Protein AF-A0A932JPZ0-F1 (afdb_monomer_lite)

Structure (mmCIF, N/CA/C/O backbone):
data_AF-A0A932JPZ0-F1
#
_entry.id   AF-A0A932JPZ0-F1
#
loop_
_atom_site.group_PDB
_atom_site.id
_atom_site.type_symbol
_atom_site.label_atom_id
_atom_site.label_alt_id
_atom_site.label_comp_id
_atom_site.label_asym_id
_atom_site.label_entity_id
_atom_site.label_seq_id
_atom_site.pdbx_PDB_ins_code
_atom_site.Cartn_x
_atom_site.Cartn_y
_atom_site.Cartn_z
_atom_site.occupancy
_atom_site.B_iso_or_equiv
_atom_site.auth_seq_id
_atom_site.auth_comp_id
_atom_site.auth_asym_id
_atom_site.auth_atom_id
_atom_site.pdbx_PDB_model_num
ATOM 1 N N . MET A 1 1 ? 43.288 -9.843 0.345 1.00 37.66 1 MET A N 1
ATOM 2 C CA . MET A 1 1 ? 43.491 -9.450 -1.071 1.00 37.66 1 MET A CA 1
ATOM 3 C C . MET A 1 1 ? 44.955 -9.527 -1.494 1.00 37.66 1 MET A C 1
ATOM 5 O O . MET A 1 1 ? 45.230 -10.259 -2.432 1.00 37.66 1 MET A O 1
ATOM 9 N N . ARG A 1 2 ? 45.897 -8.883 -0.783 1.00 29.55 2 ARG A N 1
ATOM 10 C CA . ARG A 1 2 ? 47.340 -8.912 -1.118 1.00 29.55 2 ARG A CA 1
ATOM 11 C C . ARG A 1 2 ? 47.941 -10.329 -1.232 1.00 29.55 2 ARG A C 1
ATOM 13 O O . ARG A 1 2 ? 48.628 -10.611 -2.201 1.00 29.55 2 ARG A O 1
ATOM 20 N N . SER A 1 3 ? 47.586 -11.252 -0.337 1.00 30.58 3 SER A N 1
ATOM 21 C CA . SER A 1 3 ? 48.133 -12.625 -0.340 1.00 30.58 3 SER A CA 1
ATOM 22 C C . SER A 1 3 ? 47.577 -13.538 -1.445 1.00 30.58 3 SER A C 1
ATOM 24 O O . SER A 1 3 ? 48.235 -14.489 -1.841 1.00 30.58 3 SER A O 1
ATOM 26 N N . ALA A 1 4 ? 46.379 -13.248 -1.967 1.00 37.75 4 ALA A N 1
ATOM 27 C CA . ALA A 1 4 ? 45.787 -14.008 -3.074 1.00 37.75 4 ALA A CA 1
ATOM 28 C C . ALA A 1 4 ? 46.306 -13.521 -4.438 1.00 37.75 4 ALA A C 1
ATOM 30 O O . ALA A 1 4 ? 46.477 -14.325 -5.347 1.00 37.75 4 ALA A O 1
ATOM 31 N N . LEU A 1 5 ? 46.612 -12.222 -4.553 1.00 37.94 5 LEU A N 1
ATOM 32 C CA . LEU A 1 5 ? 47.289 -11.659 -5.723 1.00 37.94 5 LEU A CA 1
ATOM 33 C C . LEU A 1 5 ? 48.745 -12.149 -5.817 1.00 37.94 5 LEU A C 1
ATOM 35 O O . LEU A 1 5 ? 49.206 -12.484 -6.902 1.00 37.94 5 LEU A O 1
ATOM 39 N N . ALA A 1 6 ? 49.437 -12.262 -4.676 1.00 40.53 6 ALA A N 1
ATOM 40 C CA . ALA A 1 6 ? 50.811 -12.764 -4.611 1.00 40.53 6 ALA A CA 1
ATOM 41 C C . ALA A 1 6 ? 50.939 -14.227 -5.081 1.00 40.53 6 ALA A C 1
ATOM 43 O O . ALA A 1 6 ? 51.884 -14.562 -5.785 1.00 40.53 6 ALA A O 1
ATO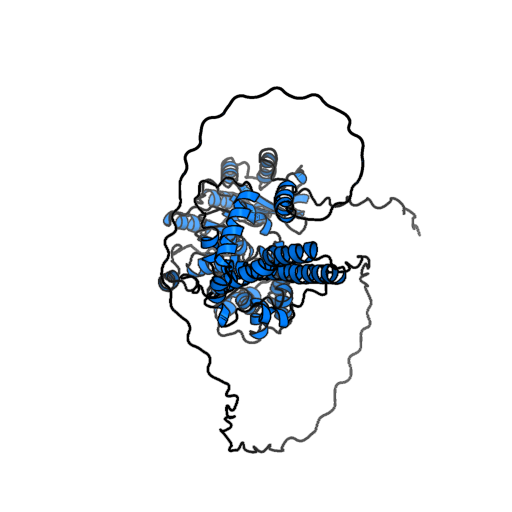M 44 N N . GLY A 1 7 ? 49.961 -15.086 -4.767 1.00 42.09 7 GLY A N 1
ATOM 45 C CA . GLY A 1 7 ? 49.969 -16.488 -5.204 1.00 42.09 7 GLY A CA 1
ATOM 46 C C . GLY A 1 7 ? 49.799 -16.674 -6.717 1.00 42.09 7 GLY A C 1
ATOM 47 O O . GLY A 1 7 ? 50.395 -17.579 -7.287 1.00 42.09 7 GLY A O 1
ATOM 48 N N . VAL A 1 8 ? 49.034 -15.799 -7.380 1.00 38.91 8 VAL A N 1
ATOM 49 C CA . VAL A 1 8 ? 48.852 -15.834 -8.845 1.00 38.91 8 VAL A CA 1
ATOM 50 C C . VAL A 1 8 ? 50.060 -15.226 -9.568 1.00 38.91 8 VAL A C 1
ATOM 52 O O . VAL A 1 8 ? 50.460 -15.735 -10.610 1.00 38.91 8 VAL A O 1
ATOM 55 N N . LEU A 1 9 ? 50.692 -14.195 -8.994 1.00 37.69 9 LEU A N 1
ATOM 56 C CA . LEU A 1 9 ? 51.929 -13.617 -9.532 1.00 37.69 9 LEU A CA 1
ATOM 57 C C . LEU A 1 9 ? 53.141 -14.554 -9.399 1.00 37.69 9 LEU A C 1
ATOM 59 O O . LEU A 1 9 ? 53.950 -14.609 -10.320 1.00 37.69 9 LEU A O 1
ATOM 63 N N . CYS A 1 10 ? 53.252 -15.332 -8.316 1.00 36.12 10 CYS A N 1
ATOM 64 C CA . CYS A 1 10 ? 54.361 -16.281 -8.141 1.00 36.12 10 CYS A CA 1
ATOM 65 C C . CYS A 1 10 ? 54.344 -17.439 -9.152 1.00 36.12 10 CYS A C 1
ATOM 67 O O . CYS A 1 10 ? 55.405 -17.932 -9.517 1.00 36.12 10 CYS A O 1
ATOM 69 N N . VAL A 1 11 ? 53.170 -17.861 -9.632 1.00 40.12 11 VAL A N 1
ATOM 70 C CA . VAL A 1 11 ? 53.058 -18.941 -10.634 1.00 40.12 11 VAL A CA 1
ATOM 71 C C . VAL A 1 11 ? 53.402 -18.450 -12.047 1.00 40.12 11 VAL A C 1
ATOM 73 O O . VAL A 1 11 ? 53.819 -19.242 -12.884 1.00 40.12 11 VAL A O 1
ATOM 76 N N . LEU A 1 12 ? 53.291 -17.145 -12.313 1.00 39.22 12 LEU A N 1
ATOM 77 C CA . LEU A 1 12 ? 53.590 -16.551 -13.623 1.00 39.22 12 LEU A CA 1
ATOM 78 C C . LEU A 1 12 ? 55.059 -16.120 -13.792 1.00 39.22 12 LEU A C 1
ATOM 80 O O . LEU A 1 12 ? 55.453 -15.752 -14.893 1.00 39.22 12 LEU A O 1
ATOM 84 N N . MET A 1 13 ? 55.864 -16.167 -12.726 1.00 39.88 13 MET A N 1
ATOM 85 C CA . MET A 1 13 ? 57.252 -15.675 -12.706 1.00 39.88 13 MET A CA 1
ATOM 86 C C . MET A 1 13 ? 58.316 -16.794 -12.732 1.00 39.88 13 MET A C 1
ATOM 88 O O . MET A 1 13 ? 59.503 -16.507 -12.596 1.00 39.88 13 MET A O 1
ATOM 92 N N . ALA A 1 14 ? 57.938 -18.066 -12.904 1.00 43.44 14 ALA A N 1
ATOM 93 C CA . ALA A 1 14 ? 58.883 -19.186 -12.867 1.00 43.44 14 ALA A CA 1
ATOM 94 C C . ALA A 1 14 ? 59.352 -19.657 -14.270 1.00 43.44 14 ALA A C 1
ATOM 96 O O . ALA A 1 14 ? 58.742 -20.545 -14.860 1.00 43.44 14 ALA A O 1
ATOM 97 N N . CYS A 1 15 ? 60.505 -19.098 -14.692 1.00 41.47 15 CYS A N 1
ATOM 98 C CA . CYS A 1 15 ? 61.579 -19.635 -15.573 1.00 41.47 15 CYS A CA 1
ATOM 99 C C . CYS A 1 15 ? 61.518 -19.501 -17.124 1.00 41.47 15 CYS A C 1
ATOM 101 O O . CYS A 1 15 ? 60.441 -19.624 -17.700 1.00 41.47 15 CYS A O 1
ATOM 103 N N . PRO A 1 16 ? 62.687 -19.468 -17.831 1.00 57.97 16 PRO A N 1
ATOM 104 C CA . PRO A 1 16 ? 64.008 -18.934 -17.430 1.00 57.97 16 PRO A CA 1
ATOM 105 C C . PRO A 1 16 ? 64.724 -18.067 -18.505 1.00 57.97 16 PRO A C 1
ATOM 107 O O . PRO A 1 16 ? 64.425 -18.154 -19.691 1.00 57.97 16 PRO A O 1
ATOM 110 N N . GLY A 1 17 ? 65.766 -17.334 -18.078 1.00 33.38 17 GLY A N 1
ATOM 111 C CA . GLY A 1 17 ? 66.922 -16.988 -18.923 1.00 33.38 17 GLY A CA 1
ATOM 112 C C . GLY A 1 17 ? 67.114 -15.507 -19.258 1.00 33.38 17 GLY A C 1
ATOM 113 O O . GLY A 1 17 ? 66.591 -15.035 -20.252 1.00 33.38 17 GLY A O 1
ATOM 114 N N . GLU A 1 18 ? 67.896 -14.793 -18.448 1.00 34.88 18 GLU A N 1
ATOM 115 C CA . GLU A 1 18 ? 69.175 -14.187 -18.860 1.00 34.88 18 GLU A CA 1
ATOM 116 C C . GLU A 1 18 ? 69.807 -13.471 -17.662 1.00 34.88 18 GLU A C 1
ATOM 118 O O . GLU A 1 18 ? 69.137 -12.839 -16.843 1.00 34.88 18 GLU A O 1
ATOM 123 N N . ALA A 1 19 ? 71.111 -13.678 -17.515 1.00 38.06 19 ALA A N 1
ATOM 124 C CA . ALA A 1 19 ? 71.907 -13.205 -16.402 1.00 38.06 19 ALA A CA 1
ATOM 125 C C . ALA A 1 19 ? 72.132 -11.692 -16.503 1.00 38.06 19 ALA A C 1
ATOM 127 O O . ALA A 1 19 ? 72.684 -11.201 -17.483 1.00 38.06 19 ALA A O 1
ATOM 128 N N . LEU A 1 20 ? 71.774 -10.972 -15.445 1.00 32.50 20 LEU A N 1
ATOM 129 C CA . LEU A 1 20 ? 72.317 -9.653 -15.153 1.00 32.50 20 LEU A CA 1
ATOM 130 C C . LEU A 1 20 ? 72.981 -9.752 -13.784 1.00 32.50 20 LEU A C 1
ATOM 132 O O . LEU A 1 20 ? 72.318 -9.811 -12.747 1.00 32.50 20 LEU A O 1
ATOM 136 N N . GLU A 1 21 ? 74.308 -9.861 -13.810 1.00 35.84 21 GLU A N 1
ATOM 137 C CA . GLU A 1 21 ? 75.146 -9.769 -12.624 1.00 35.84 21 GLU A CA 1
ATOM 138 C C . GLU A 1 21 ? 74.972 -8.384 -11.996 1.00 35.84 21 GLU A C 1
ATOM 140 O O . GLU A 1 21 ? 75.354 -7.367 -12.569 1.00 35.84 21 GLU A O 1
ATOM 145 N N . PHE A 1 22 ? 74.428 -8.352 -10.782 1.00 30.89 22 PHE A N 1
ATOM 146 C CA . PHE A 1 22 ? 74.652 -7.251 -9.857 1.00 30.89 22 PHE A CA 1
ATOM 147 C C . PHE A 1 22 ? 75.348 -7.803 -8.618 1.00 30.89 22 PHE A C 1
ATOM 149 O O . PHE A 1 22 ? 74.770 -8.523 -7.804 1.00 30.89 22 PHE A O 1
ATOM 156 N N . SER A 1 23 ? 76.629 -7.460 -8.515 1.00 36.66 23 SER A N 1
ATOM 157 C CA . SER A 1 23 ? 77.454 -7.644 -7.330 1.00 36.66 23 SER A CA 1
ATOM 158 C C . SER A 1 23 ? 76.911 -6.778 -6.193 1.00 36.66 23 SER A C 1
ATOM 160 O O . SER A 1 23 ? 76.956 -5.551 -6.271 1.00 36.66 23 SER A O 1
ATOM 162 N N . VAL A 1 24 ? 76.411 -7.410 -5.129 1.00 35.00 24 VAL A N 1
ATOM 163 C CA . VAL A 1 24 ? 76.250 -6.774 -3.815 1.00 35.00 24 VAL A CA 1
ATOM 164 C C . VAL A 1 24 ? 76.739 -7.741 -2.738 1.00 35.00 24 VAL A C 1
ATOM 166 O O . VAL A 1 24 ? 76.429 -8.933 -2.733 1.00 35.00 24 VAL A O 1
ATOM 169 N N . ALA A 1 25 ? 77.572 -7.193 -1.860 1.00 33.22 25 ALA A N 1
ATOM 170 C CA . ALA A 1 25 ? 78.415 -7.862 -0.886 1.00 33.22 25 ALA A CA 1
ATOM 171 C C . ALA A 1 25 ? 77.684 -8.827 0.070 1.00 33.22 25 ALA A C 1
ATOM 173 O O . ALA A 1 25 ? 76.638 -8.523 0.642 1.00 33.22 25 ALA A O 1
ATOM 174 N N . ARG A 1 26 ? 78.323 -9.982 0.305 1.00 33.84 26 ARG A N 1
ATOM 175 C CA . ARG A 1 26 ? 77.993 -10.950 1.361 1.00 33.84 26 ARG A CA 1
ATOM 176 C C . ARG A 1 26 ? 78.290 -10.367 2.746 1.00 33.84 26 ARG A C 1
ATOM 178 O O . ARG A 1 26 ? 79.453 -10.154 3.075 1.00 33.84 26 ARG A O 1
ATOM 185 N N . ALA A 1 27 ? 77.273 -10.287 3.601 1.00 36.31 27 ALA A N 1
ATOM 186 C CA . ALA A 1 27 ? 77.444 -10.397 5.048 1.00 36.31 27 ALA A CA 1
ATOM 187 C C . ALA A 1 27 ? 77.108 -11.838 5.471 1.00 36.31 27 ALA A C 1
ATOM 189 O O . ALA A 1 27 ? 76.028 -12.350 5.180 1.00 36.31 27 ALA A O 1
ATOM 190 N N . ARG A 1 28 ? 78.076 -12.518 6.098 1.00 39.12 28 ARG A N 1
ATOM 191 C CA . ARG A 1 28 ? 77.956 -13.886 6.626 1.00 39.12 28 ARG A CA 1
ATOM 192 C C . ARG A 1 28 ? 77.053 -13.894 7.865 1.00 39.12 28 ARG A C 1
ATOM 194 O O . ARG A 1 28 ? 77.323 -13.160 8.808 1.00 39.12 28 ARG A O 1
ATOM 201 N N . ALA A 1 29 ? 76.069 -14.789 7.891 1.00 42.31 29 ALA A N 1
ATOM 202 C CA . ALA A 1 29 ? 75.376 -15.219 9.105 1.00 42.31 29 ALA A CA 1
ATOM 203 C C . ALA A 1 29 ? 75.542 -16.746 9.274 1.00 42.31 29 ALA A C 1
ATOM 205 O O . ALA A 1 29 ? 75.660 -17.450 8.265 1.00 42.31 29 ALA A O 1
ATOM 206 N N . PRO A 1 30 ? 75.629 -17.253 10.518 1.00 48.94 30 PRO A N 1
ATOM 207 C CA . PRO A 1 30 ? 76.101 -18.603 10.816 1.00 48.94 30 PRO A CA 1
ATOM 208 C C . PRO A 1 30 ? 75.055 -19.692 10.543 1.00 48.94 30 PRO A C 1
ATOM 210 O O . PRO A 1 30 ? 73.848 -19.464 10.595 1.00 48.94 30 PRO A O 1
ATOM 213 N N . ALA A 1 31 ? 75.561 -20.891 10.254 1.00 43.38 31 ALA A N 1
ATOM 214 C CA . ALA A 1 31 ? 74.798 -22.087 9.919 1.00 43.38 31 ALA A CA 1
ATOM 215 C C . ALA A 1 31 ? 73.921 -22.590 11.085 1.00 43.38 31 ALA A C 1
ATOM 217 O O . ALA A 1 31 ? 74.415 -22.679 12.212 1.00 43.38 31 ALA A O 1
ATOM 218 N N . PRO A 1 32 ? 72.665 -23.001 10.831 1.00 51.12 32 PRO A N 1
ATOM 219 C CA . PRO A 1 32 ? 71.900 -23.806 11.774 1.00 51.12 32 PRO A CA 1
ATOM 220 C C . PRO A 1 32 ? 72.151 -25.316 11.589 1.00 51.12 32 PRO A C 1
ATOM 222 O O . PRO A 1 32 ? 72.382 -25.807 10.484 1.00 51.12 32 PRO A O 1
ATOM 225 N N . ALA A 1 33 ? 72.107 -26.021 12.720 1.00 50.06 33 ALA A N 1
ATOM 226 C CA . ALA A 1 33 ? 72.363 -27.447 12.929 1.00 50.06 33 ALA A CA 1
ATOM 227 C C . ALA A 1 33 ? 71.411 -28.398 12.159 1.00 50.06 33 ALA A C 1
ATOM 229 O O . ALA A 1 33 ? 70.299 -27.998 11.802 1.00 50.06 33 ALA A O 1
ATOM 230 N N . PRO A 1 34 ? 71.808 -29.668 11.927 1.00 49.84 34 PRO A N 1
ATOM 231 C CA . PRO A 1 34 ? 71.013 -30.619 11.155 1.00 49.84 34 PRO A CA 1
ATOM 232 C C . PRO A 1 34 ? 69.816 -31.154 11.958 1.00 49.84 34 PRO A C 1
ATOM 234 O O . PRO A 1 34 ? 69.955 -31.547 13.116 1.00 49.84 34 PRO A O 1
ATOM 237 N N . LEU A 1 35 ? 68.644 -31.207 11.318 1.00 49.38 35 LEU A N 1
ATOM 238 C CA . LEU A 1 35 ? 67.449 -31.888 11.827 1.00 49.38 35 LEU A CA 1
ATOM 239 C C . LEU A 1 35 ? 67.337 -33.317 11.256 1.00 49.38 35 LEU A C 1
ATOM 241 O O . LEU A 1 35 ? 67.824 -33.574 10.152 1.00 49.38 35 LEU A O 1
ATOM 245 N N . PRO A 1 36 ? 66.707 -34.245 12.001 1.00 49.12 36 PRO A N 1
ATOM 246 C CA . PRO A 1 36 ? 66.751 -35.677 11.733 1.00 49.12 36 PRO A CA 1
ATOM 247 C C . PRO A 1 36 ? 65.811 -36.128 10.606 1.00 49.12 36 PRO A C 1
ATOM 249 O O . PRO A 1 36 ? 64.762 -35.545 10.339 1.00 49.12 36 PRO A O 1
ATOM 252 N N . SER A 1 37 ? 66.224 -37.230 9.983 1.00 40.47 37 SER A N 1
ATOM 253 C CA . SER A 1 37 ? 65.571 -38.008 8.931 1.00 40.47 37 SER A CA 1
ATOM 254 C C . SER A 1 37 ? 64.089 -38.309 9.192 1.00 40.47 37 SER A C 1
ATOM 256 O O . SER A 1 37 ? 63.749 -38.965 10.178 1.00 40.47 37 SER A O 1
ATOM 258 N N . ALA A 1 38 ? 63.227 -37.901 8.256 1.00 42.28 38 ALA A N 1
ATOM 259 C CA . ALA A 1 38 ? 61.814 -38.264 8.208 1.00 42.28 38 ALA A CA 1
ATOM 260 C C . ALA A 1 38 ? 61.564 -39.481 7.293 1.00 42.28 38 ALA A C 1
ATOM 262 O O . ALA A 1 38 ? 62.186 -39.640 6.244 1.00 42.28 38 ALA A O 1
ATOM 263 N N . LEU A 1 39 ? 60.634 -40.319 7.751 1.00 45.47 39 LEU A N 1
ATOM 264 C CA . LEU A 1 39 ? 60.145 -41.591 7.209 1.00 45.47 39 LEU A CA 1
ATOM 265 C C . LEU A 1 39 ? 59.460 -41.475 5.825 1.00 45.47 39 LEU A C 1
ATOM 267 O O . LEU A 1 39 ? 59.016 -40.388 5.449 1.00 45.47 39 LEU A O 1
ATOM 271 N N . PRO A 1 40 ? 59.325 -42.588 5.073 1.00 49.59 40 PRO A N 1
ATOM 272 C CA . PRO A 1 40 ? 58.854 -42.569 3.689 1.00 49.59 40 PRO A CA 1
ATOM 273 C C . PRO A 1 40 ? 57.332 -42.398 3.562 1.00 49.59 40 PRO A C 1
ATOM 275 O O . PRO A 1 40 ? 56.549 -43.033 4.268 1.00 49.59 40 PRO A O 1
ATOM 278 N N . ALA A 1 41 ? 56.917 -41.575 2.596 1.00 36.84 41 ALA A N 1
ATOM 279 C CA . ALA A 1 41 ? 55.532 -41.450 2.152 1.00 36.84 41 ALA A CA 1
ATOM 280 C C . ALA A 1 41 ? 55.169 -42.560 1.136 1.00 36.84 41 ALA A C 1
ATOM 282 O O . ALA A 1 41 ? 56.004 -42.909 0.298 1.00 36.84 41 ALA A O 1
ATOM 283 N N . PRO A 1 42 ? 53.936 -43.099 1.161 1.00 46.00 42 PRO A N 1
ATOM 284 C CA . PRO A 1 42 ? 53.507 -44.138 0.232 1.00 46.00 42 PRO A CA 1
ATOM 285 C C . PRO A 1 42 ? 53.117 -43.566 -1.138 1.00 46.00 42 PRO A C 1
ATOM 287 O O . PRO A 1 42 ? 52.381 -42.584 -1.250 1.00 46.00 42 PRO A O 1
ATOM 290 N N . ALA A 1 43 ? 53.584 -44.236 -2.190 1.00 33.47 43 ALA A N 1
ATOM 291 C CA . ALA A 1 43 ? 53.197 -44.001 -3.572 1.00 33.47 43 ALA A CA 1
ATOM 292 C C . ALA A 1 43 ? 51.763 -44.496 -3.826 1.00 33.47 43 ALA A C 1
ATOM 294 O O . ALA A 1 43 ? 51.467 -45.677 -3.651 1.00 33.47 43 ALA A O 1
ATOM 295 N N . VAL A 1 44 ? 50.883 -43.611 -4.298 1.00 35.34 44 VAL A N 1
ATOM 296 C CA . VAL A 1 44 ? 49.590 -43.989 -4.885 1.00 35.34 44 VAL A CA 1
ATOM 297 C C . VAL A 1 44 ? 49.615 -43.600 -6.357 1.00 35.34 44 VAL A C 1
ATOM 299 O O . VAL A 1 44 ? 49.558 -42.426 -6.717 1.00 35.34 44 VAL A O 1
ATOM 302 N N . ALA A 1 45 ? 49.744 -44.616 -7.206 1.00 33.03 45 ALA A N 1
ATOM 303 C CA . ALA A 1 45 ? 49.709 -44.505 -8.654 1.00 33.03 45 ALA A CA 1
ATOM 304 C C . ALA A 1 45 ? 48.261 -44.345 -9.146 1.00 33.03 45 ALA A C 1
ATOM 306 O O . ALA A 1 45 ? 47.415 -45.201 -8.894 1.00 33.03 45 ALA A O 1
ATOM 307 N N . PHE A 1 46 ? 47.985 -43.279 -9.899 1.00 31.20 46 PHE A N 1
ATOM 308 C CA . PHE A 1 46 ? 46.753 -43.136 -10.676 1.00 31.20 46 PHE A CA 1
ATOM 309 C C . PHE A 1 46 ? 47.016 -43.610 -12.114 1.00 31.20 46 PHE A C 1
ATOM 311 O O . PHE A 1 46 ? 47.697 -42.940 -12.887 1.00 31.20 46 PHE A O 1
ATOM 318 N N . ARG A 1 47 ? 46.484 -44.786 -12.472 1.00 31.80 47 ARG A N 1
ATOM 319 C CA . ARG A 1 47 ? 46.403 -45.274 -13.859 1.00 31.80 47 ARG A CA 1
ATOM 320 C C . ARG A 1 47 ? 45.185 -44.638 -14.535 1.00 31.80 47 ARG A C 1
ATOM 322 O O . ARG A 1 47 ? 44.055 -44.928 -14.154 1.00 31.80 47 ARG A O 1
ATOM 329 N N . ALA A 1 48 ? 45.413 -43.813 -15.552 1.00 33.53 48 ALA A N 1
ATOM 330 C CA . ALA A 1 48 ? 44.386 -43.410 -16.507 1.00 33.53 48 ALA A CA 1
ATOM 331 C C . ALA A 1 48 ? 44.385 -44.403 -17.679 1.00 33.53 48 ALA A C 1
ATOM 333 O O . ALA A 1 48 ? 45.409 -44.591 -18.332 1.00 33.53 48 ALA A O 1
ATOM 334 N N . ALA A 1 49 ? 43.243 -45.042 -17.931 1.00 32.25 49 ALA A N 1
ATOM 335 C CA . ALA A 1 49 ? 43.007 -45.847 -19.121 1.00 32.25 49 ALA A CA 1
ATOM 336 C C . ALA A 1 49 ? 42.044 -45.090 -20.045 1.00 32.25 49 ALA A C 1
ATOM 338 O O . ALA A 1 49 ? 40.903 -44.819 -19.678 1.00 32.25 49 ALA A O 1
ATOM 339 N N . LEU A 1 50 ? 42.519 -44.763 -21.243 1.00 40.50 50 LEU A N 1
ATOM 340 C CA . LEU A 1 50 ? 41.714 -44.445 -22.418 1.00 40.50 50 LEU A CA 1
ATOM 341 C C . LEU A 1 50 ? 42.151 -45.413 -23.516 1.00 40.50 50 LEU A C 1
ATOM 343 O O . LEU A 1 50 ? 43.353 -45.592 -23.724 1.00 40.50 50 LEU A O 1
ATOM 347 N N . PRO A 1 51 ? 41.194 -45.979 -24.253 1.00 48.28 51 PRO A N 1
ATOM 348 C CA . PRO A 1 51 ? 41.401 -46.069 -25.687 1.00 48.28 51 PRO A CA 1
ATOM 349 C C . PRO A 1 51 ? 40.142 -45.633 -26.437 1.00 48.28 51 PRO A C 1
ATOM 351 O O . PRO A 1 51 ? 39.029 -45.896 -25.999 1.00 48.28 51 PRO A O 1
ATOM 354 N N . VAL A 1 52 ? 40.327 -44.965 -27.571 1.00 34.44 52 VAL A N 1
ATOM 355 C CA . VAL A 1 52 ? 39.891 -45.450 -28.890 1.00 34.44 52 VAL A CA 1
ATOM 356 C C . VAL A 1 52 ? 40.460 -44.480 -29.925 1.00 34.44 52 VAL A C 1
ATOM 358 O O . VAL A 1 52 ? 40.187 -43.281 -29.913 1.00 34.44 52 VAL A O 1
ATOM 361 N N . ALA A 1 53 ? 41.290 -45.038 -30.798 1.00 33.44 53 ALA A N 1
ATOM 362 C CA . ALA A 1 53 ? 41.800 -44.418 -32.004 1.00 33.44 53 ALA A CA 1
ATOM 363 C C . ALA A 1 53 ? 40.751 -44.512 -33.118 1.00 33.44 53 ALA A C 1
ATOM 365 O O . ALA A 1 53 ? 40.147 -45.569 -33.277 1.00 33.44 53 ALA A O 1
ATOM 366 N N . LEU A 1 54 ? 40.610 -43.463 -33.930 1.00 35.66 54 LEU A N 1
ATOM 367 C CA . LEU A 1 54 ? 40.176 -43.591 -35.321 1.00 35.66 54 LEU A CA 1
ATOM 368 C C . LEU A 1 54 ? 40.982 -42.624 -36.195 1.00 35.66 54 LEU A C 1
ATOM 370 O O . LEU A 1 54 ? 41.202 -41.463 -35.855 1.00 35.66 54 LEU A O 1
ATOM 374 N N . THR A 1 55 ? 41.465 -43.193 -37.289 1.00 37.69 55 THR A N 1
ATOM 375 C CA . THR A 1 55 ? 42.332 -42.664 -38.342 1.00 37.69 55 THR A CA 1
ATOM 376 C C . THR A 1 55 ? 41.661 -41.579 -39.201 1.00 37.69 55 THR A C 1
ATOM 378 O O . THR A 1 55 ? 40.433 -41.526 -39.278 1.00 37.69 55 THR A O 1
ATOM 381 N N . PRO A 1 56 ? 42.445 -40.719 -39.884 1.00 41.72 56 PRO A N 1
ATOM 382 C CA . PRO A 1 56 ? 41.918 -39.651 -40.732 1.00 41.72 56 PRO A CA 1
ATOM 383 C C . PRO A 1 56 ? 41.723 -40.108 -42.191 1.00 41.72 56 PRO A C 1
ATOM 385 O O . PRO A 1 56 ? 42.531 -40.897 -42.686 1.00 41.72 56 PRO A O 1
ATOM 388 N N . PRO A 1 57 ? 40.743 -39.563 -42.934 1.00 45.00 57 PRO A N 1
ATOM 389 C CA . PRO A 1 57 ? 40.780 -39.579 -44.389 1.00 45.00 57 PRO A CA 1
ATOM 390 C C . PRO A 1 57 ? 41.376 -38.280 -44.965 1.00 45.00 57 PRO A C 1
ATOM 392 O O . PRO A 1 57 ? 41.240 -37.191 -44.407 1.00 45.00 57 PRO A O 1
ATOM 395 N N . ALA A 1 58 ? 42.056 -38.454 -46.098 1.00 37.75 58 ALA A N 1
ATOM 396 C CA . ALA A 1 58 ? 42.764 -37.464 -46.910 1.00 37.75 58 ALA A CA 1
ATOM 397 C C . ALA A 1 58 ? 41.816 -36.466 -47.636 1.00 37.75 58 ALA A C 1
ATOM 399 O O . ALA A 1 58 ? 40.597 -36.653 -47.616 1.00 37.75 58 ALA A O 1
ATOM 400 N N . PRO A 1 59 ? 42.342 -35.391 -48.265 1.00 50.62 59 PRO A N 1
ATOM 401 C CA . PRO A 1 59 ? 41.572 -34.200 -48.613 1.00 50.62 59 PRO A CA 1
ATOM 402 C C . PRO A 1 59 ? 40.931 -34.288 -50.005 1.00 50.62 59 PRO A C 1
ATOM 404 O O . PRO A 1 59 ? 41.551 -34.761 -50.955 1.00 50.62 59 PRO A O 1
ATOM 407 N N . ALA A 1 60 ? 39.716 -33.753 -50.143 1.00 34.78 60 ALA A N 1
ATOM 408 C CA . ALA A 1 60 ? 39.064 -33.526 -51.430 1.00 34.78 60 ALA A CA 1
ATOM 409 C C . ALA A 1 60 ? 38.790 -32.030 -51.641 1.00 34.78 60 ALA A C 1
ATOM 411 O O . ALA A 1 60 ? 38.475 -31.286 -50.712 1.00 34.78 60 ALA A O 1
ATOM 412 N N . ALA A 1 61 ? 38.990 -31.620 -52.888 1.00 31.88 61 ALA A N 1
ATOM 413 C CA . ALA A 1 61 ? 39.166 -30.261 -53.357 1.00 31.88 61 ALA A CA 1
ATOM 414 C C . ALA A 1 61 ? 37.882 -29.410 -53.429 1.00 31.88 61 ALA A C 1
ATOM 416 O O . ALA A 1 61 ? 36.757 -29.896 -53.465 1.00 31.88 61 ALA A O 1
ATOM 417 N N . SER A 1 62 ? 38.139 -28.103 -53.497 1.00 37.56 62 SER A N 1
ATOM 418 C CA . SER A 1 62 ? 37.322 -26.982 -53.975 1.00 37.56 62 SER A CA 1
ATOM 419 C C . SER A 1 62 ? 36.051 -27.291 -54.779 1.00 37.56 62 SER A C 1
ATOM 421 O O . SER A 1 62 ? 36.132 -27.864 -55.862 1.00 37.56 62 SER A O 1
ATOM 423 N N . THR A 1 63 ? 34.921 -26.690 -54.386 1.00 32.34 63 THR A N 1
ATOM 424 C CA . THR A 1 63 ? 33.976 -26.073 -55.339 1.00 32.34 63 THR A CA 1
ATOM 425 C C . THR A 1 63 ? 33.197 -24.938 -54.658 1.00 32.34 63 THR A C 1
ATOM 427 O O . THR A 1 63 ? 32.330 -25.155 -53.817 1.00 32.34 63 THR A O 1
ATOM 430 N N . LEU A 1 64 ? 33.543 -23.706 -55.029 1.00 34.88 64 LEU A N 1
ATOM 431 C CA . LEU A 1 64 ? 32.719 -22.507 -54.880 1.00 34.88 64 LEU A CA 1
ATOM 432 C C . LEU A 1 64 ? 31.634 -22.526 -55.967 1.00 34.88 64 LEU A C 1
ATOM 434 O O . LEU A 1 64 ? 31.967 -22.774 -57.123 1.00 34.88 64 LEU A O 1
ATOM 438 N N . ALA A 1 65 ? 30.393 -22.179 -55.601 1.00 30.86 65 ALA A N 1
ATOM 439 C CA . ALA A 1 65 ? 29.503 -21.228 -56.293 1.00 30.86 65 ALA A CA 1
ATOM 440 C C . ALA A 1 65 ? 28.009 -21.633 -56.311 1.00 30.86 65 ALA A C 1
ATOM 442 O O . ALA A 1 65 ? 27.650 -22.771 -56.587 1.00 30.86 65 ALA A O 1
ATOM 443 N N . ARG A 1 66 ? 27.174 -20.590 -56.156 1.00 30.48 66 ARG A N 1
ATOM 444 C CA . ARG A 1 66 ? 25.750 -20.434 -56.535 1.00 30.48 66 ARG A CA 1
ATOM 445 C C . ARG A 1 66 ? 24.674 -20.975 -55.581 1.00 30.48 66 ARG A C 1
ATOM 447 O O . ARG A 1 66 ? 24.315 -22.143 -55.603 1.00 30.48 66 ARG A O 1
ATOM 454 N N . LEU A 1 67 ? 24.040 -20.040 -54.867 1.00 30.39 67 LEU A N 1
ATOM 455 C CA . LEU A 1 67 ? 22.635 -20.123 -54.453 1.00 30.39 67 LEU A CA 1
ATOM 456 C C . LEU A 1 67 ? 21.835 -19.053 -55.224 1.00 30.39 67 LEU A C 1
ATOM 458 O O . LEU A 1 67 ? 22.322 -17.924 -55.329 1.00 30.39 67 LEU A O 1
ATOM 462 N N . PRO A 1 68 ? 20.649 -19.375 -55.775 1.00 39.88 68 PRO A N 1
ATOM 463 C CA . PRO A 1 68 ? 19.834 -18.428 -56.524 1.00 39.88 68 PRO A CA 1
ATOM 464 C C . PRO A 1 68 ? 18.908 -17.607 -55.613 1.00 39.88 68 PRO A C 1
ATOM 466 O O . PRO A 1 68 ? 18.342 -18.106 -54.641 1.00 39.88 68 PRO A O 1
ATOM 469 N N . LEU A 1 69 ? 18.747 -16.335 -55.987 1.00 33.34 69 LEU A N 1
ATOM 470 C CA . LEU A 1 69 ? 17.694 -15.424 -55.542 1.00 33.34 69 LEU A CA 1
ATOM 471 C C . LEU A 1 69 ? 16.323 -15.963 -55.966 1.00 33.34 69 LEU A C 1
ATOM 473 O O . LEU A 1 69 ? 16.105 -16.237 -57.144 1.00 33.34 69 LEU A O 1
ATOM 477 N N . LEU A 1 70 ? 15.398 -16.054 -55.012 1.00 30.34 70 LEU A N 1
ATOM 478 C CA . LEU A 1 70 ? 13.988 -16.335 -55.260 1.00 30.34 70 LEU A CA 1
ATOM 479 C C . LEU A 1 70 ? 13.201 -15.042 -55.030 1.00 30.34 70 LEU A C 1
ATOM 481 O O . LEU A 1 70 ? 13.005 -14.604 -53.898 1.00 30.34 70 LEU A O 1
ATOM 485 N N . ALA A 1 71 ? 12.814 -14.426 -56.143 1.00 29.67 71 ALA A N 1
ATOM 486 C CA . ALA A 1 71 ? 11.825 -13.368 -56.243 1.00 29.67 71 ALA A CA 1
ATOM 487 C C . ALA A 1 71 ? 10.573 -13.972 -56.889 1.00 29.67 71 ALA A C 1
ATOM 489 O O . ALA A 1 71 ? 10.693 -14.574 -57.953 1.00 29.67 71 ALA A O 1
ATOM 490 N N . ALA A 1 72 ? 9.411 -13.830 -56.249 1.00 31.38 72 ALA A N 1
ATOM 491 C CA . ALA A 1 72 ? 8.079 -13.818 -56.866 1.00 31.38 72 ALA A CA 1
ATOM 492 C C . ALA A 1 72 ? 6.993 -13.669 -55.785 1.00 31.38 72 ALA A C 1
ATOM 494 O O . ALA A 1 72 ? 7.186 -14.153 -54.671 1.00 31.38 72 ALA A O 1
ATOM 495 N N . ALA A 1 73 ? 5.851 -13.101 -56.205 1.00 28.98 73 ALA A N 1
ATOM 496 C CA . ALA A 1 73 ? 4.547 -12.945 -55.536 1.00 28.98 73 ALA A CA 1
ATOM 497 C C . ALA A 1 73 ? 4.366 -11.593 -54.799 1.00 28.98 73 ALA A C 1
ATOM 499 O O . ALA A 1 73 ? 5.039 -11.356 -53.804 1.00 28.98 73 ALA A O 1
ATOM 500 N N . LEU A 1 74 ? 3.487 -10.653 -55.186 1.00 28.56 74 LEU A N 1
ATOM 501 C CA . LEU A 1 74 ? 2.298 -10.649 -56.060 1.00 28.56 74 LEU A CA 1
ATOM 502 C C . LEU A 1 74 ? 1.973 -9.203 -56.505 1.00 28.56 74 LEU A C 1
ATOM 504 O O . LEU A 1 74 ? 2.131 -8.282 -55.704 1.00 28.56 74 LEU A O 1
ATOM 508 N N . ASP A 1 75 ? 1.448 -9.056 -57.725 1.00 30.14 75 ASP A N 1
ATOM 509 C CA . ASP A 1 75 ? 0.755 -7.865 -58.244 1.00 30.14 75 ASP A CA 1
ATOM 510 C C . ASP A 1 75 ? -0.783 -8.044 -58.170 1.00 30.14 75 ASP A C 1
ATOM 512 O O . ASP A 1 75 ? -1.285 -9.114 -58.517 1.00 30.14 75 ASP A O 1
ATOM 516 N N . ASP A 1 76 ? -1.463 -6.950 -57.774 1.00 33.44 76 ASP A N 1
ATOM 517 C CA . ASP A 1 76 ? -2.792 -6.411 -58.182 1.00 33.44 76 ASP A CA 1
ATOM 518 C C . ASP A 1 76 ? -4.129 -7.178 -57.935 1.00 33.44 76 ASP A C 1
ATOM 520 O O . ASP A 1 76 ? -4.101 -8.387 -57.710 1.00 33.44 76 ASP A O 1
ATOM 524 N N . PRO A 1 77 ? -5.345 -6.546 -58.021 1.00 49.38 77 PRO A N 1
ATOM 525 C CA . PRO A 1 77 ? -5.689 -5.117 -58.246 1.00 49.38 77 PRO A CA 1
ATOM 526 C C . PRO A 1 77 ? -6.872 -4.498 -57.426 1.00 49.38 77 PRO A C 1
ATOM 528 O O . PRO A 1 77 ? -7.792 -5.196 -57.016 1.00 49.38 77 PRO A O 1
ATOM 531 N N . ALA A 1 78 ? -6.873 -3.148 -57.329 1.00 31.91 78 ALA A N 1
ATOM 532 C CA . ALA A 1 78 ? -7.994 -2.158 -57.389 1.00 31.91 78 ALA A CA 1
ATOM 533 C C . ALA A 1 78 ? -9.298 -2.311 -56.532 1.00 31.91 78 ALA A C 1
ATOM 535 O O . ALA A 1 78 ? -9.546 -3.337 -55.915 1.00 31.91 78 ALA A O 1
ATOM 536 N N . PRO A 1 79 ? -10.265 -1.358 -56.571 1.00 45.97 79 PRO A N 1
ATOM 537 C CA . PRO A 1 79 ? -10.218 0.111 -56.486 1.00 45.97 79 PRO A CA 1
ATOM 538 C C . PRO A 1 79 ? -11.063 0.640 -55.295 1.00 45.97 79 PRO A C 1
ATOM 540 O O . PRO A 1 79 ? -12.005 -0.016 -54.854 1.00 45.97 79 PRO A O 1
ATOM 543 N N . LEU A 1 80 ? -10.827 1.870 -54.814 1.00 32.97 80 LEU A N 1
ATOM 544 C CA . LEU A 1 80 ? -11.805 2.556 -53.953 1.00 32.97 80 LEU A CA 1
ATOM 545 C C . LEU A 1 80 ? -12.307 3.864 -54.563 1.00 32.97 80 LEU A C 1
ATOM 547 O O . LEU A 1 80 ? -11.566 4.765 -54.949 1.00 32.97 80 LEU A O 1
ATOM 551 N N . SER A 1 81 ? -13.629 3.871 -54.641 1.00 35.25 81 SER A N 1
ATOM 552 C CA . SER A 1 81 ? -14.574 4.818 -55.194 1.00 35.25 81 SER A CA 1
ATOM 553 C C . SER A 1 81 ? -14.453 6.242 -54.661 1.00 35.25 81 SER A C 1
ATOM 555 O O . SER A 1 81 ? -14.411 6.484 -53.454 1.00 35.25 81 SER A O 1
ATOM 557 N N . ARG A 1 82 ? -14.573 7.183 -55.602 1.00 34.94 82 ARG A N 1
ATOM 558 C CA . ARG A 1 82 ? -15.114 8.527 -55.391 1.00 34.94 82 ARG A CA 1
ATOM 559 C C . ARG A 1 82 ? -16.491 8.432 -54.726 1.00 34.94 82 ARG A C 1
ATOM 561 O O . ARG A 1 82 ? -17.394 7.823 -55.290 1.00 34.94 82 ARG A O 1
ATOM 568 N N . ALA A 1 83 ? -16.661 9.105 -53.594 1.00 35.09 83 ALA A N 1
ATOM 569 C CA . ALA A 1 83 ? -17.966 9.524 -53.103 1.00 35.09 83 ALA A CA 1
ATOM 570 C C . ALA A 1 83 ? -18.017 11.054 -53.147 1.00 35.09 83 ALA A C 1
ATOM 572 O O . ALA A 1 83 ? -17.138 11.743 -52.625 1.00 35.09 83 ALA A O 1
ATOM 573 N N . ALA A 1 84 ? -19.028 11.540 -53.856 1.00 33.34 84 ALA A N 1
ATOM 574 C CA . ALA A 1 84 ? -19.351 12.933 -54.078 1.00 33.34 84 ALA A CA 1
ATOM 575 C C . ALA A 1 84 ? -19.587 13.681 -52.755 1.00 33.34 84 ALA A C 1
ATOM 577 O O . ALA A 1 84 ? -20.222 13.159 -51.840 1.00 33.34 84 ALA A O 1
ATOM 578 N N . ARG A 1 85 ? -19.095 14.922 -52.679 1.00 35.53 85 ARG A N 1
ATOM 579 C CA . ARG A 1 85 ? -19.576 15.920 -51.722 1.00 35.53 85 ARG A CA 1
ATOM 580 C C . ARG A 1 85 ? -20.573 16.819 -52.436 1.00 35.53 85 ARG A C 1
ATOM 582 O O . ARG A 1 85 ? -20.253 17.407 -53.464 1.00 35.53 85 ARG A O 1
ATOM 589 N N . ASP A 1 86 ? -21.750 16.879 -51.844 1.00 36.09 86 ASP A N 1
ATOM 590 C CA . ASP A 1 86 ? -22.841 17.798 -52.127 1.00 36.09 86 ASP A CA 1
ATOM 591 C C . ASP A 1 86 ? -22.430 19.245 -51.759 1.00 36.09 86 ASP A C 1
ATOM 593 O O . ASP A 1 86 ? -21.917 19.455 -50.651 1.00 36.09 86 ASP A O 1
ATOM 597 N N . PRO A 1 87 ? -22.576 20.243 -52.652 1.00 39.59 87 PRO A N 1
ATOM 598 C CA . PRO A 1 87 ? -22.287 21.638 -52.360 1.00 39.59 87 PRO A CA 1
ATOM 599 C C . PRO A 1 87 ? -23.589 22.398 -52.070 1.00 39.59 87 PRO A C 1
ATOM 601 O O . PRO A 1 87 ? -24.170 23.019 -52.956 1.00 39.59 87 PRO A O 1
ATOM 604 N N . SER A 1 88 ? -24.032 22.409 -50.814 1.00 35.47 88 SER A N 1
ATOM 605 C CA . SER A 1 88 ? -25.127 23.293 -50.397 1.00 35.47 88 SER A CA 1
ATOM 606 C C . SER A 1 88 ? -24.959 23.784 -48.957 1.00 35.47 88 SER A C 1
ATOM 608 O O . SER A 1 88 ? -25.559 23.252 -48.027 1.00 35.47 88 SER A O 1
ATOM 610 N N . ALA A 1 89 ? -24.143 24.822 -48.768 1.00 32.06 89 ALA A N 1
ATOM 611 C CA . ALA A 1 89 ? -24.300 25.772 -47.665 1.00 32.06 89 ALA A CA 1
ATOM 612 C C . ALA A 1 89 ? -23.578 27.087 -48.002 1.00 32.06 89 ALA A C 1
ATOM 614 O O . ALA A 1 89 ? -22.363 27.126 -48.189 1.00 32.06 89 ALA A O 1
ATOM 615 N N . SER A 1 90 ? -24.381 28.141 -48.124 1.00 33.16 90 SER A N 1
ATOM 616 C CA . SER A 1 90 ? -24.018 29.529 -48.418 1.00 33.16 90 SER A CA 1
ATOM 617 C C . SER A 1 90 ? -23.164 30.174 -47.307 1.00 33.16 90 SER A C 1
ATOM 619 O O . SER A 1 90 ? -23.384 29.868 -46.134 1.00 33.16 90 SER A O 1
ATOM 621 N N . PRO A 1 91 ? -22.236 31.097 -47.637 1.00 36.78 91 PRO A N 1
ATOM 622 C CA . PRO A 1 91 ? -21.506 31.904 -46.669 1.00 36.78 91 PRO A CA 1
ATOM 623 C C . PRO A 1 91 ? -22.265 33.204 -46.359 1.00 36.78 91 PRO A C 1
ATOM 625 O O . PRO A 1 91 ? -22.259 34.145 -47.152 1.00 36.78 91 PRO A O 1
ATOM 628 N N . ALA A 1 92 ? -22.872 33.291 -45.180 1.00 34.38 92 ALA A N 1
ATOM 629 C CA . ALA A 1 92 ? -23.315 34.560 -44.613 1.00 34.38 92 ALA A CA 1
ATOM 630 C C . ALA A 1 92 ? -23.216 34.517 -43.082 1.00 34.38 92 ALA A C 1
ATOM 632 O O . ALA A 1 92 ? -23.447 33.476 -42.481 1.00 34.38 92 ALA A O 1
ATOM 633 N N . GLU A 1 93 ? -22.890 35.675 -42.501 1.00 32.81 93 GLU A N 1
ATOM 634 C CA . GLU A 1 93 ? -22.864 36.002 -41.061 1.00 32.81 93 GLU A CA 1
ATOM 635 C C . GLU A 1 93 ? -21.503 35.934 -40.350 1.00 32.81 93 GLU A C 1
ATOM 637 O O . GLU A 1 93 ? -21.254 35.231 -39.377 1.00 32.81 93 GLU A O 1
ATOM 642 N N . LEU A 1 94 ? -20.630 36.822 -40.833 1.00 32.56 94 LEU A N 1
ATOM 643 C CA . LEU A 1 94 ? -19.696 37.613 -40.032 1.00 32.56 94 LEU A CA 1
ATOM 644 C C . LEU A 1 94 ? -20.419 38.887 -39.547 1.00 32.56 94 LEU A C 1
ATOM 646 O O . LEU A 1 94 ? -20.721 39.732 -40.390 1.00 32.56 94 LEU A O 1
ATOM 650 N N . ARG A 1 95 ? -20.642 39.051 -38.230 1.00 35.44 95 ARG A N 1
ATOM 651 C CA . ARG A 1 95 ? -20.506 40.300 -37.424 1.00 35.44 95 ARG A CA 1
ATOM 652 C C . ARG A 1 95 ? -21.252 40.205 -36.081 1.00 35.44 95 ARG A C 1
ATOM 654 O O . ARG A 1 95 ? -22.324 39.629 -36.021 1.00 35.44 95 ARG A O 1
ATOM 661 N N . GLN A 1 96 ? -20.697 40.912 -35.086 1.00 32.81 96 GLN A N 1
ATOM 662 C CA . GLN A 1 96 ? -21.063 41.012 -33.656 1.00 32.81 96 GLN A CA 1
ATOM 663 C C . GLN A 1 96 ? -20.492 39.845 -32.830 1.00 32.81 96 GLN A C 1
ATOM 665 O O . GLN A 1 96 ? -20.742 38.694 -33.128 1.00 32.81 96 GLN A O 1
ATOM 670 N N . GLU A 1 97 ? -19.620 40.034 -31.840 1.00 29.84 97 GLU A N 1
ATOM 671 C CA . GLU A 1 97 ? -19.532 41.119 -30.864 1.00 29.84 97 GLU A CA 1
ATOM 672 C C . GLU A 1 97 ? -18.068 41.483 -30.565 1.00 29.84 97 GLU A C 1
ATOM 674 O O . GLU A 1 97 ? -17.264 40.657 -30.133 1.00 29.84 97 GLU A O 1
ATOM 679 N N . ALA A 1 98 ? -17.737 42.758 -30.760 1.00 33.06 98 ALA A N 1
ATOM 680 C CA . ALA A 1 98 ? -16.610 43.404 -30.110 1.00 33.06 98 ALA A CA 1
ATOM 681 C C . ALA A 1 98 ? -17.168 44.209 -28.934 1.00 33.06 98 ALA A C 1
ATOM 683 O O . ALA A 1 98 ? -18.059 45.033 -29.130 1.00 33.06 98 ALA A O 1
ATOM 684 N N . GLY A 1 99 ? -16.625 43.992 -27.736 1.00 34.44 99 GLY A N 1
ATOM 685 C CA . GLY A 1 99 ? -16.788 44.929 -26.628 1.00 34.44 99 GLY A CA 1
ATOM 686 C C . GLY A 1 99 ? -17.009 44.281 -25.271 1.00 34.44 99 GLY A C 1
ATOM 687 O O . GLY A 1 99 ? -18.143 44.230 -24.811 1.00 34.44 99 GLY A O 1
ATOM 688 N N . ARG A 1 100 ? -15.923 43.908 -24.577 1.00 33.59 100 ARG A N 1
ATOM 689 C CA . ARG A 1 100 ? -15.821 44.090 -23.117 1.00 33.59 100 ARG A CA 1
ATOM 690 C C . ARG A 1 100 ? -14.384 44.449 -22.709 1.00 33.59 100 ARG A C 1
ATOM 692 O O . ARG A 1 100 ? -13.449 43.888 -23.279 1.00 33.59 100 ARG A O 1
ATOM 699 N N . PRO A 1 101 ? -14.212 45.402 -21.775 1.00 42.69 101 PRO A N 1
ATOM 700 C CA . PRO A 1 101 ? -12.928 46.023 -21.477 1.00 42.69 101 PRO A CA 1
ATOM 701 C C . PRO A 1 101 ? -12.052 45.172 -20.552 1.00 42.69 101 PRO A C 1
ATOM 703 O O . PRO A 1 101 ? -12.538 44.478 -19.659 1.00 42.69 101 PRO A O 1
ATOM 706 N N . PHE A 1 102 ? -10.743 45.284 -20.777 1.00 33.41 102 PHE A N 1
ATOM 707 C CA . PHE A 1 102 ? -9.680 44.816 -19.898 1.00 33.41 102 PHE A CA 1
ATOM 708 C C . PHE A 1 102 ? -9.682 45.620 -18.593 1.00 33.41 102 PHE A C 1
ATOM 710 O O . PHE A 1 102 ? -9.581 46.844 -18.616 1.00 33.41 102 PHE A O 1
ATOM 717 N N . GLY A 1 103 ? -9.769 44.917 -17.464 1.00 32.56 103 GLY A N 1
ATOM 718 C CA . GLY A 1 103 ? -9.392 45.439 -16.157 1.00 32.56 103 GLY A CA 1
ATOM 719 C C . GLY A 1 103 ? -7.928 45.108 -15.884 1.00 32.56 103 GLY A C 1
ATOM 720 O O . GLY A 1 103 ? -7.565 43.938 -15.770 1.00 32.56 103 GLY A O 1
ATOM 721 N N . GLU A 1 104 ? -7.103 46.146 -15.805 1.00 35.41 104 GLU A N 1
ATOM 722 C CA . GLU A 1 104 ? -5.764 46.114 -15.224 1.00 35.41 104 GLU A CA 1
ATOM 723 C C . GLU A 1 104 ? -5.854 45.982 -13.695 1.00 35.41 104 GLU A C 1
ATOM 725 O O . GLU A 1 104 ? -6.720 46.584 -13.061 1.00 35.41 104 GLU A O 1
ATOM 730 N N . GLY A 1 105 ? -4.950 45.203 -13.093 1.00 31.33 105 GLY A N 1
ATOM 731 C CA . GLY A 1 105 ? -4.905 45.029 -11.640 1.00 31.33 105 GLY A CA 1
ATOM 732 C C . GLY A 1 105 ? -3.798 44.098 -11.135 1.00 31.33 105 GLY A C 1
ATOM 733 O O . GLY A 1 105 ? -4.063 42.955 -10.794 1.00 31.33 105 GLY A O 1
ATOM 734 N N . ALA A 1 106 ? -2.575 44.633 -11.101 1.00 32.06 106 ALA A N 1
ATOM 735 C CA . ALA A 1 106 ? -1.512 44.447 -10.098 1.00 32.06 106 ALA A CA 1
ATOM 736 C C . ALA A 1 106 ? -1.087 43.036 -9.599 1.00 32.06 106 ALA A C 1
ATOM 738 O O . ALA A 1 106 ? -1.722 42.400 -8.767 1.00 32.06 106 ALA A O 1
ATOM 739 N N . ALA A 1 107 ? 0.116 42.651 -10.044 1.00 34.28 107 ALA A N 1
ATOM 740 C CA . ALA A 1 107 ? 1.307 42.272 -9.264 1.00 34.28 107 ALA A CA 1
ATOM 741 C C . ALA A 1 107 ? 1.185 41.613 -7.865 1.00 34.28 107 ALA A C 1
ATOM 743 O O . ALA A 1 107 ? 0.801 42.248 -6.890 1.00 34.28 107 ALA A O 1
ATOM 744 N N . ALA A 1 108 ? 1.795 40.426 -7.738 1.00 32.38 108 ALA A N 1
ATOM 745 C CA . ALA A 1 108 ? 2.668 40.076 -6.610 1.00 32.38 108 ALA A CA 1
ATOM 746 C C . ALA A 1 108 ? 3.709 39.042 -7.076 1.00 32.38 108 ALA A C 1
ATOM 748 O O . ALA A 1 108 ? 3.371 37.924 -7.467 1.00 32.38 108 ALA A O 1
ATOM 749 N N . GLY A 1 109 ? 4.977 39.457 -7.102 1.00 31.50 109 GLY A N 1
ATOM 750 C CA . GLY A 1 109 ? 6.107 38.658 -7.560 1.00 31.50 109 GLY A CA 1
ATOM 751 C C . GLY A 1 109 ? 6.513 37.583 -6.555 1.00 31.50 109 GLY A C 1
ATOM 752 O O . GLY A 1 109 ? 6.657 37.852 -5.366 1.00 31.50 109 GLY A O 1
ATOM 753 N N . SER A 1 110 ? 6.752 36.369 -7.050 1.00 30.94 110 SER A N 1
ATOM 754 C CA . SER A 1 110 ? 7.493 35.342 -6.322 1.00 30.94 110 SER A CA 1
ATOM 755 C C . SER A 1 110 ? 8.957 35.395 -6.751 1.00 30.94 110 SER A C 1
ATOM 757 O O . SER A 1 110 ? 9.297 35.037 -7.881 1.00 30.94 110 SER A O 1
ATOM 759 N N . THR A 1 111 ? 9.821 35.841 -5.849 1.00 31.88 111 THR A N 1
ATOM 760 C CA . THR A 1 111 ? 11.273 35.723 -5.956 1.00 31.88 111 THR A CA 1
ATOM 761 C C . THR A 1 111 ? 11.663 34.242 -5.921 1.00 31.88 111 THR A C 1
ATOM 763 O O . THR A 1 111 ? 11.576 33.576 -4.893 1.00 31.88 111 THR A O 1
ATOM 766 N N . GLN A 1 112 ? 12.068 33.700 -7.071 1.00 32.16 112 GLN A N 1
ATOM 767 C CA . GLN A 1 112 ? 12.787 32.429 -7.133 1.00 32.16 112 GLN A CA 1
ATOM 768 C C . GLN A 1 112 ? 14.212 32.671 -6.634 1.00 32.16 112 GLN A C 1
ATOM 770 O O . GLN A 1 112 ? 14.965 33.417 -7.257 1.00 32.16 112 GLN A O 1
ATOM 775 N N . SER A 1 113 ? 14.583 32.047 -5.514 1.00 32.03 113 SER A N 1
ATOM 776 C CA . SER A 1 113 ? 15.980 31.957 -5.101 1.00 32.03 113 SER A CA 1
ATOM 777 C C . SER A 1 113 ? 16.711 31.021 -6.064 1.00 32.03 113 SER A C 1
ATOM 779 O O . SER A 1 113 ? 16.556 29.799 -6.007 1.00 32.03 113 SER A O 1
ATOM 781 N N . ALA A 1 114 ? 17.476 31.610 -6.975 1.00 41.88 114 ALA A N 1
ATOM 782 C CA . ALA A 1 114 ? 18.599 30.946 -7.606 1.00 41.88 114 ALA A CA 1
ATOM 783 C C . ALA A 1 114 ? 19.716 30.860 -6.561 1.00 41.88 114 ALA A C 1
ATOM 785 O O . ALA A 1 114 ? 20.085 31.897 -6.029 1.00 41.88 114 ALA A O 1
ATOM 786 N N . ASP A 1 115 ? 20.135 29.641 -6.214 1.00 34.75 115 ASP A N 1
ATOM 787 C CA . ASP A 1 115 ? 21.493 29.273 -5.776 1.00 34.75 115 ASP A CA 1
ATOM 788 C C . ASP A 1 115 ? 21.486 27.813 -5.288 1.00 34.75 115 ASP A C 1
ATOM 790 O O . ASP A 1 115 ? 21.548 27.513 -4.098 1.00 34.75 115 ASP A O 1
ATOM 794 N N . GLU A 1 116 ? 21.413 26.870 -6.231 1.00 34.81 116 GLU A N 1
ATOM 795 C CA . GLU A 1 116 ? 22.002 25.544 -6.024 1.00 34.81 116 GLU A CA 1
ATOM 796 C C . GLU A 1 116 ? 23.073 25.329 -7.102 1.00 34.81 116 GLU A C 1
ATOM 798 O O . GLU A 1 116 ? 22.797 25.544 -8.289 1.00 34.81 116 GLU A O 1
ATOM 803 N N . PRO A 1 117 ? 24.305 24.930 -6.733 1.00 31.67 117 PRO A N 1
ATOM 804 C CA . PRO A 1 117 ? 25.355 24.693 -7.708 1.00 31.67 117 PRO A CA 1
ATOM 805 C C . PRO A 1 117 ? 24.966 23.504 -8.602 1.00 31.67 117 PRO A C 1
ATOM 807 O O . PRO A 1 117 ? 24.496 22.479 -8.098 1.00 31.67 117 PRO A O 1
ATOM 810 N N . PRO A 1 118 ? 25.170 23.588 -9.928 1.00 35.09 118 PRO A N 1
ATOM 811 C CA . PRO A 1 118 ? 24.831 22.499 -10.828 1.00 35.09 118 PRO A CA 1
ATOM 812 C C . PRO A 1 118 ? 25.673 21.262 -10.493 1.00 35.09 118 PRO A C 1
ATOM 814 O O . PRO A 1 118 ? 26.892 21.244 -10.667 1.00 35.09 118 PRO A O 1
ATOM 817 N N . LEU A 1 119 ? 25.011 20.195 -10.038 1.00 33.84 119 LEU A N 1
ATOM 818 C CA . LEU A 1 119 ? 25.595 18.857 -9.999 1.00 33.84 119 LEU A CA 1
ATOM 819 C C . LEU A 1 119 ? 25.974 18.473 -11.434 1.00 33.84 119 LEU A C 1
ATOM 821 O O . LEU A 1 119 ? 25.109 18.229 -12.271 1.00 33.84 119 LEU A O 1
ATOM 825 N N . LEU A 1 120 ? 27.273 18.421 -11.717 1.00 34.09 120 LEU A N 1
ATOM 826 C CA . LEU A 1 120 ? 27.838 18.312 -13.065 1.00 34.09 120 LEU A CA 1
ATOM 827 C C . LEU A 1 120 ? 27.520 17.007 -13.836 1.00 34.09 120 LEU A C 1
ATOM 829 O O . LEU A 1 120 ? 27.998 16.872 -14.955 1.00 34.09 120 LEU A O 1
ATOM 833 N N . PHE A 1 121 ? 26.728 16.049 -13.316 1.00 42.44 121 PHE A N 1
ATOM 834 C CA . PHE A 1 121 ? 26.611 14.716 -13.948 1.00 42.44 121 PHE A CA 1
ATOM 835 C C . PHE A 1 121 ? 25.282 13.896 -13.926 1.00 42.44 121 PHE A C 1
ATOM 837 O O . PHE A 1 121 ? 25.324 12.793 -14.475 1.00 42.44 121 PHE A O 1
ATOM 844 N N . PRO A 1 122 ? 24.087 14.302 -13.427 1.00 40.00 122 PRO A N 1
ATOM 845 C CA . PRO A 1 122 ? 22.948 13.364 -13.392 1.00 40.00 122 PRO A CA 1
ATOM 846 C C . PRO A 1 122 ? 22.007 13.346 -14.621 1.00 40.00 122 PRO A C 1
ATOM 848 O O . PRO A 1 122 ? 21.193 12.431 -14.731 1.00 40.00 122 PRO A O 1
ATOM 851 N N . SER A 1 123 ? 22.073 14.290 -15.571 1.00 39.94 123 SER A N 1
ATOM 852 C CA . SER A 1 123 ? 20.998 14.454 -16.581 1.00 39.94 123 SER A CA 1
ATOM 853 C C . SER A 1 123 ? 21.167 13.696 -17.909 1.00 39.94 123 SER A C 1
ATOM 855 O O . SER A 1 123 ? 20.187 13.538 -18.635 1.00 39.94 123 SER A O 1
ATOM 857 N N . LEU A 1 124 ? 22.355 13.169 -18.228 1.00 37.91 124 LEU A N 1
ATOM 858 C CA . LEU A 1 124 ? 22.593 12.432 -19.485 1.00 37.91 124 LEU A CA 1
ATOM 859 C C . LEU A 1 124 ? 22.112 10.967 -19.467 1.00 37.91 124 LEU A C 1
ATOM 861 O O . LEU A 1 124 ? 22.134 10.307 -20.503 1.00 37.91 124 LEU A O 1
ATOM 865 N N . TRP A 1 125 ? 21.640 10.460 -18.324 1.00 50.22 125 TRP A N 1
ATOM 866 C CA . TRP A 1 125 ? 21.426 9.020 -18.106 1.00 50.22 125 TRP A CA 1
ATOM 867 C C . TRP A 1 125 ? 19.963 8.602 -17.890 1.00 50.22 125 TRP A C 1
ATOM 869 O O . TRP A 1 125 ? 19.688 7.426 -17.681 1.00 50.22 125 TRP A O 1
ATOM 879 N N . THR A 1 126 ? 19.003 9.531 -17.953 1.00 43.88 126 THR A N 1
ATOM 880 C CA . THR A 1 126 ? 17.580 9.251 -17.655 1.00 43.88 126 THR A CA 1
ATOM 881 C C . THR A 1 126 ? 16.752 8.799 -18.860 1.00 43.88 126 THR A C 1
ATOM 883 O O . THR A 1 126 ? 15.598 8.405 -18.699 1.00 43.88 126 THR A O 1
ATOM 886 N N . LYS A 1 127 ? 17.322 8.814 -20.070 1.00 41.91 127 LYS A N 1
ATOM 887 C CA . LYS A 1 127 ? 16.734 8.179 -21.255 1.00 41.91 127 LYS A CA 1
ATOM 888 C C . LYS A 1 127 ? 17.522 6.912 -21.551 1.00 41.91 127 LYS A C 1
ATOM 890 O O . LYS A 1 127 ? 18.619 7.013 -22.092 1.00 41.91 127 LYS A O 1
ATOM 895 N N . GLU A 1 128 ? 16.979 5.736 -21.236 1.00 43.34 128 GLU A N 1
ATOM 896 C CA . GLU A 1 128 ? 17.539 4.489 -21.767 1.00 43.34 128 GLU A CA 1
ATOM 897 C C . GLU A 1 128 ? 17.512 4.572 -23.306 1.00 43.34 128 GLU A C 1
ATOM 899 O O . GLU A 1 128 ? 16.434 4.680 -23.902 1.00 43.34 128 GLU A O 1
ATOM 904 N N . PRO A 1 129 ? 18.665 4.563 -23.999 1.00 45.41 129 PRO A N 1
ATOM 905 C CA . PRO A 1 129 ? 18.668 4.519 -25.452 1.00 45.41 129 PRO A CA 1
ATOM 906 C C . PRO A 1 129 ? 17.975 3.223 -25.889 1.00 45.41 129 PRO A C 1
ATOM 908 O O . PRO A 1 129 ? 18.319 2.158 -25.383 1.00 45.41 129 PRO A O 1
ATOM 911 N N . ARG A 1 130 ? 17.066 3.262 -26.876 1.00 46.91 130 ARG A N 1
ATOM 912 C CA . ARG A 1 130 ? 16.438 2.051 -27.471 1.00 46.91 130 ARG A CA 1
ATOM 913 C C . ARG A 1 130 ? 17.455 0.966 -27.872 1.00 46.91 130 ARG A C 1
ATOM 915 O O . ARG A 1 130 ? 17.131 -0.217 -27.922 1.00 46.91 130 ARG A O 1
ATOM 922 N N . ILE A 1 131 ? 18.697 1.375 -28.136 1.00 51.41 131 ILE A N 1
ATOM 923 C CA . ILE A 1 131 ? 19.846 0.510 -28.428 1.00 51.41 131 ILE A CA 1
ATOM 924 C C . ILE A 1 131 ? 20.141 -0.455 -27.259 1.00 51.41 131 ILE A C 1
ATOM 926 O O . ILE A 1 131 ? 20.517 -1.604 -27.491 1.00 51.41 131 ILE A O 1
ATOM 930 N N . MET A 1 132 ? 19.914 -0.043 -26.008 1.00 64.19 132 MET A N 1
ATOM 931 C CA . MET A 1 132 ? 20.211 -0.855 -24.825 1.00 64.19 132 MET A CA 1
ATOM 932 C C . MET A 1 132 ? 19.222 -2.006 -24.624 1.00 64.19 132 MET A C 1
ATOM 934 O O . MET A 1 132 ? 19.634 -3.123 -24.313 1.00 64.19 132 MET A O 1
ATOM 938 N N . THR A 1 133 ? 17.927 -1.803 -24.872 1.00 71.44 133 THR A N 1
ATOM 939 C CA . THR A 1 133 ? 16.915 -2.853 -24.662 1.00 71.44 133 THR A CA 1
ATOM 940 C C . THR A 1 133 ? 17.066 -4.012 -25.649 1.00 71.44 133 THR A C 1
ATOM 942 O O . THR A 1 133 ? 16.927 -5.175 -25.261 1.00 71.44 133 THR A O 1
ATOM 945 N N . ALA A 1 134 ? 17.410 -3.721 -26.910 1.00 80.06 134 ALA A N 1
ATOM 946 C CA . ALA A 1 134 ? 17.670 -4.743 -27.924 1.00 80.06 134 ALA A CA 1
ATOM 947 C C . ALA A 1 134 ? 18.908 -5.594 -27.589 1.00 80.06 134 ALA A C 1
ATOM 949 O O . ALA A 1 134 ? 18.878 -6.813 -27.763 1.00 80.06 134 ALA A O 1
ATOM 950 N N . TYR A 1 135 ? 19.965 -4.970 -27.058 1.00 88.88 135 TYR A N 1
ATOM 951 C CA . TYR A 1 135 ? 21.200 -5.650 -26.664 1.00 88.88 135 TYR A CA 1
ATOM 952 C C . TYR A 1 135 ? 20.971 -6.699 -25.560 1.00 88.88 135 TYR A C 1
ATOM 954 O O . TYR A 1 135 ? 21.482 -7.819 -25.648 1.00 88.88 135 TYR A O 1
ATOM 962 N N . PHE A 1 136 ? 20.163 -6.367 -24.546 1.00 88.31 136 PHE A N 1
ATOM 963 C CA . PHE A 1 136 ? 19.930 -7.240 -23.391 1.00 88.31 136 PHE A CA 1
ATOM 964 C C . PHE A 1 136 ? 18.947 -8.394 -23.645 1.00 88.31 136 PHE A C 1
ATOM 966 O O . PHE A 1 136 ? 18.792 -9.256 -22.769 1.00 88.31 136 PHE A O 1
ATOM 973 N N . ARG A 1 137 ? 18.280 -8.433 -24.807 1.00 87.75 137 ARG A N 1
ATOM 974 C CA . ARG A 1 137 ? 17.340 -9.500 -25.173 1.00 87.75 137 ARG A CA 1
ATOM 975 C C . ARG A 1 137 ? 18.109 -10.775 -25.554 1.00 87.75 137 ARG A C 1
ATOM 977 O O . ARG A 1 137 ? 18.956 -10.710 -26.445 1.00 87.75 137 ARG A O 1
ATOM 984 N N . PRO A 1 138 ? 17.798 -11.946 -24.958 1.00 91.56 138 PRO A N 1
ATOM 985 C CA . PRO A 1 138 ? 18.433 -13.195 -25.365 1.00 91.56 138 PRO A CA 1
ATOM 986 C C . PRO A 1 138 ? 18.190 -13.490 -26.848 1.00 91.56 138 PRO A C 1
ATOM 988 O O . PRO A 1 138 ? 17.042 -13.513 -27.315 1.00 91.56 138 PRO A O 1
ATOM 991 N N . LYS A 1 139 ? 19.274 -13.742 -27.580 1.00 94.19 139 LYS A N 1
ATOM 992 C CA . LYS A 1 139 ? 19.242 -14.164 -28.986 1.00 94.19 139 LYS A CA 1
ATOM 993 C C . LYS A 1 139 ? 18.721 -15.598 -29.093 1.00 94.19 139 LYS A C 1
ATOM 995 O O . LYS A 1 139 ? 18.748 -16.347 -28.120 1.00 94.19 139 LYS A O 1
ATOM 1000 N N . ALA A 1 140 ? 18.275 -16.010 -30.282 1.00 93.19 140 ALA A N 1
ATOM 1001 C CA . ALA A 1 140 ? 17.746 -17.362 -30.507 1.00 93.19 140 ALA A CA 1
ATOM 1002 C C . ALA A 1 140 ? 18.716 -18.463 -30.028 1.00 93.19 140 ALA A C 1
ATOM 1004 O O . ALA A 1 140 ? 18.302 -19.369 -29.313 1.00 93.19 140 ALA A O 1
ATOM 1005 N N . VAL A 1 141 ? 20.011 -18.297 -30.314 1.00 94.94 141 VAL A N 1
ATOM 1006 C CA . VAL A 1 141 ? 21.098 -19.210 -29.906 1.00 94.94 141 VAL A CA 1
ATOM 1007 C C . VAL A 1 141 ? 21.390 -19.225 -28.398 1.00 94.94 141 VAL A C 1
ATOM 1009 O O . VAL A 1 141 ? 22.118 -20.085 -27.916 1.00 94.94 141 VAL A O 1
ATOM 1012 N N . GLU A 1 142 ? 20.859 -18.263 -27.641 1.00 93.69 142 GLU A N 1
ATOM 1013 C CA . GLU A 1 142 ? 21.089 -18.128 -26.197 1.00 93.69 142 GLU A CA 1
ATOM 1014 C C . GLU A 1 142 ? 19.956 -18.746 -25.370 1.00 93.69 142 GLU A C 1
ATOM 1016 O O . GLU A 1 142 ? 20.161 -19.082 -24.203 1.00 93.69 142 GLU A O 1
ATOM 1021 N N . ARG A 1 143 ? 18.761 -18.904 -25.962 1.00 90.88 143 ARG A N 1
ATOM 1022 C CA . ARG A 1 143 ? 17.530 -19.296 -25.252 1.00 90.88 143 ARG A CA 1
ATOM 1023 C C . ARG A 1 143 ? 17.613 -20.674 -24.601 1.00 90.88 143 ARG A C 1
ATOM 1025 O O . ARG A 1 143 ? 17.070 -20.861 -23.519 1.00 90.88 143 ARG A O 1
ATOM 1032 N N . ASP A 1 144 ? 18.293 -21.624 -25.234 1.00 91.19 144 ASP A N 1
ATOM 1033 C CA . ASP A 1 144 ? 18.429 -23.000 -24.735 1.00 91.19 144 ASP A CA 1
ATOM 1034 C C . ASP A 1 144 ? 19.630 -23.197 -23.786 1.00 91.19 144 ASP A C 1
ATOM 1036 O O . ASP A 1 144 ? 19.864 -24.289 -23.250 1.00 91.19 144 ASP A O 1
ATOM 1040 N N . GLY A 1 145 ? 20.433 -22.144 -23.609 1.00 91.25 145 GLY A N 1
ATOM 1041 C CA . GLY A 1 145 ? 21.658 -22.146 -22.825 1.00 91.25 145 GLY A CA 1
ATOM 1042 C C . GLY A 1 145 ? 22.736 -23.141 -23.280 1.00 91.25 145 GLY A C 1
ATOM 1043 O O . GLY A 1 145 ? 23.675 -23.380 -22.517 1.00 91.25 145 GLY A O 1
ATOM 1044 N N . ARG A 1 146 ? 22.634 -23.762 -24.467 1.00 94.06 146 ARG A N 1
ATOM 1045 C CA . ARG A 1 146 ? 23.642 -24.712 -24.982 1.00 94.06 146 ARG A CA 1
ATOM 1046 C C . ARG A 1 146 ? 24.966 -24.013 -25.248 1.00 94.06 146 ARG A C 1
ATOM 1048 O O . ARG A 1 146 ? 25.992 -24.497 -24.777 1.00 94.06 146 ARG A O 1
ATOM 1055 N N . LEU A 1 147 ? 24.926 -22.844 -25.889 1.00 95.50 147 LEU A N 1
ATOM 1056 C CA . LEU A 1 147 ? 26.111 -22.028 -26.163 1.00 95.50 147 LEU A CA 1
ATOM 1057 C C . LEU A 1 147 ? 26.935 -21.777 -24.888 1.00 95.50 147 LEU A C 1
ATOM 1059 O O . LEU A 1 147 ? 28.130 -22.049 -24.849 1.00 95.50 147 LEU A O 1
ATOM 1063 N N . TYR A 1 148 ? 26.286 -21.349 -23.804 1.00 95.69 148 TYR A N 1
ATOM 1064 C CA . TYR A 1 148 ? 26.970 -21.054 -22.540 1.00 95.69 148 TYR A CA 1
ATOM 1065 C C . TYR A 1 148 ? 27.532 -22.295 -21.840 1.00 95.69 148 TYR A C 1
ATOM 1067 O O . TYR A 1 148 ? 28.510 -22.194 -21.102 1.00 95.69 148 TYR A O 1
ATOM 1075 N N . ARG A 1 149 ? 26.937 -23.474 -22.061 1.00 93.31 149 ARG A N 1
ATOM 1076 C CA . ARG A 1 149 ? 27.491 -24.737 -21.555 1.00 93.31 149 ARG A CA 1
ATOM 1077 C C . ARG A 1 149 ? 28.777 -25.113 -22.282 1.00 93.31 149 ARG A C 1
ATOM 1079 O O . ARG A 1 149 ? 29.725 -25.508 -21.614 1.00 93.31 149 ARG A O 1
ATOM 1086 N N . VAL A 1 150 ? 28.813 -24.952 -23.606 1.00 96.69 150 VAL A N 1
ATOM 1087 C CA . VAL A 1 150 ? 30.017 -25.192 -24.422 1.00 96.69 150 VAL A CA 1
ATOM 1088 C C . VAL A 1 150 ? 31.131 -24.220 -24.034 1.00 96.69 150 VAL A C 1
ATOM 1090 O O . VAL A 1 150 ? 32.269 -24.632 -23.856 1.00 96.69 150 VAL A O 1
ATOM 1093 N N . LEU A 1 151 ? 30.788 -22.952 -23.793 1.00 96.62 151 LEU A N 1
ATOM 1094 C CA . LEU A 1 151 ? 31.727 -21.920 -23.341 1.00 96.62 151 LEU A CA 1
ATOM 1095 C C . LEU A 1 151 ? 32.150 -22.047 -21.863 1.00 96.62 151 LEU A C 1
ATOM 1097 O O . LEU A 1 151 ? 32.790 -21.145 -21.338 1.00 96.62 151 LEU A O 1
ATOM 1101 N N . GLY A 1 152 ? 31.768 -23.109 -21.147 1.00 97.00 152 GLY A N 1
ATOM 1102 C CA . GLY A 1 152 ? 32.224 -23.331 -19.771 1.00 97.00 152 GLY A CA 1
ATOM 1103 C C . GLY A 1 152 ? 31.613 -22.401 -18.707 1.00 97.00 152 GLY A C 1
ATOM 1104 O O . GLY A 1 152 ? 32.087 -22.353 -17.570 1.00 97.00 152 GLY A O 1
ATOM 1105 N N . VAL A 1 153 ? 30.541 -21.662 -19.020 1.00 96.88 153 VAL A N 1
ATOM 1106 C CA . VAL A 1 153 ? 29.939 -20.666 -18.104 1.00 96.88 153 VAL A CA 1
ATOM 1107 C C . VAL A 1 153 ? 29.382 -21.321 -16.836 1.00 96.88 153 VAL A C 1
ATOM 1109 O O . VAL A 1 153 ? 29.376 -20.718 -15.763 1.00 96.88 153 VAL A O 1
ATOM 1112 N N . ARG A 1 154 ? 28.943 -22.583 -16.919 1.00 94.12 154 ARG A N 1
ATOM 1113 C CA . ARG A 1 154 ? 28.445 -23.334 -15.755 1.00 94.12 154 ARG A CA 1
ATOM 1114 C C . ARG A 1 154 ? 29.569 -23.656 -14.767 1.00 94.12 154 ARG A C 1
ATOM 1116 O O . ARG A 1 154 ? 29.363 -23.537 -13.561 1.00 94.12 154 ARG A O 1
ATOM 1123 N N . GLN A 1 155 ? 30.735 -24.043 -15.274 1.00 96.31 155 GLN A N 1
ATOM 1124 C CA . GLN A 1 155 ? 31.937 -24.319 -14.493 1.00 96.31 155 GLN A CA 1
ATOM 1125 C C . GLN A 1 155 ? 32.443 -23.026 -13.854 1.00 96.31 155 GLN A C 1
ATOM 1127 O O . GLN A 1 155 ? 32.706 -22.999 -12.653 1.00 96.31 155 GLN A O 1
ATOM 1132 N N . TYR A 1 156 ? 32.460 -21.931 -14.622 1.00 95.94 156 TYR A N 1
ATOM 1133 C CA . TYR A 1 156 ? 32.772 -20.604 -14.100 1.00 95.94 156 TYR A CA 1
ATOM 1134 C C . TYR A 1 156 ? 31.817 -20.182 -12.975 1.00 95.94 156 TYR A C 1
ATOM 1136 O O . TYR A 1 156 ? 32.267 -19.733 -11.926 1.00 95.94 156 TYR A O 1
ATOM 1144 N N . HIS A 1 157 ? 30.505 -20.380 -13.137 1.00 93.69 157 HIS A N 1
ATOM 1145 C CA . HIS A 1 157 ? 29.528 -20.069 -12.091 1.00 93.69 157 HIS A CA 1
ATOM 1146 C C . HIS A 1 157 ? 29.779 -20.866 -10.804 1.00 93.69 157 HIS A C 1
ATOM 1148 O O . HIS A 1 157 ? 29.736 -20.300 -9.713 1.00 93.69 157 HIS A O 1
ATOM 1154 N N . ALA A 1 158 ? 30.075 -22.165 -10.919 1.00 92.19 158 ALA A N 1
ATOM 1155 C CA . ALA A 1 158 ? 30.398 -23.007 -9.770 1.00 92.19 158 ALA A CA 1
ATOM 1156 C C . ALA A 1 158 ? 31.678 -22.535 -9.057 1.00 92.19 158 ALA A C 1
ATOM 1158 O O . ALA A 1 158 ? 31.690 -22.422 -7.829 1.00 92.19 158 ALA A O 1
ATOM 1159 N N . LEU A 1 159 ? 32.718 -22.189 -9.823 1.00 93.12 159 LEU A N 1
ATOM 1160 C CA . LEU A 1 159 ? 33.960 -21.619 -9.301 1.00 93.12 159 LEU A CA 1
ATOM 1161 C C . LEU A 1 159 ? 33.711 -20.278 -8.597 1.00 93.12 159 LEU A C 1
ATOM 1163 O O . LEU A 1 159 ? 34.149 -20.089 -7.464 1.00 93.12 159 LEU A O 1
ATOM 1167 N N . TYR A 1 160 ? 32.958 -19.373 -9.227 1.00 90.56 160 TYR A N 1
ATOM 1168 C CA . TYR A 1 160 ? 32.596 -18.074 -8.663 1.00 90.56 160 TYR A CA 1
ATOM 1169 C C . TYR A 1 160 ? 31.849 -18.229 -7.333 1.00 90.56 160 TYR A C 1
ATOM 1171 O O . TYR A 1 160 ? 32.190 -17.576 -6.350 1.00 90.56 160 TYR A O 1
ATOM 1179 N N . GLN A 1 161 ? 30.883 -19.149 -7.254 1.00 86.94 161 GLN A N 1
ATOM 1180 C CA . GLN A 1 161 ? 30.169 -19.440 -6.009 1.00 86.94 161 GLN A CA 1
ATOM 1181 C C . GLN A 1 161 ? 31.069 -20.041 -4.923 1.00 86.94 161 GLN A C 1
ATOM 1183 O O . GLN A 1 161 ? 30.854 -19.780 -3.739 1.00 86.94 161 GLN A O 1
ATOM 1188 N N . ALA A 1 162 ? 32.042 -20.877 -5.289 1.00 88.62 162 ALA A N 1
ATOM 1189 C CA . ALA A 1 162 ? 33.004 -21.428 -4.337 1.00 88.62 162 ALA A CA 1
ATOM 1190 C C . ALA A 1 162 ? 33.932 -20.332 -3.785 1.00 88.62 162 ALA A C 1
ATOM 1192 O O . ALA A 1 162 ? 34.160 -20.258 -2.576 1.00 88.62 162 ALA A O 1
ATOM 1193 N N . LEU A 1 163 ? 34.402 -19.432 -4.653 1.00 88.12 163 LEU A N 1
ATOM 1194 C CA . LEU A 1 163 ? 35.218 -18.279 -4.272 1.00 88.12 163 LEU A CA 1
ATOM 1195 C C . LEU A 1 163 ? 34.442 -17.294 -3.397 1.00 88.12 163 LEU A C 1
ATOM 1197 O O . LEU A 1 163 ? 34.948 -16.893 -2.351 1.00 88.12 163 LEU A O 1
ATOM 1201 N N . ALA A 1 164 ? 33.209 -16.951 -3.777 1.00 83.56 164 ALA A N 1
ATOM 1202 C CA . ALA A 1 164 ? 32.346 -16.069 -2.999 1.00 83.56 164 ALA A CA 1
ATOM 1203 C C . ALA A 1 164 ? 32.135 -16.618 -1.581 1.00 83.56 164 ALA A C 1
ATOM 1205 O O . ALA A 1 164 ? 32.361 -15.898 -0.613 1.00 83.56 164 ALA A O 1
ATOM 1206 N N . ARG A 1 165 ? 31.830 -17.919 -1.452 1.00 83.31 165 ARG A N 1
ATOM 1207 C CA . ARG A 1 165 ? 31.707 -18.601 -0.151 1.00 83.31 165 ARG A CA 1
ATOM 1208 C C . ARG A 1 165 ? 32.978 -18.503 0.695 1.00 83.31 165 ARG A C 1
ATOM 1210 O O . ARG A 1 165 ? 32.897 -18.273 1.897 1.00 83.31 165 ARG A O 1
ATOM 1217 N N . LYS A 1 166 ? 34.154 -18.653 0.079 1.00 89.56 166 LYS A N 1
ATOM 1218 C CA . LYS A 1 166 ? 35.443 -18.539 0.779 1.00 89.56 166 LYS A CA 1
ATOM 1219 C C . LYS A 1 166 ? 35.742 -17.099 1.215 1.00 89.56 166 LYS A C 1
ATOM 1221 O O . LYS A 1 166 ? 36.333 -16.894 2.272 1.00 89.56 166 LYS A O 1
ATOM 1226 N N . LEU A 1 167 ? 35.353 -16.110 0.410 1.00 84.31 167 LEU A N 1
ATOM 1227 C CA . LEU A 1 167 ? 35.650 -14.695 0.646 1.00 84.31 167 LEU A CA 1
ATOM 1228 C C . LEU A 1 167 ? 34.726 -14.043 1.671 1.00 84.31 167 LEU A C 1
ATOM 1230 O O . LEU A 1 167 ? 35.196 -13.228 2.461 1.00 84.31 167 LEU A O 1
ATOM 1234 N N . THR A 1 168 ? 33.440 -14.389 1.692 1.00 80.12 168 THR A N 1
ATOM 1235 C CA . THR A 1 168 ? 32.486 -13.714 2.581 1.00 80.12 168 THR A CA 1
ATOM 1236 C C . THR A 1 168 ? 32.605 -14.150 4.041 1.00 80.12 168 THR A C 1
ATOM 1238 O O . THR A 1 168 ? 31.929 -13.562 4.882 1.00 80.12 168 THR A O 1
ATOM 1241 N N . LYS A 1 169 ? 33.444 -15.159 4.361 1.00 75.25 169 LYS A N 1
ATOM 1242 C CA . LYS A 1 169 ? 33.625 -15.768 5.702 1.00 75.25 169 LYS A CA 1
ATOM 1243 C C . LYS A 1 169 ? 32.310 -16.041 6.441 1.00 75.25 169 LYS A C 1
ATOM 1245 O O . LYS A 1 169 ? 32.304 -16.199 7.657 1.00 75.25 169 LYS A O 1
ATOM 1250 N N . THR A 1 170 ? 31.188 -16.071 5.731 1.00 60.38 170 THR A N 1
ATOM 1251 C CA . THR A 1 170 ? 29.880 -16.218 6.343 1.00 60.38 170 THR A CA 1
ATOM 1252 C C . THR A 1 170 ? 29.808 -17.689 6.717 1.00 60.38 170 THR A C 1
ATOM 1254 O O . THR A 1 170 ? 29.847 -18.520 5.803 1.00 60.38 170 THR A O 1
ATOM 1257 N N . PRO A 1 171 ? 29.818 -18.042 8.018 1.00 56.66 171 PRO A N 1
ATOM 1258 C CA . PRO A 1 171 ? 29.697 -19.434 8.418 1.00 56.66 171 PRO A CA 1
ATOM 1259 C C . PRO A 1 171 ? 28.442 -19.953 7.737 1.00 56.66 171 PRO A C 1
ATOM 1261 O O . PRO A 1 171 ? 27.416 -19.275 7.787 1.00 56.66 171 PRO A O 1
ATOM 1264 N N . ALA A 1 172 ? 28.558 -21.076 7.023 1.00 53.00 172 ALA A N 1
ATOM 1265 C CA . ALA A 1 172 ? 27.428 -21.704 6.361 1.00 53.00 172 ALA A CA 1
ATOM 1266 C C . ALA A 1 172 ? 26.301 -21.792 7.392 1.00 53.00 172 ALA A C 1
ATOM 1268 O O . ALA A 1 172 ? 26.388 -22.586 8.332 1.00 53.00 172 ALA A O 1
ATOM 1269 N N . SER A 1 173 ? 25.307 -20.903 7.305 1.00 46.41 173 SER A N 1
ATOM 1270 C CA . SER A 1 173 ? 24.198 -20.945 8.240 1.00 46.41 173 SER A CA 1
ATOM 1271 C C . SER A 1 173 ? 23.603 -22.337 8.070 1.00 46.41 173 SER A C 1
ATOM 1273 O O . SER A 1 173 ? 23.419 -22.792 6.945 1.00 46.41 173 SER A O 1
ATOM 1275 N N . LYS A 1 174 ? 23.388 -23.061 9.175 1.00 46.16 174 LYS A N 1
ATOM 1276 C CA . LYS A 1 174 ? 22.956 -24.477 9.197 1.00 46.16 174 LYS A CA 1
ATOM 1277 C C . LYS A 1 174 ? 21.656 -24.762 8.428 1.00 46.16 174 LYS A C 1
ATOM 1279 O O . LYS A 1 174 ? 21.248 -25.905 8.278 1.00 46.16 174 LYS A O 1
ATOM 1284 N N . THR A 1 175 ? 21.012 -23.729 7.922 1.00 40.06 175 THR A N 1
ATOM 1285 C CA . THR A 1 175 ? 20.053 -23.786 6.835 1.00 40.06 175 THR A CA 1
ATOM 1286 C C . THR A 1 175 ? 20.809 -24.167 5.546 1.00 40.06 175 THR A C 1
ATOM 1288 O O . THR A 1 175 ? 21.453 -23.312 4.940 1.00 40.06 175 THR A O 1
ATOM 1291 N N . GLY A 1 176 ? 20.806 -25.451 5.154 1.00 42.91 176 GLY A N 1
ATOM 1292 C CA . GLY A 1 176 ? 21.422 -25.942 3.902 1.00 42.91 176 GLY A CA 1
ATOM 1293 C C . GLY A 1 176 ? 21.088 -25.063 2.684 1.00 42.91 176 GLY A C 1
ATOM 1294 O O . GLY A 1 176 ? 20.115 -24.327 2.777 1.00 42.91 176 GLY A O 1
ATOM 1295 N N . PRO A 1 177 ? 21.870 -25.113 1.578 1.00 44.28 177 PRO A N 1
ATOM 1296 C CA . PRO A 1 177 ? 21.957 -24.082 0.524 1.00 44.28 177 PRO A CA 1
ATOM 1297 C C . PRO A 1 177 ? 20.630 -23.348 0.323 1.00 44.28 177 PRO A C 1
ATOM 1299 O O . PRO A 1 177 ? 19.759 -23.819 -0.404 1.00 44.28 177 PRO A O 1
ATOM 1302 N N . VAL A 1 178 ? 20.436 -22.256 1.073 1.00 39.41 178 VAL A N 1
ATOM 1303 C CA . VAL A 1 178 ? 19.080 -21.757 1.287 1.00 39.41 178 VAL A CA 1
ATOM 1304 C C . VAL A 1 178 ? 18.562 -21.206 -0.016 1.00 39.41 178 VAL A C 1
ATOM 1306 O O . VAL A 1 178 ? 19.145 -20.301 -0.614 1.00 39.41 178 VAL A O 1
ATOM 1309 N N . GLN A 1 179 ? 17.411 -21.754 -0.369 1.00 47.22 179 GLN A N 1
ATOM 1310 C CA . GLN A 1 179 ? 16.428 -21.414 -1.383 1.00 47.22 179 GLN A CA 1
ATOM 1311 C C . GLN A 1 179 ? 15.964 -19.940 -1.380 1.00 47.22 179 GLN A C 1
ATOM 1313 O O . GLN A 1 179 ? 14.875 -19.639 -1.857 1.00 47.22 179 GLN A O 1
ATOM 1318 N N . PHE A 1 180 ? 16.759 -18.980 -0.891 1.00 42.44 180 PHE A N 1
ATOM 1319 C CA . PHE A 1 180 ? 16.475 -17.550 -1.066 1.00 42.44 180 PHE A CA 1
ATOM 1320 C C . PHE A 1 180 ? 16.368 -17.191 -2.554 1.00 42.44 180 PHE A C 1
ATOM 1322 O O . PHE A 1 180 ? 15.580 -16.324 -2.921 1.00 42.44 180 PHE A O 1
ATOM 1329 N N . HIS A 1 181 ? 17.105 -17.893 -3.425 1.00 52.91 181 HIS A N 1
ATOM 1330 C CA . HIS A 1 181 ? 16.896 -17.803 -4.870 1.00 52.91 181 HIS A CA 1
ATOM 1331 C C . HIS A 1 181 ? 15.565 -18.403 -5.318 1.00 52.91 181 HIS A C 1
ATOM 1333 O O . HIS A 1 181 ? 14.928 -17.812 -6.178 1.00 52.91 181 HIS A O 1
ATOM 1339 N N . ASP A 1 182 ? 15.094 -19.501 -4.739 1.00 56.38 182 ASP A N 1
ATOM 1340 C CA . ASP A 1 182 ? 13.867 -20.137 -5.222 1.00 56.38 182 ASP A CA 1
ATOM 1341 C C . ASP A 1 182 ? 12.611 -19.371 -4.788 1.00 56.38 182 ASP A C 1
ATOM 1343 O O . ASP A 1 182 ? 11.682 -19.257 -5.580 1.00 56.38 182 ASP A O 1
ATOM 1347 N N . VAL A 1 183 ? 12.600 -18.751 -3.599 1.00 53.81 183 VAL A N 1
ATOM 1348 C CA . VAL A 1 183 ? 11.460 -17.933 -3.132 1.00 53.81 183 VAL A CA 1
ATOM 1349 C C . VAL A 1 183 ? 11.345 -16.618 -3.911 1.00 53.81 183 VAL A C 1
ATOM 1351 O O . VAL A 1 183 ? 10.246 -16.233 -4.307 1.00 53.81 183 VAL A O 1
ATOM 1354 N N . GLU A 1 184 ? 12.462 -15.936 -4.193 1.00 62.91 184 GLU A N 1
ATOM 1355 C CA . GLU A 1 184 ? 12.437 -14.705 -4.999 1.00 62.91 184 GLU A CA 1
ATOM 1356 C C . GLU A 1 184 ? 12.044 -15.040 -6.454 1.00 62.91 184 GLU A C 1
ATOM 1358 O O . GLU A 1 184 ? 11.141 -14.421 -7.019 1.00 62.91 184 GLU A O 1
ATOM 1363 N N . LEU A 1 185 ? 12.613 -16.101 -7.041 1.00 74.19 185 LEU A N 1
ATOM 1364 C CA . LEU A 1 185 ? 12.313 -16.534 -8.414 1.00 74.19 185 LEU A CA 1
ATOM 1365 C C . LEU A 1 185 ? 10.944 -17.219 -8.587 1.00 74.19 185 LEU A C 1
ATOM 1367 O O . LEU A 1 185 ? 10.465 -17.341 -9.724 1.00 74.19 185 LEU A O 1
ATOM 1371 N N . ALA A 1 186 ? 10.298 -17.635 -7.493 1.00 72.19 186 ALA A N 1
ATOM 1372 C CA . ALA A 1 186 ? 8.921 -18.131 -7.490 1.00 72.19 186 ALA A CA 1
ATOM 1373 C C . ALA A 1 186 ? 7.898 -17.030 -7.801 1.00 72.19 186 ALA A C 1
ATOM 1375 O O . ALA A 1 186 ? 6.760 -17.333 -8.143 1.00 72.19 186 ALA A O 1
ATOM 1376 N N . THR A 1 187 ? 8.289 -15.756 -7.745 1.00 76.56 187 THR A N 1
ATOM 1377 C CA . THR A 1 187 ? 7.427 -14.634 -8.132 1.00 76.56 187 THR A CA 1
ATOM 1378 C C . THR A 1 187 ? 7.867 -14.056 -9.475 1.00 76.56 187 THR A C 1
ATOM 1380 O O . THR A 1 187 ? 9.059 -14.011 -9.784 1.00 76.56 187 THR A O 1
ATOM 1383 N N . GLN A 1 188 ? 6.920 -13.572 -10.288 1.00 77.44 188 GLN A N 1
ATOM 1384 C CA . GLN A 1 188 ? 7.250 -12.892 -11.548 1.00 77.44 188 GLN A CA 1
ATOM 1385 C C . GLN A 1 188 ? 8.183 -11.693 -11.301 1.00 77.44 188 GLN A C 1
ATOM 1387 O O . GLN A 1 188 ? 9.152 -11.491 -12.028 1.00 77.44 188 GLN A O 1
ATOM 1392 N N . ARG A 1 189 ? 7.962 -10.969 -10.203 1.00 65.06 189 ARG A N 1
ATOM 1393 C CA . ARG A 1 189 ? 8.758 -9.796 -9.834 1.00 65.06 189 ARG A CA 1
ATOM 1394 C C . ARG A 1 189 ? 10.162 -10.109 -9.379 1.00 65.06 189 ARG A C 1
ATOM 1396 O O . ARG A 1 189 ? 11.086 -9.406 -9.768 1.00 65.06 189 ARG A O 1
ATOM 1403 N N . GLY A 1 190 ? 10.364 -11.155 -8.583 1.00 78.50 190 GLY A N 1
ATOM 1404 C CA . GLY A 1 190 ? 11.724 -11.530 -8.219 1.00 78.50 190 GLY A CA 1
ATOM 1405 C C . GLY A 1 190 ? 12.526 -11.994 -9.437 1.00 78.50 190 GLY A C 1
ATOM 1406 O O . GLY A 1 190 ? 13.727 -11.728 -9.505 1.00 78.50 190 GLY A O 1
ATOM 1407 N N . ARG A 1 191 ? 11.868 -12.551 -10.469 1.00 85.00 191 ARG A N 1
ATOM 1408 C CA . ARG A 1 191 ? 12.500 -12.771 -11.783 1.00 85.00 191 ARG A CA 1
ATOM 1409 C C . ARG A 1 191 ? 12.824 -11.462 -12.497 1.00 85.00 191 ARG A C 1
ATOM 1411 O O . ARG A 1 191 ? 13.961 -11.301 -12.924 1.00 85.00 191 ARG A O 1
ATOM 1418 N N . GLU A 1 192 ? 11.881 -10.529 -12.611 1.00 80.44 192 GLU A N 1
ATOM 1419 C CA . GLU A 1 192 ? 12.096 -9.223 -13.262 1.00 80.44 192 GLU A CA 1
ATOM 1420 C C . GLU A 1 192 ? 13.210 -8.418 -12.580 1.00 80.44 192 GLU A C 1
ATOM 1422 O O . GLU A 1 192 ? 14.138 -7.949 -13.241 1.00 80.44 192 GLU A O 1
ATOM 1427 N N . ARG A 1 193 ? 13.200 -8.351 -11.246 1.00 79.19 193 ARG A N 1
ATOM 1428 C CA . ARG A 1 193 ? 14.253 -7.722 -10.443 1.00 79.19 193 ARG A CA 1
ATOM 1429 C C . ARG A 1 193 ? 15.607 -8.378 -10.683 1.00 79.19 193 ARG A C 1
ATOM 1431 O O . ARG A 1 193 ? 16.603 -7.682 -10.873 1.00 79.19 193 ARG A O 1
ATOM 1438 N N . ARG A 1 194 ? 15.665 -9.713 -10.718 1.00 83.81 194 ARG A N 1
ATOM 1439 C CA . ARG A 1 194 ? 16.900 -10.445 -11.038 1.00 83.81 194 ARG A CA 1
ATOM 1440 C C . ARG A 1 194 ? 17.380 -10.195 -12.459 1.00 83.81 194 ARG A C 1
ATOM 1442 O O . ARG A 1 194 ? 18.585 -10.064 -12.663 1.00 83.81 194 ARG A O 1
ATOM 1449 N N . ILE A 1 195 ? 16.466 -10.097 -13.420 1.00 87.06 195 ILE A N 1
ATOM 1450 C CA . ILE A 1 195 ? 16.776 -9.724 -14.801 1.00 87.06 195 ILE A CA 1
ATOM 1451 C C . ILE A 1 195 ? 17.370 -8.313 -14.837 1.00 87.06 195 ILE A C 1
ATOM 1453 O O . ILE A 1 195 ? 18.394 -8.120 -15.488 1.00 87.06 195 ILE A O 1
ATOM 1457 N N . GLN A 1 196 ? 16.793 -7.352 -14.113 1.00 82.12 196 GLN A N 1
ATOM 1458 C CA . GLN A 1 196 ? 17.297 -5.980 -14.081 1.00 82.12 196 GLN A CA 1
ATOM 1459 C C . GLN A 1 196 ? 18.662 -5.877 -13.389 1.00 82.12 196 GLN A C 1
ATOM 1461 O O . GLN A 1 196 ? 19.586 -5.292 -13.949 1.00 82.12 196 GLN A O 1
ATOM 1466 N N . LEU A 1 197 ? 18.842 -6.521 -12.230 1.00 82.75 197 LEU A N 1
ATOM 1467 C CA . LEU A 1 197 ? 20.151 -6.619 -11.572 1.00 82.75 197 LEU A CA 1
ATOM 1468 C C . LEU A 1 197 ? 21.193 -7.235 -12.509 1.00 82.75 197 LEU A C 1
ATOM 1470 O O . LEU A 1 197 ? 22.310 -6.735 -12.613 1.00 82.75 197 LEU A O 1
ATOM 1474 N N . SER A 1 198 ? 20.811 -8.287 -13.233 1.00 90.25 198 SER A N 1
ATOM 1475 C CA . SER A 1 198 ? 21.668 -8.925 -14.225 1.00 90.25 198 SER A CA 1
ATOM 1476 C C . SER A 1 198 ? 22.096 -7.966 -15.341 1.00 90.25 198 SER A C 1
ATOM 1478 O O . SER A 1 198 ? 23.258 -8.009 -15.739 1.00 90.25 198 SER A O 1
ATOM 1480 N N . LYS A 1 199 ? 21.209 -7.084 -15.830 1.00 88.94 199 LYS A N 1
ATOM 1481 C CA . LYS A 1 199 ? 21.565 -6.056 -16.829 1.00 88.94 199 LYS A CA 1
ATOM 1482 C C . LYS A 1 199 ? 22.577 -5.056 -16.273 1.00 88.94 199 LYS A C 1
ATOM 1484 O O . LYS A 1 199 ? 23.561 -4.763 -16.943 1.00 88.94 199 LYS A O 1
ATOM 1489 N N . ASN A 1 200 ? 22.374 -4.591 -15.040 1.00 83.19 200 ASN A N 1
ATOM 1490 C CA . ASN A 1 200 ? 23.283 -3.638 -14.401 1.00 83.19 200 ASN A CA 1
ATOM 1491 C C . ASN A 1 200 ? 24.681 -4.245 -14.222 1.00 83.19 200 ASN A C 1
ATOM 1493 O O . ASN A 1 200 ? 25.673 -3.635 -14.610 1.00 83.19 200 ASN A O 1
ATOM 1497 N N . PHE A 1 201 ? 24.770 -5.474 -13.699 1.00 89.38 201 PHE A N 1
ATOM 1498 C CA . PHE A 1 201 ? 26.051 -6.178 -13.577 1.00 89.38 201 PHE A CA 1
ATOM 1499 C C . PHE A 1 201 ? 26.704 -6.429 -14.940 1.00 89.38 201 PHE A C 1
ATOM 1501 O O . PHE A 1 201 ? 27.909 -6.236 -15.078 1.00 89.38 201 PHE A O 1
ATOM 1508 N N . GLU A 1 202 ? 25.926 -6.824 -15.952 1.00 93.25 202 GLU A N 1
ATOM 1509 C CA . GLU A 1 202 ? 26.436 -7.000 -17.314 1.00 93.25 202 GLU A CA 1
ATOM 1510 C C . GLU A 1 202 ? 27.052 -5.703 -17.851 1.00 93.25 202 GLU A C 1
ATOM 1512 O O . GLU A 1 202 ? 28.154 -5.735 -18.391 1.00 93.25 202 GLU A O 1
ATOM 1517 N N . PHE A 1 203 ? 26.384 -4.565 -17.652 1.00 91.50 203 PHE A N 1
ATOM 1518 C CA . PHE A 1 203 ? 26.879 -3.259 -18.080 1.00 91.50 203 PHE A CA 1
ATOM 1519 C C . PHE A 1 203 ? 28.219 -2.898 -17.424 1.00 91.50 203 PHE A C 1
ATOM 1521 O O . PHE A 1 203 ? 29.162 -2.536 -18.128 1.00 91.50 203 PHE A O 1
ATOM 1528 N N . PHE A 1 204 ? 28.345 -3.056 -16.100 1.00 91.31 204 PHE A N 1
ATOM 1529 C CA . PHE A 1 204 ? 29.598 -2.763 -15.394 1.00 91.31 204 PHE A CA 1
ATOM 1530 C C . PHE A 1 204 ? 30.763 -3.630 -15.883 1.00 91.31 204 PHE A C 1
ATOM 1532 O O . PHE A 1 204 ? 31.861 -3.121 -16.106 1.00 91.31 204 PHE A O 1
ATOM 1539 N N . HIS A 1 205 ? 30.528 -4.925 -16.101 1.00 94.62 205 HIS A N 1
ATOM 1540 C CA . HIS A 1 205 ? 31.564 -5.816 -16.620 1.00 94.62 205 HIS A CA 1
ATOM 1541 C C . HIS A 1 205 ? 31.890 -5.546 -18.091 1.00 94.62 205 HIS A C 1
ATOM 1543 O O . HIS A 1 205 ? 33.050 -5.653 -18.475 1.00 94.62 205 HIS A O 1
ATOM 1549 N N . LEU A 1 206 ? 30.916 -5.146 -18.912 1.00 94.69 206 LEU A N 1
ATOM 1550 C CA . LEU A 1 206 ? 31.173 -4.740 -20.294 1.00 94.69 206 LEU A CA 1
ATOM 1551 C C . LEU A 1 206 ? 32.056 -3.485 -20.343 1.00 94.69 206 LEU A C 1
ATOM 1553 O O . LEU A 1 206 ? 33.031 -3.448 -21.090 1.00 94.69 206 LEU A O 1
ATOM 1557 N N . PHE A 1 207 ? 31.763 -2.491 -19.503 1.00 93.88 207 PHE A N 1
ATOM 1558 C CA . PHE A 1 207 ? 32.591 -1.294 -19.374 1.00 93.88 207 PHE A CA 1
ATOM 1559 C C . PHE A 1 207 ? 34.013 -1.641 -18.904 1.00 93.88 207 PHE A C 1
ATOM 1561 O O . PHE A 1 207 ? 34.996 -1.206 -19.507 1.00 93.88 207 PHE A O 1
ATOM 1568 N N . GLY A 1 208 ? 34.131 -2.507 -17.890 1.00 94.75 208 GLY A N 1
ATOM 1569 C CA . GLY A 1 208 ? 35.416 -3.042 -17.430 1.00 94.75 208 GLY A CA 1
ATOM 1570 C C . GLY A 1 208 ? 36.182 -3.795 -18.523 1.00 94.75 208 GLY A C 1
ATOM 1571 O O . GLY A 1 208 ? 37.404 -3.652 -18.626 1.00 94.75 208 GLY A O 1
ATOM 1572 N N . ALA A 1 209 ? 35.477 -4.538 -19.385 1.00 96.75 209 ALA A N 1
ATOM 1573 C CA . ALA A 1 209 ? 36.077 -5.259 -20.504 1.00 96.75 209 ALA A CA 1
ATOM 1574 C C . ALA A 1 209 ? 36.715 -4.317 -21.524 1.00 96.75 209 ALA A C 1
ATOM 1576 O O . ALA A 1 209 ? 37.848 -4.544 -21.960 1.00 96.75 209 ALA A O 1
ATOM 1577 N N . VAL A 1 210 ? 35.999 -3.248 -21.883 1.00 96.88 210 VAL A N 1
ATOM 1578 C CA . VAL A 1 210 ? 36.490 -2.217 -22.805 1.00 96.88 210 VAL A CA 1
ATOM 1579 C C . VAL A 1 210 ? 37.708 -1.518 -22.207 1.00 96.88 210 VAL A C 1
ATOM 1581 O O . VAL A 1 210 ? 38.750 -1.468 -22.855 1.00 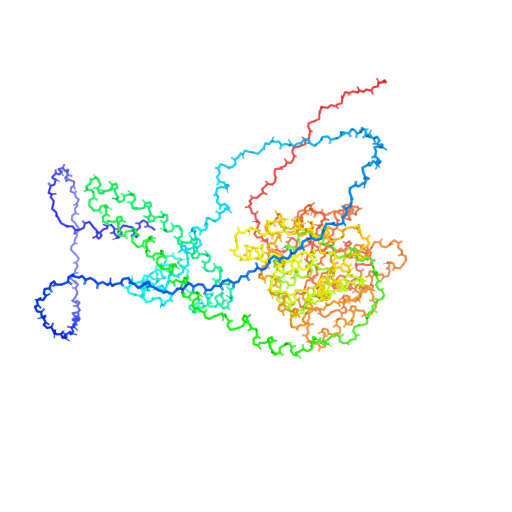96.88 210 VAL A O 1
ATOM 1584 N N . GLY A 1 211 ? 37.625 -1.072 -20.949 1.00 96.38 211 GLY A N 1
ATOM 1585 C CA . GLY A 1 211 ? 38.749 -0.424 -20.266 1.00 96.38 211 GLY A CA 1
ATOM 1586 C C . GLY A 1 211 ? 39.996 -1.310 -20.210 1.00 96.38 211 GLY A C 1
ATOM 1587 O O . GLY A 1 211 ? 41.087 -0.875 -20.572 1.00 96.38 211 GLY A O 1
ATOM 1588 N N . THR A 1 212 ? 39.838 -2.587 -19.851 1.00 97.25 212 THR A N 1
ATOM 1589 C CA . THR A 1 212 ? 40.959 -3.544 -19.812 1.00 97.25 212 THR A CA 1
ATOM 1590 C C . THR A 1 212 ? 41.558 -3.778 -21.203 1.00 97.25 212 THR A C 1
ATOM 1592 O O . THR A 1 212 ? 42.774 -3.889 -21.335 1.00 97.25 212 THR A O 1
ATOM 1595 N N . SER A 1 213 ? 40.734 -3.787 -22.254 1.00 97.44 213 SER A N 1
ATOM 1596 C CA . SER A 1 213 ? 41.204 -3.945 -23.638 1.00 97.44 213 SER A CA 1
ATOM 1597 C C . SER A 1 213 ? 42.058 -2.758 -24.104 1.00 97.44 213 SER A C 1
ATOM 1599 O O . SER A 1 213 ? 43.047 -2.955 -24.807 1.00 97.44 213 SER A O 1
ATOM 1601 N N . VAL A 1 214 ? 41.741 -1.536 -23.660 1.00 97.69 214 VAL A N 1
ATOM 1602 C CA . VAL A 1 214 ? 42.574 -0.347 -23.916 1.00 97.69 214 VAL A CA 1
ATOM 1603 C C . VAL A 1 214 ? 43.948 -0.485 -23.249 1.00 97.69 214 VAL A C 1
ATOM 1605 O O . VAL A 1 214 ? 44.969 -0.230 -23.888 1.00 97.69 214 VAL A O 1
ATOM 1608 N N . PHE A 1 215 ? 44.007 -0.964 -22.000 1.00 96.94 215 PHE A N 1
ATOM 1609 C CA . PHE A 1 215 ? 45.286 -1.246 -21.333 1.00 96.94 215 PHE A CA 1
ATOM 1610 C C . PHE A 1 215 ? 46.091 -2.333 -22.052 1.00 96.94 215 PHE A C 1
ATOM 1612 O O . PHE A 1 215 ? 47.296 -2.176 -22.241 1.00 96.94 215 PHE A O 1
ATOM 1619 N N . MET A 1 216 ? 45.430 -3.403 -22.505 1.00 97.81 216 MET A N 1
ATOM 1620 C CA . MET A 1 216 ? 46.066 -4.458 -23.298 1.00 97.81 216 MET A CA 1
ATOM 1621 C C . MET A 1 216 ? 46.705 -3.903 -24.575 1.00 97.81 216 MET A C 1
ATOM 1623 O O . MET A 1 216 ? 47.860 -4.216 -24.851 1.00 97.81 216 MET A O 1
ATOM 1627 N N . ALA A 1 217 ? 46.013 -3.032 -25.316 1.00 97.50 217 ALA A N 1
ATOM 1628 C CA . ALA A 1 217 ? 46.595 -2.369 -26.485 1.00 97.50 217 ALA A CA 1
ATOM 1629 C C . ALA A 1 217 ? 47.846 -1.552 -26.109 1.00 97.50 217 ALA A C 1
ATOM 1631 O O . ALA A 1 217 ? 48.873 -1.630 -26.782 1.00 97.50 217 ALA A O 1
ATOM 1632 N N . GLY A 1 218 ? 47.804 -0.837 -24.980 1.00 97.44 218 GLY A N 1
ATOM 1633 C CA . GLY A 1 218 ? 48.959 -0.115 -24.444 1.00 97.44 218 GLY A CA 1
ATOM 1634 C C . GLY A 1 218 ? 50.155 -1.013 -24.094 1.00 97.44 218 GLY A C 1
ATOM 1635 O O . GLY A 1 218 ? 51.296 -0.609 -24.331 1.00 97.44 218 GLY A O 1
ATOM 1636 N N . PHE A 1 219 ? 49.915 -2.218 -23.563 1.00 98.06 219 PHE A N 1
ATOM 1637 C CA . PHE A 1 219 ? 50.961 -3.216 -23.296 1.00 98.06 219 PHE A CA 1
ATOM 1638 C C . PHE A 1 219 ? 51.521 -3.826 -24.578 1.00 98.06 219 PHE A C 1
ATOM 1640 O O . PHE A 1 219 ? 52.736 -3.977 -24.694 1.00 98.06 219 PHE A O 1
ATOM 1647 N N . TYR A 1 220 ? 50.658 -4.110 -25.555 1.00 97.62 220 TYR A N 1
ATOM 1648 C CA . TYR A 1 220 ? 51.063 -4.594 -26.872 1.00 97.62 220 TYR A CA 1
ATOM 1649 C C . TYR A 1 220 ? 52.007 -3.603 -27.564 1.00 97.62 220 TYR A C 1
ATOM 1651 O O . TYR A 1 220 ? 53.106 -3.980 -27.961 1.00 97.62 220 TYR A O 1
ATOM 1659 N N . HIS A 1 221 ? 51.642 -2.318 -27.611 1.00 97.62 221 HIS A N 1
ATOM 1660 C CA . HIS A 1 221 ? 52.478 -1.278 -28.224 1.00 97.62 221 HIS A CA 1
ATOM 1661 C C . HIS A 1 221 ? 53.825 -1.064 -27.521 1.00 97.62 221 HIS A C 1
ATOM 1663 O O . HIS A 1 221 ? 54.772 -0.606 -28.152 1.00 97.62 221 HIS A O 1
ATOM 1669 N N . ARG A 1 222 ? 53.930 -1.400 -26.231 1.00 97.62 222 ARG A N 1
ATOM 1670 C CA . ARG A 1 222 ? 55.181 -1.327 -25.459 1.00 97.62 222 ARG A CA 1
ATOM 1671 C C . ARG A 1 222 ? 56.007 -2.616 -25.505 1.00 97.62 222 ARG A C 1
ATOM 1673 O O . ARG A 1 222 ? 57.047 -2.679 -24.859 1.00 97.62 222 ARG A O 1
ATOM 1680 N N . GLY A 1 223 ? 55.542 -3.650 -26.209 1.00 96.94 223 GLY A N 1
ATOM 1681 C CA . GLY A 1 223 ? 56.200 -4.959 -26.242 1.00 96.94 223 GLY A CA 1
ATOM 1682 C C . GLY A 1 223 ? 56.136 -5.723 -24.913 1.00 96.94 223 GLY A C 1
ATOM 1683 O O . GLY A 1 223 ? 56.888 -6.671 -24.709 1.00 96.94 223 GLY A O 1
ATOM 1684 N N . TRP A 1 224 ? 55.250 -5.338 -23.987 1.00 98.19 224 TRP A N 1
ATOM 1685 C CA . TRP A 1 224 ? 55.125 -5.973 -22.671 1.00 98.19 224 TRP A CA 1
ATOM 1686 C C . TRP A 1 224 ? 54.253 -7.227 -22.753 1.00 98.19 224 TRP A C 1
ATOM 1688 O O . TRP A 1 224 ? 53.107 -7.250 -22.301 1.00 98.19 224 TRP A O 1
ATOM 1698 N N . THR A 1 225 ? 54.803 -8.285 -23.344 1.00 97.25 225 THR A N 1
ATOM 1699 C CA . THR A 1 225 ? 54.094 -9.544 -23.624 1.00 97.25 225 THR A CA 1
ATOM 1700 C C . THR A 1 225 ? 53.518 -10.193 -22.364 1.00 97.25 225 THR A C 1
ATOM 1702 O O . THR A 1 225 ? 52.344 -10.562 -22.350 1.00 97.25 225 THR A O 1
ATOM 1705 N N . ALA A 1 226 ? 54.283 -10.262 -21.271 1.00 96.75 226 ALA A N 1
ATOM 1706 C CA . ALA A 1 226 ? 53.813 -10.839 -20.009 1.00 96.75 226 ALA A CA 1
ATOM 1707 C C . ALA A 1 226 ? 52.623 -10.061 -19.411 1.00 96.75 226 ALA A C 1
ATOM 1709 O O . ALA A 1 226 ? 51.625 -10.659 -19.002 1.00 96.75 226 ALA A O 1
ATOM 1710 N N . ALA A 1 227 ? 52.689 -8.724 -19.411 1.00 96.69 227 ALA A N 1
ATOM 1711 C CA . ALA A 1 227 ? 51.606 -7.870 -18.922 1.00 96.69 227 ALA A CA 1
ATOM 1712 C C . ALA A 1 227 ? 50.358 -7.968 -19.811 1.00 96.69 227 ALA A C 1
ATOM 1714 O O . ALA A 1 227 ? 49.240 -8.029 -19.299 1.00 96.69 227 ALA A O 1
ATOM 1715 N N . LEU A 1 228 ? 50.546 -8.044 -21.132 1.00 97.56 228 LEU A N 1
ATOM 1716 C CA . LEU A 1 228 ? 49.474 -8.265 -22.098 1.00 97.56 228 LEU A CA 1
ATOM 1717 C C . LEU A 1 228 ? 48.740 -9.586 -21.830 1.00 97.56 228 LEU A C 1
ATOM 1719 O O . LEU A 1 228 ? 47.511 -9.592 -21.750 1.00 97.56 228 LEU A O 1
ATOM 1723 N N . VAL A 1 229 ? 49.477 -10.687 -21.653 1.00 97.56 229 VAL A N 1
ATOM 1724 C CA . VAL A 1 229 ? 48.893 -12.005 -21.358 1.00 97.56 229 VAL A CA 1
ATOM 1725 C C . VAL A 1 229 ? 48.145 -11.975 -20.026 1.00 97.56 229 VAL A C 1
ATOM 1727 O O . VAL A 1 229 ? 46.984 -12.382 -19.969 1.00 97.56 229 VAL A O 1
ATOM 1730 N N . ALA A 1 230 ? 48.754 -11.434 -18.967 1.00 96.94 230 ALA A N 1
ATOM 1731 C CA . ALA A 1 230 ? 48.119 -11.331 -17.655 1.00 96.94 230 ALA A CA 1
ATOM 1732 C C . ALA A 1 230 ? 46.830 -10.488 -17.694 1.00 96.94 230 ALA A C 1
ATOM 1734 O O . ALA A 1 230 ? 45.801 -10.901 -17.152 1.00 96.94 230 ALA A O 1
ATOM 1735 N N . ALA A 1 231 ? 46.857 -9.343 -18.381 1.00 96.69 231 ALA A N 1
ATOM 1736 C CA . ALA A 1 231 ? 45.684 -8.500 -18.585 1.00 96.69 231 ALA A CA 1
ATOM 1737 C C . ALA A 1 231 ? 44.605 -9.212 -19.412 1.00 96.69 231 ALA A C 1
ATOM 1739 O O . ALA A 1 231 ? 43.426 -9.101 -19.085 1.00 96.69 231 ALA A O 1
ATOM 1740 N N . GLY A 1 232 ? 44.990 -10.000 -20.420 1.00 97.75 232 GLY A N 1
ATOM 1741 C CA . GLY A 1 232 ? 44.073 -10.829 -21.203 1.00 97.75 232 GLY A CA 1
ATOM 1742 C C . GLY A 1 232 ? 43.357 -11.882 -20.359 1.00 97.75 232 GLY A C 1
ATOM 1743 O O . GLY A 1 232 ? 42.129 -11.978 -20.406 1.00 97.75 232 GLY A O 1
ATOM 1744 N N . VAL A 1 233 ? 44.095 -12.623 -19.526 1.00 97.12 233 VAL A N 1
ATOM 1745 C CA . VAL A 1 233 ? 43.507 -13.608 -18.601 1.00 97.12 233 VAL A CA 1
ATOM 1746 C C . VAL A 1 233 ? 42.592 -12.927 -17.582 1.00 97.12 233 VAL A C 1
ATOM 1748 O O . VAL A 1 233 ? 41.476 -13.396 -17.349 1.00 97.12 233 VAL A O 1
ATOM 1751 N N . TYR A 1 234 ? 43.021 -11.800 -17.007 1.00 96.88 234 TYR A N 1
ATOM 1752 C CA . TYR A 1 234 ? 42.192 -11.010 -16.097 1.00 96.88 234 TYR A CA 1
ATOM 1753 C C . TYR A 1 234 ? 40.896 -10.558 -16.776 1.00 96.88 234 TYR A C 1
ATOM 1755 O O . TYR A 1 234 ? 39.811 -10.767 -16.233 1.00 96.88 234 TYR A O 1
ATOM 1763 N N . ASN A 1 235 ? 40.991 -9.999 -17.985 1.00 97.62 235 ASN A N 1
ATOM 1764 C CA . ASN A 1 235 ? 39.838 -9.510 -18.727 1.00 97.62 235 ASN A CA 1
ATOM 1765 C C . ASN A 1 235 ? 38.832 -10.632 -19.001 1.00 97.62 235 ASN A C 1
ATOM 1767 O O . ASN A 1 235 ? 37.625 -10.475 -18.802 1.00 97.62 235 ASN A O 1
ATOM 1771 N N . LEU A 1 236 ? 39.346 -11.796 -19.403 1.00 97.12 236 LEU A N 1
ATOM 1772 C CA . LEU A 1 236 ? 38.543 -12.980 -19.650 1.00 97.12 236 LEU A CA 1
ATOM 1773 C C . LEU A 1 236 ? 37.788 -13.407 -18.381 1.00 97.12 236 LEU A C 1
ATOM 1775 O O . LEU A 1 236 ? 36.565 -13.542 -18.407 1.00 97.12 236 LEU A O 1
ATOM 1779 N N . LEU A 1 237 ? 38.492 -13.577 -17.258 1.00 96.12 237 LEU A N 1
ATOM 1780 C CA . LEU A 1 237 ? 37.919 -14.122 -16.023 1.00 96.12 237 LEU A CA 1
ATOM 1781 C C . LEU A 1 237 ? 37.047 -13.132 -15.243 1.00 96.12 237 LEU A C 1
ATOM 1783 O O . LEU A 1 237 ? 36.103 -13.559 -14.577 1.00 96.12 237 LEU A O 1
ATOM 1787 N N . VAL A 1 238 ? 37.362 -11.838 -15.280 1.00 96.00 238 VAL A N 1
ATOM 1788 C CA . VAL A 1 238 ? 36.734 -10.815 -14.424 1.00 96.00 238 VAL A CA 1
ATOM 1789 C C . VAL A 1 238 ? 35.714 -9.967 -15.176 1.00 96.00 238 VAL A C 1
ATOM 1791 O O . VAL A 1 238 ? 34.824 -9.409 -14.542 1.00 96.00 238 VAL A O 1
ATOM 1794 N N . ASN A 1 239 ? 35.773 -9.907 -16.508 1.00 96.56 239 ASN A N 1
ATOM 1795 C CA . ASN A 1 239 ? 34.823 -9.120 -17.294 1.00 96.56 239 ASN A CA 1
ATOM 1796 C C . ASN A 1 239 ? 34.013 -9.986 -18.264 1.00 96.56 239 ASN A C 1
ATOM 1798 O O . ASN A 1 239 ? 32.786 -10.028 -18.173 1.00 96.56 239 ASN A O 1
ATOM 1802 N N . VAL A 1 240 ? 34.674 -10.740 -19.147 1.00 97.25 240 VAL A N 1
ATOM 1803 C CA . VAL A 1 240 ? 33.985 -11.500 -20.206 1.00 97.25 240 VAL A CA 1
ATOM 1804 C C . VAL A 1 240 ? 33.112 -12.616 -19.627 1.00 97.25 240 VAL A C 1
ATOM 1806 O O . VAL A 1 240 ? 31.922 -12.694 -19.937 1.00 97.25 240 VAL A O 1
ATOM 1809 N N . TYR A 1 241 ? 33.656 -13.465 -18.754 1.00 97.50 241 TYR A N 1
ATOM 1810 C CA . TYR A 1 241 ? 32.884 -14.559 -18.157 1.00 97.50 241 TYR A CA 1
ATOM 1811 C C . TYR A 1 241 ? 31.708 -14.078 -17.290 1.00 97.50 241 TYR A C 1
ATOM 1813 O O . TYR A 1 241 ? 30.629 -14.662 -17.405 1.00 97.50 241 TYR A O 1
ATOM 1821 N N . PRO A 1 242 ? 31.832 -13.011 -16.478 1.00 96.75 242 PRO A N 1
ATOM 1822 C CA . PRO A 1 242 ? 30.684 -12.401 -15.813 1.00 96.75 242 PRO A CA 1
ATOM 1823 C C . PRO A 1 242 ? 29.599 -11.897 -16.762 1.00 96.75 242 PRO A C 1
ATOM 1825 O O . PRO A 1 242 ? 28.427 -12.166 -16.506 1.00 96.75 242 PRO A O 1
ATOM 1828 N N . VAL A 1 243 ? 29.950 -11.250 -17.880 1.00 96.75 243 VAL A N 1
ATOM 1829 C CA . VAL A 1 243 ? 28.971 -10.864 -18.916 1.00 96.75 243 VAL A CA 1
ATOM 1830 C C . VAL A 1 243 ? 28.232 -12.100 -19.440 1.00 96.75 243 VAL A C 1
ATOM 1832 O O . VAL A 1 243 ? 26.998 -12.129 -19.454 1.00 96.75 243 VAL A O 1
ATOM 1835 N N . LEU A 1 244 ? 28.964 -13.160 -19.797 1.00 97.25 244 LEU A N 1
ATOM 1836 C CA . LEU A 1 244 ? 28.372 -14.419 -20.260 1.00 97.25 244 LEU A CA 1
ATOM 1837 C C . LEU A 1 244 ? 27.482 -15.070 -19.191 1.00 97.25 244 LEU A C 1
ATOM 1839 O O . LEU A 1 244 ? 26.406 -15.580 -19.510 1.00 97.25 244 LEU A O 1
ATOM 1843 N N . LEU A 1 245 ? 27.890 -15.017 -17.921 1.00 96.00 245 LEU A N 1
ATOM 1844 C CA . LEU A 1 245 ? 27.116 -15.522 -16.792 1.00 96.00 245 LEU A CA 1
ATOM 1845 C C . LEU A 1 245 ? 25.800 -14.759 -16.623 1.00 96.00 245 LEU A C 1
ATOM 1847 O O . LEU A 1 245 ? 24.756 -15.387 -16.449 1.00 96.00 245 LEU A O 1
ATOM 1851 N N . GLN A 1 246 ? 25.821 -13.427 -16.715 1.00 95.69 246 GLN A N 1
ATOM 1852 C CA . GLN A 1 246 ? 24.606 -12.618 -16.620 1.00 95.69 246 GLN A CA 1
ATOM 1853 C C . GLN A 1 246 ? 23.626 -12.935 -17.753 1.00 95.69 246 GLN A C 1
ATOM 1855 O O . GLN A 1 246 ? 22.439 -13.155 -17.494 1.00 95.69 246 GLN A O 1
ATOM 1860 N N . ARG A 1 247 ? 24.115 -13.060 -18.993 1.00 96.00 247 ARG A N 1
ATOM 1861 C CA . ARG A 1 247 ? 23.269 -13.444 -20.133 1.00 96.00 247 ARG A CA 1
ATOM 1862 C C . ARG A 1 247 ? 22.707 -14.861 -19.986 1.00 96.00 247 ARG A C 1
ATOM 1864 O O . ARG A 1 247 ? 21.518 -15.065 -20.228 1.00 96.00 247 ARG A O 1
ATOM 1871 N N . TYR A 1 248 ? 23.510 -15.814 -19.504 1.00 95.06 248 TYR A N 1
ATOM 1872 C CA . TYR A 1 248 ? 23.062 -17.178 -19.202 1.00 95.06 248 TYR A CA 1
ATOM 1873 C C . TYR A 1 248 ? 21.950 -17.206 -18.145 1.00 95.06 248 TYR A C 1
ATOM 1875 O O . TYR A 1 248 ? 20.921 -17.855 -18.344 1.00 95.06 248 TYR A O 1
ATOM 1883 N N . VAL A 1 249 ? 22.124 -16.479 -17.035 1.00 92.12 249 VAL A N 1
ATOM 1884 C CA . VAL A 1 249 ? 21.107 -16.369 -15.979 1.00 92.12 249 VAL A CA 1
ATOM 1885 C C . VAL A 1 249 ? 19.825 -15.767 -16.546 1.00 92.12 249 VAL A C 1
ATOM 1887 O O . VAL A 1 249 ? 18.756 -16.344 -16.367 1.00 92.12 249 VAL A O 1
ATOM 1890 N N . ARG A 1 250 ? 19.918 -14.664 -17.296 1.00 93.44 250 ARG A N 1
ATOM 1891 C CA . ARG A 1 250 ? 18.754 -14.005 -17.900 1.00 93.44 250 ARG A CA 1
ATOM 1892 C C . ARG A 1 250 ? 18.000 -14.912 -18.871 1.00 93.44 250 ARG A C 1
ATOM 1894 O O . ARG A 1 250 ? 16.777 -14.984 -18.791 1.00 93.44 250 ARG A O 1
ATOM 1901 N N . ALA A 1 251 ? 18.709 -15.623 -19.750 1.00 91.75 251 ALA A N 1
ATOM 1902 C CA . ALA A 1 251 ? 18.103 -16.572 -20.681 1.00 91.75 251 ALA A CA 1
ATOM 1903 C C . ALA A 1 251 ? 17.325 -17.667 -19.937 1.00 91.75 251 ALA A C 1
ATOM 1905 O O . ALA A 1 251 ? 16.185 -17.957 -20.292 1.00 91.75 251 ALA A O 1
ATOM 1906 N N . ARG A 1 252 ? 17.887 -18.206 -18.845 1.00 91.88 252 ARG A N 1
ATOM 1907 C CA . ARG A 1 252 ? 17.187 -19.188 -18.006 1.00 91.88 252 ARG A CA 1
ATOM 1908 C C . ARG A 1 252 ? 15.974 -18.600 -17.301 1.00 91.88 252 ARG A C 1
ATOM 1910 O O . ARG A 1 252 ? 14.934 -19.242 -17.304 1.00 91.88 252 ARG A O 1
ATOM 1917 N N . LEU A 1 253 ? 16.084 -17.401 -16.727 1.00 89.19 253 LEU A N 1
ATOM 1918 C CA . LEU A 1 253 ? 14.972 -16.740 -16.035 1.00 89.19 253 LEU A CA 1
ATOM 1919 C C . LEU A 1 253 ? 13.786 -16.467 -16.959 1.00 89.19 253 LEU A C 1
ATOM 1921 O O . LEU A 1 253 ? 12.643 -16.638 -16.543 1.00 89.19 253 LEU A O 1
ATOM 1925 N N . LEU A 1 254 ? 14.063 -16.083 -18.205 1.00 86.50 254 LEU A N 1
ATOM 1926 C CA . LEU A 1 254 ? 13.046 -15.861 -19.233 1.00 86.50 254 LEU A CA 1
ATOM 1927 C C . LEU A 1 254 ? 12.480 -17.166 -19.811 1.00 86.50 254 LEU A C 1
ATOM 1929 O O . LEU A 1 254 ? 11.349 -17.170 -20.283 1.00 86.50 254 LEU A O 1
ATOM 1933 N N . ALA A 1 255 ? 13.246 -18.261 -19.777 1.00 88.44 255 ALA A N 1
ATOM 1934 C CA . ALA A 1 255 ? 12.786 -19.587 -20.189 1.00 88.44 255 ALA A CA 1
ATOM 1935 C C . ALA A 1 255 ? 11.968 -20.309 -19.106 1.00 88.44 255 ALA A C 1
ATOM 1937 O O . ALA A 1 255 ? 11.288 -21.290 -19.410 1.00 88.44 255 ALA A O 1
ATOM 1938 N N . LEU A 1 256 ? 12.034 -19.863 -17.844 1.00 85.12 256 LEU A N 1
ATOM 1939 C CA . LEU A 1 256 ? 11.183 -20.415 -16.796 1.00 85.12 256 LEU A CA 1
ATOM 1940 C C . LEU A 1 256 ? 9.716 -20.155 -17.163 1.00 85.12 256 LEU A C 1
ATOM 1942 O O . LEU A 1 256 ? 9.366 -18.999 -17.425 1.00 85.12 256 LEU A O 1
ATOM 1946 N N . PRO A 1 257 ? 8.838 -21.175 -17.113 1.00 81.19 257 PRO A N 1
ATOM 1947 C CA . PRO A 1 257 ? 7.411 -20.948 -17.294 1.00 81.19 257 PRO A CA 1
ATOM 1948 C C . PRO A 1 257 ? 6.956 -19.884 -16.292 1.00 81.19 257 PRO A C 1
ATOM 1950 O O . PRO A 1 257 ? 7.500 -19.858 -15.174 1.00 81.19 257 PRO A O 1
ATOM 1953 N N . PRO A 1 258 ? 6.016 -18.989 -16.656 1.00 71.81 258 PRO A N 1
ATOM 1954 C CA . PRO A 1 258 ? 5.465 -18.028 -15.706 1.00 71.81 258 PRO A CA 1
ATOM 1955 C C . PRO A 1 258 ? 5.095 -18.781 -14.422 1.00 71.81 258 PRO A C 1
ATOM 1957 O O . PRO A 1 258 ? 4.649 -19.931 -14.516 1.00 71.81 258 PRO A O 1
ATOM 1960 N N . PRO A 1 259 ? 5.398 -18.229 -13.233 1.00 70.25 259 PRO A N 1
ATOM 1961 C CA . PRO A 1 259 ? 5.258 -18.987 -12.000 1.00 70.25 259 PRO A CA 1
ATOM 1962 C C . PRO A 1 259 ? 3.861 -19.606 -11.928 1.00 70.25 259 PRO A C 1
ATOM 1964 O O . PRO A 1 259 ? 2.875 -18.899 -12.136 1.00 70.25 259 PRO A O 1
ATOM 1967 N N . ARG A 1 260 ? 3.772 -20.926 -11.708 1.00 48.94 260 ARG A N 1
ATOM 1968 C CA . ARG A 1 260 ? 2.490 -21.618 -11.500 1.00 48.94 260 ARG A CA 1
ATOM 1969 C C . ARG A 1 260 ? 1.882 -21.017 -10.228 1.00 48.94 260 ARG A C 1
ATOM 1971 O O . ARG A 1 260 ? 2.358 -21.309 -9.139 1.00 48.94 260 ARG A O 1
ATOM 1978 N N . GLY A 1 261 ? 0.951 -20.080 -10.397 1.00 47.62 261 GLY A N 1
ATOM 1979 C CA . GLY A 1 261 ? 0.460 -19.173 -9.350 1.00 47.62 261 GLY A CA 1
ATOM 1980 C C . GLY A 1 261 ? 0.285 -17.712 -9.800 1.00 47.62 261 GLY A C 1
ATOM 1981 O O . GLY A 1 261 ? -0.465 -16.980 -9.168 1.00 47.62 261 GLY A O 1
ATOM 1982 N N . ALA A 1 262 ? 0.911 -17.284 -10.905 1.00 46.00 262 ALA A N 1
ATOM 1983 C CA . ALA A 1 262 ? 0.706 -15.953 -11.498 1.00 46.00 262 ALA A CA 1
ATOM 1984 C C . ALA A 1 262 ? -0.605 -15.844 -12.307 1.00 46.00 262 ALA A C 1
ATOM 1986 O O . ALA A 1 262 ? -1.132 -14.752 -12.482 1.00 46.00 262 ALA A O 1
ATOM 1987 N N . ALA A 1 263 ? -1.166 -16.976 -12.736 1.00 46.50 263 ALA A N 1
ATOM 1988 C CA . ALA A 1 263 ? -2.609 -17.135 -12.879 1.00 46.50 263 ALA A CA 1
ATOM 1989 C C . ALA A 1 263 ? -3.034 -18.070 -11.739 1.00 46.50 263 ALA A C 1
ATOM 1991 O O . ALA A 1 263 ? -2.425 -19.141 -11.602 1.00 46.50 263 ALA A O 1
ATOM 1992 N N . PRO A 1 264 ? -3.968 -17.688 -10.859 1.00 45.81 264 PRO A N 1
ATOM 1993 C CA . PRO A 1 264 ? -4.049 -18.354 -9.578 1.00 45.81 264 PRO A CA 1
ATOM 1994 C C . PRO A 1 264 ? -4.930 -19.588 -9.767 1.00 45.81 264 PRO A C 1
ATOM 1996 O O . PRO A 1 264 ? -6.130 -19.473 -9.998 1.00 45.81 264 PRO A O 1
ATOM 1999 N N . ALA A 1 265 ? -4.336 -20.778 -9.666 1.00 42.62 265 ALA A N 1
ATOM 2000 C CA . ALA A 1 265 ? -5.106 -22.016 -9.543 1.00 42.62 265 ALA A CA 1
ATOM 2001 C C . ALA A 1 265 ? -6.054 -21.942 -8.323 1.00 42.62 265 ALA A C 1
ATOM 2003 O O . ALA A 1 265 ? -7.174 -22.440 -8.383 1.00 42.62 265 ALA A O 1
ATOM 2004 N N . ASP A 1 266 ? -5.673 -21.172 -7.296 1.00 45.16 266 ASP A N 1
ATOM 2005 C CA . ASP A 1 266 ? -6.527 -20.834 -6.153 1.00 45.16 266 ASP A CA 1
ATOM 2006 C C . ASP A 1 266 ? -7.546 -19.721 -6.433 1.00 45.16 266 ASP A C 1
ATOM 2008 O O . ASP A 1 266 ? -8.523 -19.615 -5.708 1.00 45.16 266 ASP A O 1
ATOM 2012 N N . ALA A 1 267 ? -7.387 -18.901 -7.476 1.00 43.78 267 ALA A N 1
ATOM 2013 C CA . ALA A 1 267 ? -8.396 -17.908 -7.861 1.00 43.78 267 ALA A CA 1
ATOM 2014 C C . ALA A 1 267 ? -9.392 -18.472 -8.859 1.00 43.78 267 ALA A C 1
ATOM 2016 O O . ALA A 1 267 ? -10.465 -17.914 -8.968 1.00 43.78 267 ALA A O 1
ATOM 2017 N N . ALA A 1 268 ? -9.110 -19.578 -9.548 1.00 44.84 268 ALA A N 1
ATOM 2018 C CA . ALA A 1 268 ? -10.182 -20.336 -10.189 1.00 44.84 268 ALA A CA 1
ATOM 2019 C C . ALA A 1 268 ? -11.078 -20.997 -9.122 1.00 44.84 268 ALA A C 1
ATOM 2021 O O . ALA A 1 268 ? -12.300 -20.975 -9.247 1.00 44.84 268 ALA A O 1
ATOM 2022 N N . ALA A 1 269 ? -10.484 -21.490 -8.026 1.00 48.09 269 ALA A N 1
ATOM 2023 C CA . ALA A 1 269 ? -11.228 -21.984 -6.867 1.00 48.09 269 ALA A CA 1
ATOM 2024 C C . ALA A 1 269 ? -11.897 -20.854 -6.048 1.00 48.09 269 ALA A C 1
ATOM 2026 O O . ALA A 1 269 ? -13.008 -21.044 -5.560 1.00 48.09 269 ALA A O 1
ATOM 2027 N N . SER A 1 270 ? -11.282 -19.666 -5.933 1.00 48.94 270 SER A N 1
ATOM 2028 C CA . SER A 1 270 ? -11.859 -18.512 -5.216 1.00 48.94 270 SER A CA 1
ATOM 2029 C C . SER A 1 270 ? -12.708 -17.573 -6.077 1.00 48.94 270 SER A C 1
ATOM 2031 O O . SER A 1 270 ? -13.439 -16.775 -5.509 1.00 48.94 270 SER A O 1
ATOM 2033 N N . ALA A 1 271 ? -12.674 -17.649 -7.411 1.00 47.88 271 ALA A N 1
ATOM 2034 C CA . ALA A 1 271 ? -13.555 -16.853 -8.278 1.00 47.88 271 ALA A CA 1
ATOM 2035 C C . ALA A 1 271 ? -15.019 -17.290 -8.153 1.00 47.88 271 ALA A C 1
ATOM 2037 O O . ALA A 1 271 ? -15.912 -16.483 -8.389 1.00 47.88 271 ALA A O 1
ATOM 2038 N N . ASN A 1 272 ? -15.251 -18.541 -7.740 1.00 46.53 272 ASN A N 1
ATOM 2039 C CA . ASN A 1 272 ? -16.573 -19.053 -7.382 1.00 46.53 272 ASN A CA 1
ATOM 2040 C C . ASN A 1 272 ? -16.878 -18.948 -5.882 1.00 46.53 272 ASN A C 1
ATOM 2042 O O . ASN A 1 272 ? -18.017 -19.186 -5.480 1.00 46.53 272 ASN A O 1
ATOM 2046 N N . ALA A 1 273 ? -15.897 -18.592 -5.045 1.00 49.19 273 ALA A N 1
ATOM 2047 C CA . ALA A 1 273 ? -16.192 -18.232 -3.670 1.00 49.19 273 ALA A CA 1
ATOM 2048 C C . ALA A 1 273 ? -16.879 -16.865 -3.715 1.00 49.19 273 ALA A C 1
ATOM 2050 O O . ALA A 1 273 ? -16.229 -15.841 -3.924 1.00 49.19 273 ALA A O 1
ATOM 2051 N N . GLN A 1 274 ? -18.207 -16.864 -3.553 1.00 52.50 274 GLN A N 1
ATOM 2052 C CA . GLN A 1 274 ? -18.962 -15.663 -3.195 1.00 52.50 274 GLN A CA 1
ATOM 2053 C C . GLN A 1 274 ? -18.137 -14.897 -2.150 1.00 52.50 274 GLN A C 1
ATOM 2055 O O . GLN A 1 274 ? -17.652 -15.557 -1.221 1.00 52.50 274 GLN A O 1
ATOM 2060 N N . PRO A 1 275 ? -17.899 -13.577 -2.319 1.00 57.84 275 PRO A N 1
ATOM 2061 C CA . PRO A 1 275 ? -17.117 -12.790 -1.371 1.00 57.84 275 PRO A CA 1
ATOM 2062 C C . PRO A 1 275 ? -17.639 -13.129 0.012 1.00 57.84 275 PRO A C 1
ATOM 2064 O O . PRO A 1 275 ? -18.820 -12.921 0.278 1.00 57.84 275 PRO A O 1
ATOM 2067 N N . ALA A 1 276 ? -16.799 -13.813 0.795 1.00 54.53 276 ALA A N 1
ATOM 2068 C CA . ALA A 1 276 ? -17.291 -14.575 1.925 1.00 54.53 276 ALA A CA 1
ATOM 2069 C C . ALA A 1 276 ? -18.110 -13.632 2.806 1.00 54.53 276 ALA A C 1
ATOM 2071 O O . ALA A 1 276 ? -17.600 -12.614 3.270 1.00 54.53 276 ALA A O 1
ATOM 2072 N N . ASP A 1 277 ? -19.382 -13.965 3.012 1.00 68.56 277 ASP A N 1
ATOM 2073 C CA . ASP A 1 277 ? -20.288 -13.224 3.886 1.00 68.56 277 ASP A CA 1
ATOM 2074 C C . ASP A 1 277 ? -19.945 -13.515 5.358 1.00 68.56 277 ASP A C 1
ATOM 2076 O O . ASP A 1 277 ? -20.792 -13.788 6.204 1.00 68.56 277 ASP A O 1
ATOM 2080 N N . TRP A 1 278 ? -18.646 -13.519 5.685 1.00 76.50 278 TRP A N 1
ATOM 2081 C CA . TRP A 1 278 ? -18.139 -13.769 7.032 1.00 76.50 278 TRP A CA 1
ATOM 2082 C C . TRP A 1 278 ? -18.537 -12.654 8.007 1.00 76.50 278 TRP A C 1
ATOM 2084 O O . TRP A 1 278 ? -18.344 -12.797 9.212 1.00 76.50 278 TRP A O 1
ATOM 2094 N N . LEU A 1 279 ? -19.131 -11.578 7.483 1.00 69.75 279 LEU A N 1
ATOM 2095 C CA . LEU A 1 279 ? -19.686 -10.448 8.214 1.00 69.75 279 LEU A CA 1
ATOM 2096 C C . LEU A 1 279 ? -21.210 -10.335 8.092 1.00 69.75 279 LEU A C 1
ATOM 2098 O O . LEU A 1 279 ? -21.740 -9.299 8.489 1.00 69.75 279 LEU A O 1
ATOM 2102 N N . GLY A 1 280 ? -21.897 -11.359 7.564 1.00 62.69 280 GLY A N 1
ATOM 2103 C CA . GLY A 1 280 ? -23.340 -11.358 7.318 1.00 62.69 280 GLY A CA 1
ATOM 2104 C C . GLY A 1 280 ? -24.122 -10.733 8.462 1.00 62.69 280 GLY A C 1
ATOM 2105 O O . GLY A 1 280 ? -24.262 -11.325 9.532 1.00 62.69 280 GLY A O 1
ATOM 2106 N N . GLY A 1 281 ? -24.589 -9.504 8.227 1.00 80.06 281 GLY A N 1
ATOM 2107 C CA . GLY A 1 281 ? -25.401 -8.753 9.175 1.00 80.06 281 GLY A CA 1
ATOM 2108 C C . GLY A 1 281 ? -24.677 -7.781 10.108 1.00 80.06 281 GLY A C 1
ATOM 2109 O O . GLY A 1 281 ? -25.258 -7.475 11.145 1.00 80.06 281 GLY A O 1
ATOM 2110 N N . ILE A 1 282 ? -23.484 -7.244 9.790 1.00 88.69 282 ILE A N 1
ATOM 2111 C CA . ILE A 1 282 ? -23.020 -6.046 10.523 1.00 88.69 282 ILE A CA 1
ATOM 2112 C C . ILE A 1 282 ? -24.080 -4.941 10.351 1.00 88.69 282 ILE A C 1
ATOM 2114 O O . ILE A 1 282 ? -24.313 -4.498 9.221 1.00 88.69 282 ILE A O 1
ATOM 2118 N N . PRO A 1 283 ? -24.714 -4.479 11.441 1.00 89.00 283 PRO A N 1
ATOM 2119 C CA . PRO A 1 283 ? -25.675 -3.392 11.381 1.00 89.00 283 PRO A CA 1
ATOM 2120 C C . PRO A 1 283 ? -24.979 -2.119 10.902 1.00 89.00 283 PRO A C 1
ATOM 2122 O O . PRO A 1 283 ? -23.939 -1.725 11.430 1.00 89.00 283 PRO A O 1
ATOM 2125 N N . LEU A 1 284 ? -25.567 -1.477 9.895 1.00 87.94 284 LEU A N 1
ATOM 2126 C CA . LEU A 1 284 ? -25.135 -0.157 9.457 1.00 87.94 284 LEU A CA 1
ATOM 2127 C C . LEU A 1 284 ? -25.629 0.871 10.473 1.00 87.94 284 LEU A C 1
ATOM 2129 O O . LEU A 1 284 ? -26.814 0.895 10.812 1.00 87.94 284 LEU A O 1
ATOM 2133 N N . GLU A 1 285 ? -24.731 1.723 10.946 1.00 88.38 285 GLU A N 1
ATOM 2134 C CA . GLU A 1 285 ? -25.107 2.888 11.744 1.00 88.38 285 GLU A CA 1
ATOM 2135 C C . GLU A 1 285 ? -25.328 4.097 10.832 1.00 88.38 285 GLU A C 1
ATOM 2137 O O . GLU A 1 285 ? -24.756 4.191 9.741 1.00 88.38 285 GLU A O 1
ATOM 2142 N N . ALA A 1 286 ? -26.191 5.018 11.267 1.00 83.81 286 ALA A N 1
ATOM 2143 C CA . ALA A 1 286 ? -26.422 6.267 10.557 1.00 83.81 286 ALA A CA 1
ATOM 2144 C C . ALA A 1 286 ? -25.138 7.110 10.592 1.00 83.81 286 ALA A C 1
ATOM 2146 O O . ALA A 1 286 ? -24.778 7.691 11.614 1.00 83.81 286 ALA A O 1
ATOM 2147 N N . GLY A 1 287 ? -24.434 7.115 9.465 1.00 80.31 287 GLY A N 1
ATOM 2148 C CA . GLY A 1 287 ? -23.192 7.844 9.264 1.00 80.31 287 GLY A CA 1
ATOM 2149 C C . GLY A 1 287 ? -23.387 9.245 8.694 1.00 80.31 287 GLY A C 1
ATOM 2150 O O . GLY A 1 287 ? -24.468 9.581 8.202 1.00 80.31 287 GLY A O 1
ATOM 2151 N N . SER A 1 288 ? -22.318 10.045 8.653 1.00 86.25 288 SER A N 1
ATOM 2152 C CA . SER A 1 288 ? -22.290 11.198 7.746 1.00 86.25 288 SER A CA 1
ATOM 2153 C C . SER A 1 288 ? -22.274 10.731 6.288 1.00 86.25 288 SER A C 1
ATOM 2155 O O . SER A 1 288 ? -22.015 9.567 5.972 1.00 86.25 288 SER A O 1
ATOM 2157 N N . SER A 1 289 ? -22.549 11.646 5.367 1.00 88.19 289 SER A N 1
ATOM 2158 C C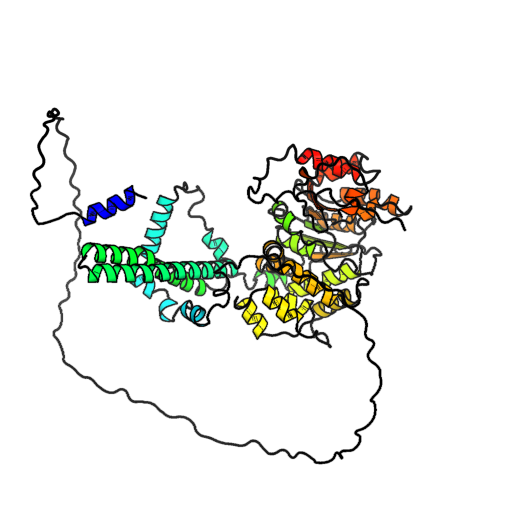A . SER A 1 289 ? -22.449 11.401 3.924 1.00 88.19 289 SER A CA 1
ATOM 2159 C C . SER A 1 289 ? -21.709 12.536 3.216 1.00 88.19 289 SER A C 1
ATOM 2161 O O . SER A 1 289 ? -22.067 12.896 2.097 1.00 88.19 289 SER A O 1
ATOM 2163 N N . ARG A 1 290 ? -20.723 13.138 3.894 1.00 89.44 290 ARG A N 1
ATOM 2164 C CA . ARG A 1 290 ? -19.980 14.311 3.410 1.00 89.44 290 ARG A CA 1
ATOM 2165 C C . ARG A 1 290 ? -18.825 13.920 2.496 1.00 89.44 290 ARG A C 1
ATOM 2167 O O . ARG A 1 290 ? -18.358 14.730 1.709 1.00 89.44 290 ARG A O 1
ATOM 2174 N N . GLY A 1 291 ? -18.288 12.706 2.635 1.00 87.31 291 GLY A N 1
ATOM 2175 C CA . GLY A 1 291 ? -17.135 12.224 1.868 1.00 87.31 291 GLY A CA 1
ATOM 2176 C C . GLY A 1 291 ? -15.842 13.002 2.117 1.00 87.31 291 GLY A C 1
ATOM 2177 O O . GLY A 1 291 ? -14.903 12.894 1.324 1.00 87.31 291 GLY A O 1
ATOM 2178 N N . SER A 1 292 ? -15.760 13.780 3.200 1.00 87.25 292 SER A N 1
ATOM 2179 C CA . SER A 1 292 ? -14.581 14.578 3.563 1.00 87.25 292 SER A CA 1
ATOM 2180 C C . SER A 1 292 ? -13.339 13.744 3.868 1.00 87.25 292 SER A C 1
ATOM 2182 O O . SER A 1 292 ? -12.226 14.258 3.858 1.00 87.25 292 SER A O 1
ATOM 2184 N N . TYR A 1 293 ? -13.527 12.452 4.123 1.00 89.12 293 TYR A N 1
ATOM 2185 C CA . TYR A 1 293 ? -12.469 11.526 4.517 1.00 89.12 293 TYR A CA 1
ATOM 2186 C C . TYR A 1 293 ? -11.951 10.673 3.352 1.00 89.12 293 TYR A C 1
ATOM 2188 O O . TYR A 1 293 ? -11.074 9.832 3.541 1.00 89.12 293 TYR A O 1
ATOM 2196 N N . ILE A 1 294 ? -12.462 10.883 2.128 1.00 94.38 294 ILE A N 1
ATOM 2197 C CA . ILE A 1 294 ? -12.021 10.102 0.967 1.00 94.38 294 ILE A CA 1
ATOM 2198 C C . ILE A 1 294 ? -10.581 10.460 0.575 1.00 94.38 294 ILE A C 1
ATOM 2200 O O . ILE A 1 294 ? -9.785 9.573 0.246 1.00 94.38 294 ILE A O 1
ATOM 2204 N N . LEU A 1 295 ? -10.241 11.752 0.588 1.00 92.19 295 LEU A N 1
ATOM 2205 C CA . LEU A 1 295 ? -8.943 12.240 0.133 1.00 92.19 295 LEU A CA 1
ATOM 2206 C C . LEU A 1 295 ? -7.866 12.052 1.215 1.00 92.19 295 LEU A C 1
ATOM 2208 O O . LEU A 1 295 ? -8.046 12.494 2.347 1.00 92.19 295 LEU A O 1
ATOM 2212 N N . PRO A 1 296 ? -6.706 11.458 0.880 1.00 87.75 296 PRO A N 1
ATOM 2213 C CA . PRO A 1 296 ? -5.634 11.266 1.844 1.00 87.75 296 PRO A CA 1
ATOM 2214 C C . PRO A 1 296 ? -4.933 12.600 2.138 1.00 87.75 296 PRO A C 1
ATOM 2216 O O . PRO A 1 296 ? -4.461 13.283 1.226 1.00 87.75 296 PRO A O 1
ATOM 2219 N N . ASN A 1 297 ? -4.820 12.950 3.417 1.00 91.12 297 ASN A N 1
ATOM 2220 C CA . ASN A 1 297 ? -4.110 14.137 3.913 1.00 91.12 297 ASN A CA 1
ATOM 2221 C C . ASN A 1 297 ? -2.863 13.792 4.762 1.00 91.12 297 ASN A C 1
ATOM 2223 O O . ASN A 1 297 ? -2.023 14.657 5.018 1.00 91.12 297 ASN A O 1
ATOM 2227 N N . GLU A 1 298 ? -2.693 12.523 5.129 1.00 90.62 298 GLU A N 1
ATOM 2228 C CA . GLU A 1 298 ? -1.579 11.993 5.919 1.00 90.62 298 GLU A CA 1
ATOM 2229 C C . GLU A 1 298 ? -0.531 11.323 5.018 1.00 90.62 298 GLU A C 1
ATOM 2231 O O . GLU A 1 298 ? -0.655 10.171 4.598 1.00 90.62 298 GLU A O 1
ATOM 2236 N N . HIS A 1 299 ? 0.532 12.059 4.695 1.00 90.44 299 HIS A N 1
ATOM 2237 C CA . HIS A 1 299 ? 1.501 11.649 3.671 1.00 90.44 299 HIS A CA 1
ATOM 2238 C C . HIS A 1 299 ? 2.617 10.735 4.200 1.00 90.44 299 HIS A C 1
ATOM 2240 O O . HIS A 1 299 ? 3.371 10.145 3.424 1.00 90.44 299 HIS A O 1
ATOM 2246 N N . ASN A 1 300 ? 2.727 10.588 5.523 1.00 92.00 300 ASN A N 1
ATOM 2247 C CA . ASN A 1 300 ? 3.829 9.885 6.172 1.00 92.00 300 ASN A CA 1
ATOM 2248 C C . ASN A 1 300 ? 3.424 8.516 6.748 1.00 92.00 300 ASN A C 1
ATOM 2250 O O . ASN A 1 300 ? 4.098 7.992 7.624 1.00 92.00 300 ASN A O 1
ATOM 2254 N N . GLY A 1 301 ? 2.380 7.872 6.212 1.00 91.44 301 GLY A N 1
ATOM 2255 C CA . GLY A 1 301 ? 1.969 6.525 6.647 1.00 91.44 301 GLY A CA 1
ATOM 2256 C C . GLY A 1 301 ? 3.056 5.441 6.506 1.00 91.44 301 GLY A C 1
ATOM 2257 O O . GLY A 1 301 ? 3.020 4.435 7.210 1.00 91.44 301 GLY A O 1
ATOM 2258 N N . HIS A 1 302 ? 4.067 5.668 5.659 1.00 92.88 302 HIS A N 1
ATOM 2259 C CA . HIS A 1 302 ? 5.253 4.811 5.517 1.00 92.88 302 HIS A CA 1
ATOM 2260 C C . HIS A 1 302 ? 6.031 4.614 6.825 1.00 92.88 302 HIS A C 1
ATOM 2262 O O . HIS A 1 302 ? 6.698 3.595 6.999 1.00 92.88 302 HIS A O 1
ATOM 2268 N N . LEU A 1 303 ? 5.901 5.553 7.765 1.00 92.19 303 LEU A N 1
ATOM 2269 C CA . LEU A 1 303 ? 6.503 5.490 9.093 1.00 92.19 303 LEU A CA 1
ATOM 2270 C C . LEU A 1 303 ? 5.988 4.291 9.914 1.00 92.19 303 LEU A C 1
ATOM 2272 O O . LEU A 1 303 ? 6.711 3.776 10.763 1.00 92.19 303 LEU A O 1
ATOM 2276 N N . TYR A 1 304 ? 4.798 3.757 9.614 1.00 95.06 304 TYR A N 1
ATOM 2277 C CA . TYR A 1 304 ? 4.293 2.540 10.259 1.00 95.06 304 TYR A CA 1
ATOM 2278 C C . TYR A 1 304 ? 4.864 1.236 9.695 1.00 95.06 304 TYR A C 1
ATOM 2280 O O . TYR A 1 304 ? 4.723 0.192 10.338 1.00 95.06 304 TYR A O 1
ATOM 2288 N N . ALA A 1 305 ? 5.508 1.252 8.523 1.00 93.81 305 ALA A N 1
ATOM 2289 C CA . ALA A 1 305 ? 5.944 0.031 7.840 1.00 93.81 305 ALA A CA 1
ATOM 2290 C C . ALA A 1 305 ? 6.823 -0.897 8.711 1.00 93.81 305 ALA A C 1
ATOM 2292 O O . ALA A 1 305 ? 6.561 -2.104 8.723 1.00 93.81 305 ALA A O 1
ATOM 2293 N N . PRO A 1 306 ? 7.796 -0.399 9.509 1.00 92.50 306 PRO A N 1
ATOM 2294 C CA . PRO A 1 306 ? 8.586 -1.255 10.397 1.00 92.50 306 PRO A CA 1
ATOM 2295 C C . PRO A 1 306 ? 7.746 -1.991 11.450 1.00 92.50 306 PRO A C 1
ATOM 2297 O O . PRO A 1 306 ? 8.017 -3.154 11.739 1.00 92.50 306 PRO A O 1
ATOM 2300 N N . VAL A 1 307 ? 6.710 -1.341 11.993 1.00 93.00 307 VAL A N 1
ATOM 2301 C CA . VAL A 1 307 ? 5.834 -1.906 13.038 1.00 93.00 307 VAL A CA 1
ATOM 2302 C C . VAL A 1 307 ? 4.785 -2.851 12.444 1.00 93.00 307 VAL A C 1
ATOM 2304 O O . VAL A 1 307 ? 4.357 -3.800 13.101 1.00 93.00 307 VAL A O 1
ATOM 2307 N N . LEU A 1 308 ? 4.376 -2.611 11.196 1.00 95.88 308 LEU A N 1
ATOM 2308 C CA . LEU A 1 308 ? 3.452 -3.464 10.444 1.00 95.88 308 LEU A CA 1
ATOM 2309 C C . LEU A 1 308 ? 4.100 -4.780 9.996 1.00 95.88 308 LEU A C 1
ATOM 2311 O O . LEU A 1 308 ? 3.414 -5.799 9.867 1.00 95.88 308 LEU A O 1
ATOM 2315 N N . LYS A 1 309 ? 5.420 -4.783 9.784 1.00 92.62 309 LYS A N 1
ATOM 2316 C CA . LYS A 1 309 ? 6.164 -5.962 9.339 1.00 92.62 309 LYS A CA 1
ATOM 2317 C C . LYS A 1 309 ? 5.995 -7.120 10.329 1.00 92.62 309 LYS A C 1
ATOM 2319 O O . LYS A 1 309 ? 6.358 -7.031 11.496 1.00 92.62 309 LYS A O 1
ATOM 2324 N N . GLY A 1 310 ? 5.462 -8.238 9.839 1.00 90.81 310 GLY A N 1
ATOM 2325 C CA . GLY A 1 310 ? 5.243 -9.447 10.640 1.00 90.81 310 GLY A CA 1
ATOM 2326 C C . GLY A 1 310 ? 3.955 -9.454 11.469 1.00 90.81 310 GLY A C 1
ATOM 2327 O O . GLY A 1 310 ? 3.690 -10.452 12.135 1.00 90.81 310 GLY A O 1
ATOM 2328 N N . LYS A 1 311 ? 3.124 -8.402 11.413 1.00 96.81 311 LYS A N 1
ATOM 2329 C CA . LYS A 1 311 ? 1.759 -8.458 11.955 1.00 96.81 311 LYS A CA 1
ATOM 2330 C C . LYS A 1 311 ? 0.908 -9.421 11.116 1.00 96.81 311 LYS A C 1
ATOM 2332 O O . LYS A 1 311 ? 0.974 -9.399 9.887 1.00 96.81 311 LYS A O 1
ATOM 2337 N N . THR A 1 312 ? 0.119 -10.253 11.787 1.00 97.38 312 THR A N 1
ATOM 2338 C CA . THR A 1 312 ? -0.807 -11.250 11.211 1.00 97.38 312 THR A CA 1
ATOM 2339 C C . THR A 1 312 ? -2.208 -11.068 11.808 1.00 97.38 312 THR A C 1
ATOM 2341 O O . THR A 1 312 ? -2.370 -10.235 12.684 1.00 97.38 312 THR A O 1
ATOM 2344 N N . GLY A 1 313 ? -3.246 -11.784 11.373 1.00 97.69 313 GLY A N 1
ATOM 2345 C CA . GLY A 1 313 ? -4.616 -11.560 11.882 1.00 97.69 313 GLY A CA 1
ATOM 2346 C C . GLY A 1 313 ? -5.315 -10.390 11.182 1.00 97.69 313 GLY A C 1
ATOM 2347 O O . GLY A 1 313 ? -5.090 -10.184 9.992 1.00 97.69 313 GLY A O 1
ATOM 2348 N N . ALA A 1 314 ? -6.157 -9.626 11.872 1.00 98.38 314 ALA A N 1
ATOM 2349 C CA . ALA A 1 314 ? -6.913 -8.527 11.271 1.00 98.38 314 ALA A CA 1
ATOM 2350 C C . ALA A 1 314 ? -6.229 -7.154 11.424 1.00 98.38 314 ALA A C 1
ATOM 2352 O O . ALA A 1 314 ? -5.642 -6.840 12.466 1.00 98.38 314 ALA A O 1
ATOM 2353 N N . LEU A 1 315 ? -6.350 -6.331 10.380 1.00 98.50 315 LEU A N 1
ATOM 2354 C CA . LEU A 1 315 ? -6.198 -4.876 10.433 1.00 98.50 315 LEU A CA 1
ATOM 2355 C C . LEU A 1 315 ? -7.595 -4.255 10.425 1.00 98.50 315 LEU A C 1
ATOM 2357 O O . LEU A 1 315 ? -8.347 -4.463 9.477 1.00 98.50 315 LEU A O 1
ATOM 2361 N N . LEU A 1 316 ? -7.915 -3.470 11.446 1.00 98.19 316 LEU A N 1
ATOM 2362 C CA . LEU A 1 316 ? -9.113 -2.641 11.508 1.00 98.19 316 LEU A CA 1
ATOM 2363 C C . LEU A 1 316 ? -8.677 -1.179 11.465 1.00 98.19 316 LEU A C 1
ATOM 2365 O O . LEU A 1 316 ? -7.874 -0.768 12.299 1.00 98.19 316 LEU A O 1
ATOM 2369 N N . SER A 1 317 ? -9.160 -0.397 10.504 1.00 98.19 317 SER A N 1
ATOM 2370 C CA . SER A 1 317 ? -8.732 0.995 10.387 1.00 98.19 317 SER A CA 1
ATOM 2371 C C . SER A 1 317 ? -9.768 1.905 9.750 1.00 98.19 317 SER A C 1
ATOM 2373 O O . SER A 1 317 ? -10.539 1.460 8.899 1.00 98.19 317 SER A O 1
ATOM 2375 N N . VAL A 1 318 ? -9.733 3.178 10.148 1.00 97.25 318 VAL A N 1
ATOM 2376 C CA . VAL A 1 318 ? -10.517 4.256 9.539 1.00 97.25 318 VAL A CA 1
ATOM 2377 C C . VAL A 1 318 ? -9.864 4.875 8.307 1.00 97.25 318 VAL A C 1
ATOM 2379 O O . VAL A 1 318 ? -8.641 4.852 8.154 1.00 97.25 318 VAL A O 1
ATOM 2382 N N . GLY A 1 319 ? -10.685 5.454 7.426 1.00 95.38 319 GLY A N 1
ATOM 2383 C CA . GLY A 1 319 ? -10.245 6.140 6.215 1.00 95.38 319 GLY A CA 1
ATOM 2384 C C . GLY A 1 319 ? -10.186 5.251 4.969 1.00 95.38 319 GLY A C 1
ATOM 2385 O O . GLY A 1 319 ? -10.920 4.273 4.820 1.00 95.38 319 GLY A O 1
ATOM 2386 N N . THR A 1 320 ? -9.325 5.629 4.018 1.00 96.81 320 THR A N 1
ATOM 2387 C CA . THR A 1 320 ? -9.297 5.057 2.658 1.00 96.81 320 THR A CA 1
ATOM 2388 C C . THR A 1 320 ? -7.938 4.447 2.291 1.00 96.81 320 THR A C 1
ATOM 2390 O O . THR A 1 320 ? -7.590 3.339 2.700 1.00 96.81 320 THR A O 1
ATOM 2393 N N . PHE A 1 321 ? -7.123 5.163 1.513 1.00 97.19 321 PHE A N 1
ATOM 2394 C CA . PHE A 1 321 ? -5.872 4.671 0.940 1.00 97.19 321 PHE A CA 1
ATOM 2395 C C . PHE A 1 321 ? -4.810 4.365 1.996 1.00 97.19 321 PHE A C 1
ATOM 2397 O O . PHE A 1 321 ? -4.014 3.447 1.803 1.00 97.19 321 PHE A O 1
ATOM 2404 N N . ARG A 1 322 ? -4.805 5.097 3.121 1.00 95.38 322 ARG A N 1
ATOM 2405 C CA . ARG A 1 322 ? -3.901 4.830 4.252 1.00 95.38 322 ARG A CA 1
ATOM 2406 C C . ARG A 1 322 ? -4.052 3.391 4.739 1.00 95.38 322 ARG A C 1
ATOM 2408 O O . ARG A 1 322 ? -3.041 2.708 4.897 1.00 95.38 322 ARG A O 1
ATOM 2415 N N . VAL A 1 323 ? -5.288 2.914 4.883 1.00 97.81 323 VAL A N 1
ATOM 2416 C CA . VAL A 1 323 ? -5.571 1.548 5.337 1.00 97.81 323 VAL A CA 1
ATOM 2417 C C . VAL A 1 323 ? -5.029 0.519 4.355 1.00 97.81 323 VAL A C 1
ATOM 2419 O O . VAL A 1 323 ? -4.385 -0.444 4.761 1.00 97.81 323 VAL A O 1
ATOM 2422 N N . LEU A 1 324 ? -5.235 0.736 3.053 1.00 98.31 324 LEU A N 1
ATOM 2423 C CA . LEU A 1 324 ? -4.737 -0.166 2.011 1.00 98.31 324 LEU A CA 1
ATOM 2424 C C . LEU A 1 324 ? -3.205 -0.194 1.969 1.00 98.31 324 LEU A C 1
ATOM 2426 O O . LEU A 1 324 ? -2.613 -1.261 1.827 1.00 98.31 324 LEU A O 1
ATOM 2430 N N . ASN A 1 325 ? -2.551 0.954 2.157 1.00 97.75 325 ASN A N 1
ATOM 2431 C CA . ASN A 1 325 ? -1.096 1.016 2.270 1.00 97.75 325 ASN A CA 1
ATOM 2432 C C . ASN A 1 325 ? -0.613 0.251 3.513 1.00 97.75 325 ASN A C 1
ATOM 2434 O O . ASN A 1 325 ? 0.272 -0.595 3.399 1.00 97.75 325 ASN A O 1
ATOM 2438 N N . ALA A 1 326 ? -1.229 0.465 4.682 1.00 97.44 326 ALA A N 1
ATOM 2439 C CA . ALA A 1 326 ? -0.884 -0.252 5.910 1.00 97.44 326 ALA A CA 1
ATOM 2440 C C . ALA A 1 326 ? -1.095 -1.773 5.776 1.00 97.44 326 ALA A C 1
ATOM 2442 O O . ALA A 1 326 ? -0.227 -2.570 6.143 1.00 97.44 326 ALA A O 1
ATOM 2443 N N . ALA A 1 327 ? -2.214 -2.180 5.173 1.00 98.31 327 ALA A N 1
ATOM 2444 C CA . ALA A 1 327 ? -2.538 -3.573 4.893 1.00 98.31 327 ALA A CA 1
ATOM 2445 C C . ALA A 1 327 ? -1.497 -4.263 4.000 1.00 98.31 327 ALA A C 1
ATOM 2447 O O . ALA A 1 327 ? -1.278 -5.466 4.143 1.00 98.31 327 ALA A O 1
ATOM 2448 N N . ALA A 1 328 ? -0.858 -3.526 3.087 1.00 97.69 328 ALA A N 1
ATOM 2449 C CA . ALA A 1 328 ? 0.106 -4.079 2.141 1.00 97.69 328 ALA A CA 1
ATOM 2450 C C . ALA A 1 328 ? 1.465 -4.395 2.793 1.00 97.69 328 ALA A C 1
ATOM 2452 O O . ALA A 1 328 ? 2.183 -5.296 2.342 1.00 97.69 328 ALA A O 1
ATOM 2453 N N . HIS A 1 329 ? 1.807 -3.673 3.867 1.00 97.12 329 HIS A N 1
ATOM 2454 C CA . HIS A 1 329 ? 3.040 -3.870 4.640 1.00 97.12 329 HIS A CA 1
ATOM 2455 C C . HIS A 1 329 ? 2.946 -5.026 5.642 1.00 97.12 329 HIS A C 1
ATOM 2457 O O . HIS A 1 329 ? 3.964 -5.649 5.952 1.00 97.12 329 HIS A O 1
ATOM 2463 N N . GLY A 1 330 ? 1.744 -5.334 6.137 1.00 95.81 330 GLY A N 1
ATOM 2464 C CA . GLY A 1 330 ? 1.499 -6.461 7.040 1.00 95.81 330 GLY A CA 1
ATOM 2465 C C . GLY A 1 330 ? 1.061 -7.748 6.332 1.00 95.81 330 GLY A C 1
ATOM 2466 O O . GLY A 1 330 ? 0.646 -7.751 5.175 1.00 95.81 330 GLY A O 1
ATOM 2467 N N . ASN A 1 331 ? 1.095 -8.864 7.060 1.00 96.00 331 ASN A N 1
ATOM 2468 C CA . ASN A 1 331 ? 0.594 -10.166 6.608 1.00 96.00 331 ASN A CA 1
ATOM 2469 C C . ASN A 1 331 ? -0.812 -10.433 7.171 1.00 96.00 331 ASN A C 1
ATOM 2471 O O . ASN A 1 331 ? -1.105 -11.521 7.668 1.00 96.00 331 ASN A O 1
ATOM 2475 N N . PHE A 1 332 ? -1.684 -9.424 7.131 1.00 98.12 332 PHE A N 1
ATOM 2476 C CA . PHE A 1 332 ? -3.035 -9.522 7.682 1.00 98.12 332 PHE A CA 1
ATOM 2477 C C . PHE A 1 332 ? -3.880 -10.536 6.906 1.00 98.12 332 PHE A C 1
ATOM 2479 O O . PHE A 1 332 ? -3.902 -10.514 5.674 1.00 98.12 332 PHE A O 1
ATOM 2486 N N . SER A 1 333 ? -4.587 -11.412 7.613 1.00 96.69 333 SER A N 1
ATOM 2487 C CA . SER A 1 333 ? -5.580 -12.308 7.023 1.00 96.69 333 SER A CA 1
ATOM 2488 C C . SER A 1 333 ? -6.851 -11.559 6.625 1.00 96.69 333 SER A C 1
ATOM 2490 O O . SER A 1 333 ? -7.483 -11.961 5.656 1.00 96.69 333 SER A O 1
ATOM 2492 N N . HIS A 1 334 ? -7.193 -10.474 7.330 1.00 97.31 334 HIS A N 1
ATOM 2493 C CA . HIS A 1 334 ? -8.391 -9.663 7.088 1.00 97.31 334 HIS A CA 1
ATOM 2494 C C . HIS A 1 334 ? -8.081 -8.170 7.196 1.00 97.31 334 HIS A C 1
ATOM 2496 O O . HIS A 1 334 ? -7.241 -7.758 7.999 1.00 97.31 334 HIS A O 1
ATOM 2502 N N . VAL A 1 335 ? -8.775 -7.362 6.399 1.00 98.00 335 VAL A N 1
ATOM 2503 C CA . VAL A 1 335 ? -8.689 -5.900 6.412 1.00 98.00 335 VAL A CA 1
ATOM 2504 C C . VAL A 1 335 ? -10.100 -5.336 6.498 1.00 98.00 335 VAL A C 1
ATOM 2506 O O . VAL A 1 335 ? -10.945 -5.647 5.662 1.00 98.00 335 VAL A O 1
ATOM 2509 N N . ILE A 1 336 ? -10.349 -4.501 7.499 1.00 98.00 336 ILE A N 1
ATOM 2510 C CA . ILE A 1 336 ? -11.626 -3.834 7.715 1.00 98.00 336 ILE A CA 1
ATOM 2511 C C . ILE A 1 336 ? -11.400 -2.330 7.553 1.00 98.00 336 ILE A C 1
ATOM 2513 O O . ILE A 1 336 ? -10.699 -1.710 8.352 1.00 98.00 336 ILE A O 1
ATOM 2517 N N . LEU A 1 337 ? -11.988 -1.776 6.494 1.00 97.75 337 LEU A N 1
ATOM 2518 C CA . LEU A 1 337 ? -12.083 -0.354 6.173 1.00 97.75 337 LEU A CA 1
ATOM 2519 C C . LEU A 1 337 ? -13.328 0.197 6.886 1.00 97.75 337 LEU A C 1
ATOM 2521 O O . LEU A 1 337 ? -14.435 0.126 6.353 1.00 97.75 337 LEU A O 1
ATOM 2525 N N . PHE A 1 338 ? -13.173 0.653 8.123 1.00 97.31 338 PHE A N 1
ATOM 2526 C CA . PHE A 1 338 ? -14.277 1.065 8.990 1.00 97.31 338 PHE A CA 1
ATOM 2527 C C . PHE A 1 338 ? -14.415 2.583 8.981 1.00 97.31 338 PHE A C 1
ATOM 2529 O O . PHE A 1 338 ? -13.495 3.260 9.409 1.00 97.31 338 PHE A O 1
ATOM 2536 N N . ASP A 1 339 ? -15.529 3.145 8.527 1.00 97.12 339 ASP A N 1
ATOM 2537 C CA . ASP A 1 339 ? -15.674 4.603 8.476 1.00 97.12 339 ASP A CA 1
ATOM 2538 C C . ASP A 1 339 ? -17.064 5.048 8.923 1.00 97.12 339 ASP A C 1
ATOM 2540 O O . ASP A 1 339 ? -18.058 4.393 8.610 1.00 97.12 339 ASP A O 1
ATOM 2544 N N . TYR A 1 340 ? -17.129 6.174 9.632 1.00 95.25 340 TYR A N 1
ATOM 2545 C CA . TYR A 1 340 ? -18.400 6.792 10.005 1.00 95.25 340 TYR A CA 1
ATOM 2546 C C . TYR A 1 340 ? -19.101 7.388 8.785 1.00 95.25 340 TYR A C 1
ATOM 2548 O O . TYR A 1 340 ? -20.324 7.453 8.747 1.00 95.25 340 TYR A O 1
ATOM 2556 N N . ASP A 1 341 ? -18.354 7.801 7.761 1.00 95.12 341 ASP A N 1
ATOM 2557 C CA . ASP A 1 341 ? -18.935 8.393 6.570 1.00 95.12 341 ASP A CA 1
ATOM 2558 C C . ASP A 1 341 ? -19.331 7.320 5.547 1.00 95.12 341 ASP A C 1
ATOM 2560 O O . ASP A 1 341 ? -18.499 6.643 4.935 1.00 95.12 341 ASP A O 1
ATOM 2564 N N . SER A 1 342 ? -20.637 7.199 5.321 1.00 95.00 342 SER A N 1
ATOM 2565 C CA . SER A 1 342 ? -21.233 6.252 4.376 1.00 95.00 342 SER A CA 1
ATOM 2566 C C . SER A 1 342 ? -20.735 6.436 2.937 1.00 95.00 342 SER A C 1
ATOM 2568 O O . SER A 1 342 ? -20.605 5.452 2.200 1.00 95.00 342 SER A O 1
ATOM 2570 N N . LEU A 1 343 ? -20.397 7.666 2.531 1.00 95.00 343 LEU A N 1
ATOM 2571 C CA . LEU A 1 343 ? -19.844 7.957 1.211 1.00 95.00 343 LEU A CA 1
ATOM 2572 C C . LEU A 1 343 ? -18.390 7.482 1.113 1.00 95.00 343 LEU A C 1
ATOM 2574 O O . LEU A 1 343 ? -17.996 6.923 0.087 1.00 95.00 343 LEU A O 1
ATOM 2578 N N . THR A 1 344 ? -17.618 7.618 2.195 1.00 96.06 344 THR A N 1
ATOM 2579 C CA . THR A 1 344 ? -16.276 7.028 2.311 1.00 96.06 344 THR A CA 1
ATOM 2580 C C . THR A 1 344 ? -16.332 5.502 2.274 1.00 96.06 344 THR A C 1
ATOM 2582 O O . THR A 1 344 ? -15.548 4.873 1.558 1.00 96.06 344 THR A O 1
ATOM 2585 N N . THR A 1 345 ? -17.290 4.873 2.963 1.00 95.50 345 THR A N 1
ATOM 2586 C CA . THR A 1 345 ? -17.483 3.418 2.876 1.00 95.50 345 THR A CA 1
ATOM 2587 C C . THR A 1 345 ? -17.851 2.985 1.454 1.00 95.50 345 THR A C 1
ATOM 2589 O O . THR A 1 345 ? -17.274 2.024 0.941 1.00 95.50 345 THR A O 1
ATOM 2592 N N . ALA A 1 346 ? -18.779 3.687 0.794 1.00 95.19 346 ALA A N 1
ATOM 2593 C CA . ALA A 1 346 ? -19.172 3.401 -0.585 1.00 95.19 346 ALA A CA 1
ATOM 2594 C C . ALA A 1 346 ? -17.981 3.528 -1.547 1.00 95.19 346 ALA A C 1
ATOM 2596 O O . ALA A 1 346 ? -17.743 2.628 -2.356 1.00 95.19 346 ALA A O 1
ATOM 2597 N N . PHE A 1 347 ? -17.179 4.588 -1.394 1.00 96.81 347 PHE A N 1
ATOM 2598 C CA . PHE A 1 347 ? -15.915 4.743 -2.106 1.00 96.81 347 PHE A CA 1
ATOM 2599 C C . PHE A 1 347 ? -14.995 3.539 -1.879 1.00 96.81 347 PHE A C 1
ATOM 2601 O O . PHE A 1 347 ? -14.500 2.965 -2.843 1.00 96.81 347 PHE A O 1
ATOM 2608 N N . ASN A 1 348 ? -14.792 3.121 -0.628 1.00 97.50 348 ASN A N 1
ATOM 2609 C CA . ASN A 1 348 ? -13.922 1.999 -0.285 1.00 97.50 348 ASN A CA 1
ATOM 2610 C C . ASN A 1 348 ? -14.379 0.675 -0.920 1.00 97.50 348 ASN A C 1
ATOM 2612 O O . ASN A 1 348 ? -13.536 -0.047 -1.452 1.00 97.50 348 ASN A O 1
ATOM 2616 N N . ARG A 1 349 ? -15.687 0.369 -0.934 1.00 95.94 349 ARG A N 1
ATOM 2617 C CA . ARG A 1 349 ? -1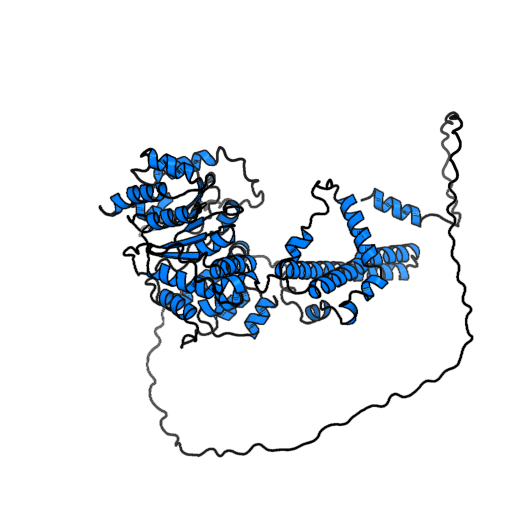6.226 -0.830 -1.615 1.00 95.94 349 ARG A CA 1
ATOM 2618 C C . ARG A 1 349 ? -15.891 -0.815 -3.103 1.00 95.94 349 ARG A C 1
ATOM 2620 O O . ARG A 1 349 ? -15.283 -1.756 -3.611 1.00 95.94 349 ARG A O 1
ATOM 2627 N N . ALA A 1 350 ? -16.217 0.288 -3.773 1.00 96.56 350 ALA A N 1
ATOM 2628 C CA . ALA A 1 350 ? -15.957 0.458 -5.195 1.00 96.56 350 ALA A CA 1
ATOM 2629 C C . ALA A 1 350 ? -14.450 0.462 -5.513 1.00 96.56 350 ALA A C 1
ATOM 2631 O O . ALA A 1 350 ? -14.016 -0.103 -6.514 1.00 96.56 350 ALA A O 1
ATOM 2632 N N . ASN A 1 351 ? -13.626 1.044 -4.640 1.00 97.81 351 ASN A N 1
ATOM 2633 C CA . ASN A 1 351 ? -12.178 1.108 -4.802 1.00 97.81 351 ASN A CA 1
ATOM 2634 C C . ASN A 1 351 ? -11.504 -0.265 -4.634 1.00 97.81 351 ASN A C 1
ATOM 2636 O O . ASN A 1 351 ? -10.595 -0.601 -5.390 1.00 97.81 351 ASN A O 1
ATOM 2640 N N . VAL A 1 352 ? -11.956 -1.088 -3.683 1.00 97.44 352 VAL A N 1
ATOM 2641 C CA . VAL A 1 352 ? -11.477 -2.473 -3.520 1.00 97.44 352 VAL A CA 1
ATOM 2642 C C . VAL A 1 352 ? -11.807 -3.306 -4.756 1.00 97.44 352 VAL A C 1
ATOM 2644 O O . VAL A 1 352 ? -10.937 -4.014 -5.266 1.00 97.44 352 VAL A O 1
ATOM 2647 N N . GLU A 1 353 ? -13.023 -3.174 -5.283 1.00 96.12 353 GLU A N 1
ATOM 2648 C CA . GLU A 1 353 ? -13.434 -3.833 -6.525 1.00 96.12 353 GLU A CA 1
ATOM 2649 C C . GLU A 1 353 ? -12.614 -3.349 -7.733 1.00 96.12 353 GLU A C 1
ATOM 2651 O O . GLU A 1 353 ? -12.183 -4.135 -8.585 1.00 96.12 353 GLU A O 1
ATOM 2656 N N . LEU A 1 354 ? -12.316 -2.051 -7.779 1.00 96.69 354 LEU A N 1
ATOM 2657 C CA . LEU A 1 354 ? -11.474 -1.461 -8.809 1.00 96.69 354 LEU A CA 1
ATOM 2658 C C . LEU A 1 354 ? -10.044 -2.021 -8.774 1.00 96.69 354 LEU A C 1
ATOM 2660 O O . LEU A 1 354 ? -9.476 -2.334 -9.822 1.00 96.69 354 LEU A O 1
ATOM 2664 N N . ILE A 1 355 ? -9.465 -2.194 -7.583 1.00 97.38 355 ILE A N 1
ATOM 2665 C CA . ILE A 1 355 ? -8.159 -2.843 -7.396 1.00 97.38 355 ILE A CA 1
ATOM 2666 C C . ILE A 1 355 ? -8.228 -4.314 -7.820 1.00 97.38 355 ILE A C 1
ATOM 2668 O O . ILE A 1 355 ? -7.351 -4.781 -8.552 1.00 97.38 355 ILE A O 1
ATOM 2672 N N . ARG A 1 356 ? -9.275 -5.039 -7.401 1.00 96.25 356 ARG A N 1
ATOM 2673 C CA . ARG A 1 356 ? -9.488 -6.460 -7.720 1.00 96.25 356 ARG A CA 1
ATOM 2674 C C . ARG A 1 356 ? -9.491 -6.717 -9.225 1.00 96.25 356 ARG A C 1
ATOM 2676 O O . ARG A 1 356 ? -8.911 -7.697 -9.678 1.00 96.25 356 ARG A O 1
ATOM 2683 N N . THR A 1 357 ? -10.135 -5.836 -9.984 1.00 95.69 357 THR A N 1
ATOM 2684 C CA . THR A 1 357 ? -10.363 -6.006 -11.427 1.00 95.69 357 THR A CA 1
ATOM 2685 C C . THR A 1 357 ? -9.324 -5.321 -12.315 1.00 95.69 357 THR A C 1
ATOM 2687 O O . THR A 1 357 ? -9.439 -5.390 -13.535 1.00 95.69 357 THR A O 1
ATOM 2690 N N . SER A 1 358 ? -8.345 -4.603 -11.761 1.00 95.88 358 SER A N 1
ATOM 2691 C CA . SER A 1 358 ? -7.287 -3.952 -12.553 1.00 95.88 358 SER A CA 1
ATOM 2692 C C . SER A 1 358 ? -6.134 -4.913 -12.840 1.00 95.88 358 SER A C 1
ATOM 2694 O O . SER A 1 358 ? -5.785 -5.717 -11.990 1.00 95.88 358 SER A O 1
ATOM 2696 N N . GLN A 1 359 ? -5.488 -4.839 -14.001 1.00 95.19 359 GLN A N 1
ATOM 2697 C CA . GLN A 1 359 ? -4.337 -5.696 -14.314 1.00 95.19 359 GLN A CA 1
ATOM 2698 C C . GLN A 1 359 ? -3.108 -5.349 -13.465 1.00 95.19 359 GLN A C 1
ATOM 2700 O O . GLN A 1 359 ? -2.339 -6.228 -13.089 1.00 95.19 359 GLN A O 1
ATOM 2705 N N . ASP A 1 360 ? -2.910 -4.062 -13.183 1.00 95.19 360 ASP A N 1
ATOM 2706 C CA . ASP A 1 360 ? -1.796 -3.526 -12.405 1.00 95.19 360 ASP A CA 1
ATOM 2707 C C . ASP A 1 360 ? -2.147 -2.149 -11.817 1.00 95.19 360 ASP A C 1
ATOM 2709 O O . ASP A 1 360 ? -3.245 -1.615 -12.020 1.00 95.19 360 ASP A O 1
ATOM 2713 N N . ARG A 1 361 ? -1.194 -1.555 -11.090 1.00 97.62 361 ARG A N 1
ATOM 2714 C CA . ARG A 1 361 ? -1.362 -0.239 -10.461 1.00 97.62 361 ARG A CA 1
ATOM 2715 C C . ARG A 1 361 ? -1.531 0.906 -11.467 1.00 97.62 361 ARG A C 1
ATOM 2717 O O . ARG A 1 361 ? -2.174 1.898 -11.136 1.00 97.62 361 ARG A O 1
ATOM 2724 N N . PHE A 1 362 ? -0.986 0.802 -12.681 1.00 97.88 362 PHE A N 1
ATOM 2725 C CA . PHE A 1 362 ? -1.085 1.856 -13.695 1.00 97.88 362 PHE A CA 1
ATOM 2726 C C . PHE A 1 362 ? -2.472 1.882 -14.341 1.00 97.88 362 PHE A C 1
ATOM 2728 O O . PHE A 1 362 ? -3.056 2.956 -14.520 1.00 97.88 362 PHE A O 1
ATOM 2735 N N . GLU A 1 363 ? -3.028 0.710 -14.653 1.00 96.75 363 GLU A N 1
ATOM 2736 C CA . GLU A 1 363 ? -4.417 0.585 -15.090 1.00 96.75 363 GLU A CA 1
ATOM 2737 C C . GLU A 1 363 ? -5.375 1.036 -13.984 1.00 96.75 363 GLU A C 1
ATOM 2739 O O . GLU A 1 363 ? -6.278 1.831 -14.251 1.00 96.75 363 GLU A O 1
ATOM 2744 N N . TYR A 1 364 ? -5.131 0.611 -12.741 1.00 98.00 364 TYR A N 1
ATOM 2745 C CA . TYR A 1 364 ? -5.886 1.066 -11.574 1.00 98.00 364 TYR A CA 1
ATOM 2746 C C . TYR A 1 364 ? -5.899 2.596 -11.459 1.00 98.00 364 TYR A C 1
ATOM 2748 O O . TYR A 1 364 ? -6.972 3.193 -11.404 1.00 98.00 364 TYR A O 1
ATOM 2756 N N . LEU A 1 365 ? -4.733 3.252 -11.499 1.00 97.75 365 LEU A N 1
ATOM 2757 C CA . LEU A 1 365 ? -4.629 4.715 -11.443 1.00 97.75 365 LEU A CA 1
ATOM 2758 C C . LEU A 1 365 ? -5.354 5.395 -12.612 1.00 97.75 365 LEU A C 1
ATOM 2760 O O . LEU A 1 365 ? -6.016 6.414 -12.419 1.00 97.75 365 LEU A O 1
ATOM 2764 N N . THR A 1 366 ? -5.263 4.823 -13.815 1.00 97.19 366 THR A N 1
ATOM 2765 C CA . THR A 1 366 ? -5.954 5.334 -15.008 1.00 97.19 366 THR A CA 1
ATOM 2766 C C . THR A 1 366 ? -7.473 5.307 -14.824 1.00 97.19 366 THR A C 1
ATOM 2768 O O . THR A 1 366 ? -8.143 6.310 -15.088 1.00 97.19 366 THR A O 1
ATOM 2771 N N . ARG A 1 367 ? -8.011 4.188 -14.317 1.00 96.31 367 ARG A N 1
ATOM 2772 C CA . ARG A 1 367 ? -9.447 4.013 -14.052 1.00 96.31 367 ARG A CA 1
ATOM 2773 C C . ARG A 1 367 ? -9.917 4.875 -12.877 1.00 96.31 367 ARG A C 1
ATOM 2775 O O . ARG A 1 367 ? -10.918 5.575 -13.009 1.00 96.31 367 ARG A O 1
ATOM 2782 N N . LEU A 1 368 ? -9.178 4.901 -11.767 1.00 96.44 368 LEU A N 1
ATOM 2783 C CA . LEU A 1 368 ? -9.505 5.689 -10.571 1.00 96.44 368 LEU A CA 1
ATOM 2784 C C . LEU A 1 368 ? -9.600 7.187 -10.890 1.00 96.44 368 LEU A C 1
ATOM 2786 O O . LEU A 1 368 ? -10.553 7.854 -10.495 1.00 96.44 368 LEU A O 1
ATOM 2790 N N . LEU A 1 369 ? -8.645 7.712 -11.663 1.00 96.06 369 LEU A N 1
ATOM 2791 C CA . LEU A 1 369 ? -8.569 9.134 -12.019 1.00 96.06 369 LEU A CA 1
ATOM 2792 C C . LEU A 1 369 ? -9.447 9.522 -13.221 1.00 96.06 369 LEU A C 1
ATOM 2794 O O . LEU A 1 369 ? -9.341 10.654 -13.707 1.00 96.06 369 LEU A O 1
ATOM 2798 N N . ASN A 1 370 ? -10.300 8.608 -13.699 1.00 95.31 370 ASN A N 1
ATOM 2799 C CA . ASN A 1 370 ? -11.204 8.787 -14.838 1.00 95.31 370 ASN A CA 1
ATOM 2800 C C . ASN A 1 370 ? -10.499 9.296 -16.108 1.00 95.31 370 ASN A C 1
ATOM 2802 O O . ASN A 1 370 ? -10.959 10.249 -16.750 1.00 95.31 370 ASN A O 1
ATOM 2806 N N . ARG A 1 371 ? -9.344 8.716 -16.453 1.00 95.50 371 ARG A N 1
ATOM 2807 C CA . ARG A 1 371 ? -8.551 9.141 -17.615 1.00 95.50 371 ARG A CA 1
ATOM 2808 C C . ARG A 1 371 ? -8.712 8.170 -18.785 1.00 95.50 371 ARG A C 1
ATOM 2810 O O . ARG A 1 371 ? -8.872 6.971 -18.561 1.00 95.50 371 ARG A O 1
ATOM 2817 N N . PRO A 1 372 ? -8.664 8.663 -20.038 1.00 95.31 372 PRO A N 1
ATOM 2818 C CA . PRO A 1 372 ? -8.689 7.797 -21.207 1.00 95.31 372 PRO A CA 1
ATOM 2819 C C . PRO A 1 372 ? -7.490 6.852 -21.180 1.00 95.31 372 PRO A C 1
ATOM 2821 O O . PRO A 1 372 ? -6.354 7.280 -20.951 1.00 95.31 372 PRO A O 1
ATOM 2824 N N . ARG A 1 373 ? -7.758 5.575 -21.450 1.00 95.81 373 ARG A N 1
ATOM 2825 C CA . ARG A 1 373 ? -6.732 4.542 -21.556 1.00 95.81 373 ARG A CA 1
ATOM 2826 C C . ARG A 1 373 ? -5.797 4.856 -22.723 1.00 95.81 373 ARG A C 1
ATOM 2828 O O . ARG A 1 373 ? -6.247 5.072 -23.844 1.00 95.81 373 ARG A O 1
ATOM 2835 N N . ASP A 1 374 ? -4.498 4.869 -22.447 1.00 97.12 374 ASP A N 1
ATOM 2836 C CA . ASP A 1 374 ? -3.442 5.030 -23.445 1.00 97.12 374 ASP A CA 1
ATOM 2837 C C . ASP A 1 374 ? -2.466 3.857 -23.339 1.00 97.12 374 ASP A C 1
ATOM 2839 O O . ASP A 1 374 ? -1.629 3.801 -22.438 1.00 97.12 374 ASP A O 1
ATOM 2843 N N . GLU A 1 375 ? -2.574 2.922 -24.282 1.00 96.75 375 GLU A N 1
ATOM 2844 C CA . GLU A 1 375 ? -1.724 1.730 -24.345 1.00 96.75 375 GLU A CA 1
ATOM 2845 C C . GLU A 1 375 ? -0.241 2.055 -24.521 1.00 96.75 375 GLU A C 1
ATOM 2847 O O . GLU A 1 375 ? 0.618 1.316 -24.043 1.00 96.75 375 GLU A O 1
ATOM 2852 N N . HIS A 1 376 ? 0.100 3.154 -25.195 1.00 97.19 376 HIS A N 1
ATOM 2853 C CA . HIS A 1 376 ? 1.495 3.553 -25.323 1.00 97.19 376 HIS A CA 1
ATOM 2854 C C . HIS A 1 376 ? 2.038 4.028 -23.975 1.00 97.19 376 HIS A C 1
ATOM 2856 O O . HIS A 1 376 ? 3.109 3.591 -23.560 1.00 97.19 376 HIS A O 1
ATOM 2862 N N . LEU A 1 377 ? 1.294 4.883 -23.269 1.00 97.00 377 LEU A N 1
ATOM 2863 C CA . LEU A 1 377 ? 1.688 5.372 -21.947 1.00 97.00 377 LEU A CA 1
ATOM 2864 C C . LEU A 1 377 ? 1.799 4.235 -20.922 1.00 97.00 377 LEU A C 1
ATOM 2866 O O . LEU A 1 377 ? 2.780 4.183 -20.182 1.00 97.00 377 LEU A O 1
ATOM 2870 N N . LEU A 1 378 ? 0.833 3.310 -20.914 1.00 95.62 378 LEU A N 1
ATOM 2871 C CA . LEU A 1 378 ? 0.851 2.139 -20.036 1.00 95.62 378 LEU A CA 1
ATOM 2872 C C . LEU A 1 378 ? 2.035 1.221 -20.348 1.00 95.62 378 LEU A C 1
ATOM 2874 O O . LEU A 1 378 ? 2.762 0.845 -19.434 1.00 95.62 378 LEU A O 1
ATOM 2878 N N . ARG A 1 379 ? 2.270 0.876 -21.623 1.00 93.88 379 ARG A N 1
ATOM 2879 C CA . ARG A 1 379 ? 3.424 0.046 -22.012 1.00 93.88 379 ARG A CA 1
ATOM 2880 C C . ARG A 1 379 ? 4.752 0.703 -21.650 1.00 93.88 379 ARG A C 1
ATOM 2882 O O . ARG A 1 379 ? 5.610 0.014 -21.112 1.00 93.88 379 ARG A O 1
ATOM 2889 N N . ALA A 1 380 ? 4.894 2.008 -21.880 1.00 93.38 380 ALA A N 1
ATOM 2890 C CA . ALA A 1 380 ? 6.101 2.745 -21.520 1.00 93.38 380 ALA A CA 1
ATOM 2891 C C . ALA A 1 380 ? 6.356 2.710 -20.004 1.00 93.38 380 ALA A C 1
ATOM 2893 O O . ALA A 1 380 ? 7.475 2.439 -19.579 1.00 93.38 380 ALA A O 1
ATOM 2894 N N . ALA A 1 381 ? 5.324 2.924 -19.180 1.00 92.75 381 ALA A N 1
ATOM 2895 C CA . ALA A 1 381 ? 5.452 2.859 -17.723 1.00 92.75 381 ALA A CA 1
ATOM 2896 C C . ALA A 1 381 ? 5.782 1.436 -17.234 1.00 92.75 381 ALA A C 1
ATOM 2898 O O . ALA A 1 381 ? 6.726 1.243 -16.474 1.00 92.75 381 ALA A O 1
ATOM 2899 N N . ARG A 1 382 ? 5.073 0.420 -17.744 1.00 90.31 382 ARG A N 1
ATOM 2900 C CA . ARG A 1 382 ? 5.317 -1.004 -17.438 1.00 90.31 382 ARG A CA 1
ATOM 2901 C C . ARG A 1 382 ? 6.713 -1.468 -17.855 1.00 90.31 382 ARG A C 1
ATOM 2903 O O . ARG A 1 382 ? 7.319 -2.283 -17.172 1.00 90.31 382 ARG A O 1
ATOM 2910 N N . GLY A 1 383 ? 7.212 -0.965 -18.982 1.00 87.19 383 GLY A N 1
ATOM 2911 C CA . GLY A 1 383 ? 8.550 -1.261 -19.489 1.00 87.19 383 GLY A CA 1
ATOM 2912 C C . GLY A 1 383 ? 9.671 -0.523 -18.756 1.00 87.19 383 GLY A C 1
ATOM 2913 O O . GLY A 1 383 ? 10.835 -0.804 -19.029 1.00 87.19 383 GLY A O 1
ATOM 2914 N N . GLY A 1 384 ? 9.341 0.412 -17.856 1.00 87.56 384 GLY A N 1
ATOM 2915 C CA . GLY A 1 384 ? 10.313 1.298 -17.214 1.00 87.56 384 GLY A CA 1
ATOM 2916 C C . GLY A 1 384 ? 10.897 2.363 -18.150 1.00 87.56 384 GLY A C 1
ATOM 2917 O O . GLY A 1 384 ? 11.866 3.021 -17.791 1.00 87.56 384 GLY A O 1
ATOM 2918 N N . GLU A 1 385 ? 10.317 2.559 -19.341 1.00 91.56 385 GLU A N 1
ATOM 2919 C CA . GLU A 1 385 ? 10.764 3.562 -20.320 1.00 91.56 385 GLU A CA 1
ATOM 2920 C C . GLU A 1 385 ? 10.513 4.998 -19.833 1.00 91.56 385 GLU A C 1
ATOM 2922 O O . GLU A 1 385 ? 11.162 5.945 -20.278 1.00 91.56 385 GLU A O 1
ATOM 2927 N N . ILE A 1 386 ? 9.540 5.168 -18.935 1.00 94.88 386 ILE A N 1
ATOM 2928 C CA . ILE A 1 386 ? 9.259 6.420 -18.235 1.00 94.88 386 ILE A CA 1
ATOM 2929 C C . ILE A 1 386 ? 9.148 6.157 -16.736 1.00 94.88 386 ILE A C 1
ATOM 2931 O O . ILE A 1 386 ? 8.688 5.097 -16.317 1.00 94.88 386 ILE A O 1
ATOM 2935 N N . SER A 1 387 ? 9.523 7.148 -15.928 1.00 93.19 387 SER A N 1
ATOM 2936 C CA . SER A 1 387 ? 9.322 7.085 -14.481 1.00 93.19 387 SER A CA 1
ATOM 2937 C C . SER A 1 387 ? 7.838 7.150 -14.114 1.00 93.19 387 SER A C 1
ATOM 2939 O O . SER A 1 387 ? 7.026 7.736 -14.835 1.00 93.19 387 SER A O 1
ATOM 2941 N N . ASP A 1 388 ? 7.492 6.630 -12.939 1.00 94.06 388 ASP A N 1
ATOM 2942 C CA . ASP A 1 388 ? 6.142 6.719 -12.375 1.00 94.06 388 ASP A CA 1
ATOM 2943 C C . ASP A 1 388 ? 5.641 8.164 -12.248 1.00 94.06 388 ASP A C 1
ATOM 2945 O O . ASP A 1 388 ? 4.479 8.460 -12.528 1.00 94.06 388 ASP A O 1
ATOM 2949 N N . GLN A 1 389 ? 6.529 9.086 -11.867 1.00 93.56 389 GLN A N 1
ATOM 2950 C CA . GLN A 1 389 ? 6.203 10.506 -11.771 1.00 93.56 389 GLN A CA 1
ATOM 2951 C C . GLN A 1 389 ? 5.834 11.081 -13.144 1.00 93.56 389 GLN A C 1
ATOM 2953 O O . GLN A 1 389 ? 4.846 11.811 -13.260 1.00 93.56 389 GLN A O 1
ATOM 2958 N N . LEU A 1 390 ? 6.590 10.730 -14.192 1.00 94.50 390 LEU A N 1
ATOM 2959 C CA . LEU A 1 390 ? 6.294 11.161 -15.557 1.00 94.50 390 LEU A CA 1
ATOM 2960 C C . LEU A 1 390 ? 5.015 10.499 -16.086 1.00 94.50 390 LEU A C 1
ATOM 2962 O O . LEU A 1 390 ? 4.228 11.159 -16.767 1.00 94.50 390 LEU A O 1
ATOM 2966 N N . PHE A 1 391 ? 4.774 9.227 -15.753 1.00 96.94 391 PHE A N 1
ATOM 2967 C CA . PHE A 1 391 ? 3.510 8.549 -16.038 1.00 96.94 391 PHE A CA 1
ATOM 2968 C C . PHE A 1 391 ? 2.330 9.315 -15.430 1.00 96.94 391 PHE A C 1
ATOM 2970 O O . PHE A 1 391 ? 1.419 9.699 -16.163 1.00 96.94 391 PHE A O 1
ATOM 2977 N N . LEU A 1 392 ? 2.373 9.611 -14.126 1.00 96.12 392 LEU A N 1
ATOM 2978 C CA . LEU A 1 392 ? 1.323 10.360 -13.434 1.00 96.12 392 LEU A CA 1
ATOM 2979 C C . LEU A 1 392 ? 1.125 11.759 -14.016 1.00 96.12 392 LEU A C 1
ATOM 2981 O O . LEU A 1 392 ? -0.010 12.170 -14.239 1.00 96.12 392 LEU A O 1
ATOM 2985 N N . GLN A 1 393 ? 2.208 12.486 -14.298 1.00 95.69 393 GLN A N 1
ATOM 2986 C CA . GLN A 1 393 ? 2.127 13.813 -14.909 1.00 95.69 393 GLN A CA 1
ATOM 2987 C C . GLN A 1 393 ? 1.404 13.754 -16.262 1.00 95.69 393 GLN A C 1
ATOM 2989 O O . GLN A 1 393 ? 0.471 14.522 -16.500 1.00 95.69 393 GLN A O 1
ATOM 2994 N N . LYS A 1 394 ? 1.792 12.812 -17.133 1.00 97.25 394 LYS A N 1
ATOM 2995 C CA . LYS A 1 394 ? 1.149 12.607 -18.439 1.00 97.25 394 LYS A CA 1
ATOM 2996 C C . LYS A 1 394 ? -0.300 12.147 -18.299 1.00 97.25 394 LYS A C 1
ATOM 2998 O O . LYS A 1 394 ? -1.148 12.581 -19.073 1.00 97.25 394 LYS A O 1
ATOM 3003 N N . LEU A 1 395 ? -0.594 11.297 -17.318 1.00 96.69 395 LEU A N 1
ATOM 3004 C CA . LEU A 1 395 ? -1.941 10.817 -17.028 1.00 96.69 395 LEU A CA 1
ATOM 3005 C C . LEU A 1 395 ? -2.862 11.965 -16.585 1.00 96.69 395 LEU A C 1
ATOM 3007 O O . LEU A 1 395 ? -3.969 12.103 -17.101 1.00 96.69 395 LEU A O 1
ATOM 3011 N N . LEU A 1 396 ? -2.394 12.821 -15.672 1.00 95.56 396 LEU A N 1
ATOM 3012 C CA . LEU A 1 396 ? -3.155 13.956 -15.140 1.00 95.56 396 LEU A CA 1
ATOM 3013 C C . LEU A 1 396 ? -3.353 15.083 -16.162 1.00 95.56 396 LEU A C 1
ATOM 3015 O O . LEU A 1 396 ? -4.376 15.768 -16.105 1.00 95.56 396 LEU A O 1
ATOM 3019 N N . ALA A 1 397 ? -2.424 15.243 -17.110 1.00 96.12 397 ALA A N 1
ATOM 3020 C CA . ALA A 1 397 ? -2.535 16.202 -18.210 1.00 96.12 397 ALA A CA 1
ATOM 3021 C C . ALA A 1 397 ? -3.623 15.834 -19.240 1.00 96.12 397 ALA A C 1
ATOM 3023 O O . ALA A 1 397 ? -4.088 16.692 -19.989 1.00 96.12 397 ALA A O 1
ATOM 3024 N N . ARG A 1 398 ? -4.057 14.567 -19.292 1.00 95.81 398 ARG A N 1
ATOM 3025 C CA . ARG A 1 398 ? -5.125 14.120 -20.203 1.00 95.81 398 ARG A CA 1
ATOM 3026 C C . ARG A 1 398 ? -6.480 14.614 -19.722 1.00 95.81 398 ARG A C 1
ATOM 3028 O O . ARG A 1 398 ? -6.763 14.537 -18.534 1.00 95.81 398 ARG A O 1
ATOM 3035 N N . ARG A 1 399 ? -7.365 15.043 -20.624 1.00 94.56 399 ARG A N 1
ATOM 3036 C CA . ARG A 1 399 ? -8.740 15.417 -20.245 1.00 94.56 399 ARG A CA 1
ATOM 3037 C C . ARG A 1 399 ? -9.469 14.216 -19.612 1.00 94.56 399 ARG A C 1
ATOM 3039 O O . ARG A 1 399 ? -9.354 13.114 -20.153 1.00 94.56 399 ARG A O 1
ATOM 3046 N N . PRO A 1 400 ? -10.186 14.393 -18.484 1.00 93.12 400 PRO A N 1
ATOM 3047 C CA . PRO A 1 400 ? -11.044 13.345 -17.942 1.00 93.12 400 PRO A CA 1
ATOM 3048 C C . PRO A 1 400 ? -12.089 12.896 -18.967 1.00 93.12 400 PRO A C 1
ATOM 3050 O O . PRO A 1 400 ? -12.536 13.697 -19.789 1.00 93.12 400 PRO A O 1
ATOM 3053 N N . LEU A 1 401 ? -12.503 11.632 -18.900 1.00 91.00 401 LEU A N 1
ATOM 3054 C CA . LEU A 1 401 ? -13.597 11.136 -19.732 1.00 91.00 401 LEU A CA 1
ATOM 3055 C C . LEU A 1 401 ? -14.908 11.839 -19.347 1.00 91.00 401 LEU A C 1
ATOM 3057 O O . LEU A 1 401 ? -15.288 11.837 -18.173 1.00 91.00 401 LEU A O 1
ATOM 3061 N N . THR A 1 402 ? -15.594 12.422 -20.334 1.00 87.62 402 THR A N 1
ATOM 3062 C CA . THR A 1 402 ? -16.902 13.079 -20.156 1.00 87.62 402 THR A CA 1
ATOM 3063 C C . THR A 1 402 ? -17.993 12.064 -19.833 1.00 87.62 402 THR A C 1
ATOM 3065 O O . THR A 1 402 ? -18.801 12.283 -18.935 1.00 87.62 402 THR A O 1
ATOM 3068 N N . ARG A 1 403 ? -17.975 10.918 -20.521 1.00 87.19 403 ARG A N 1
ATOM 3069 C CA . ARG A 1 403 ? -18.823 9.762 -20.232 1.00 87.19 403 ARG A CA 1
ATOM 3070 C C . ARG A 1 403 ? -18.003 8.723 -19.488 1.00 87.19 403 ARG A C 1
ATOM 3072 O O . ARG A 1 403 ? -16.931 8.335 -19.951 1.00 87.19 403 ARG A O 1
ATOM 3079 N N . GLN A 1 404 ? -18.501 8.266 -18.345 1.00 78.25 404 GLN A N 1
ATOM 3080 C CA . GLN A 1 404 ? -17.815 7.199 -17.634 1.00 78.25 404 GLN A CA 1
ATOM 3081 C C . GLN A 1 404 ? -17.857 5.900 -18.450 1.00 78.25 404 GLN A C 1
ATOM 3083 O O . GLN A 1 404 ? -18.851 5.606 -19.118 1.00 78.25 404 GLN A O 1
ATOM 3088 N N . GLY A 1 405 ? -16.768 5.132 -18.392 1.00 78.94 405 GLY A N 1
ATOM 3089 C CA . GLY A 1 405 ? -16.666 3.841 -19.070 1.00 78.94 405 GLY A CA 1
ATOM 3090 C C . GLY A 1 405 ? -17.677 2.801 -18.556 1.00 78.94 405 GLY A C 1
ATOM 3091 O O . GLY A 1 405 ? -18.375 3.043 -17.567 1.00 78.94 405 GLY A O 1
ATOM 3092 N N . PRO A 1 406 ? -17.757 1.624 -19.204 1.00 82.75 406 PRO A N 1
ATOM 3093 C CA . PRO A 1 406 ? -18.694 0.552 -18.844 1.00 82.75 406 PRO A CA 1
ATOM 3094 C C . PRO A 1 406 ? -18.433 -0.073 -17.461 1.00 82.75 406 PRO A C 1
ATOM 3096 O O . PRO A 1 406 ? -19.337 -0.681 -16.896 1.00 82.75 406 PRO A O 1
ATOM 3099 N N . ASP A 1 407 ? -17.258 0.150 -16.886 1.00 90.62 407 ASP A N 1
ATOM 3100 C CA . ASP A 1 407 ? -16.822 -0.342 -15.580 1.00 90.62 407 ASP A CA 1
ATOM 3101 C C . ASP A 1 407 ? -17.588 0.289 -14.401 1.00 90.62 407 ASP A C 1
ATOM 3103 O O . ASP A 1 407 ? -17.355 1.444 -14.041 1.00 90.62 407 ASP A O 1
ATOM 3107 N N . SER A 1 408 ? -18.504 -0.472 -13.793 1.00 91.69 408 SER A N 1
ATOM 3108 C CA . SER A 1 408 ? -19.339 -0.019 -12.672 1.00 91.69 408 SER A CA 1
ATOM 3109 C C . SER A 1 408 ? -18.530 0.390 -11.442 1.00 91.69 408 SER A C 1
ATOM 3111 O O . SER A 1 408 ? -18.834 1.420 -10.847 1.00 91.69 408 SER A O 1
ATOM 3113 N N . ALA A 1 409 ? -17.463 -0.334 -11.105 1.00 92.94 409 ALA A N 1
ATOM 3114 C CA . ALA A 1 409 ? -16.663 -0.057 -9.916 1.00 92.94 409 ALA A CA 1
ATOM 3115 C C . ALA A 1 409 ? -15.929 1.284 -10.024 1.00 92.94 409 ALA A C 1
ATOM 3117 O O . ALA A 1 409 ? -15.978 2.110 -9.110 1.00 92.94 409 ALA A O 1
ATOM 3118 N N . ALA A 1 410 ? -15.311 1.562 -11.179 1.00 93.00 410 ALA A N 1
ATOM 3119 C CA . ALA A 1 410 ? -14.730 2.879 -11.423 1.00 93.00 410 ALA A CA 1
ATOM 3120 C C . ALA A 1 410 ? -15.798 3.979 -11.379 1.00 93.00 410 ALA A C 1
ATOM 3122 O O . ALA A 1 410 ? -15.548 5.047 -10.816 1.00 93.00 410 ALA A O 1
ATOM 3123 N N . ARG A 1 411 ? -16.994 3.732 -11.937 1.00 94.25 411 ARG A N 1
ATOM 3124 C CA . ARG A 1 411 ? -18.093 4.707 -11.900 1.00 94.25 411 ARG A CA 1
ATOM 3125 C C . ARG A 1 411 ? -18.497 5.070 -10.483 1.00 94.25 411 ARG A C 1
ATOM 3127 O O . ARG A 1 411 ? -18.574 6.260 -10.183 1.00 94.25 411 ARG A O 1
ATOM 3134 N N . GLU A 1 412 ? -18.720 4.067 -9.643 1.00 94.44 412 GLU A N 1
ATOM 3135 C CA . GLU A 1 412 ? -19.145 4.224 -8.252 1.00 94.44 412 GLU A CA 1
ATOM 3136 C C . GLU A 1 412 ? -18.079 4.932 -7.412 1.00 94.44 412 GLU A C 1
ATOM 3138 O O . GLU A 1 412 ? -18.391 5.914 -6.739 1.00 94.44 412 GLU A O 1
ATOM 3143 N N . ALA A 1 413 ? -16.808 4.526 -7.522 1.00 94.62 413 ALA A N 1
ATOM 3144 C CA . ALA A 1 413 ? -15.709 5.172 -6.800 1.00 94.62 413 ALA A CA 1
ATOM 3145 C C . ALA A 1 413 ? -15.582 6.657 -7.187 1.00 94.62 413 ALA A C 1
ATOM 3147 O O . ALA A 1 413 ? -15.471 7.539 -6.335 1.00 94.62 413 ALA A O 1
ATOM 3148 N N . GLN A 1 414 ? -15.658 6.961 -8.484 1.00 94.69 414 GLN A N 1
ATOM 3149 C CA . GLN A 1 414 ? -15.618 8.337 -8.977 1.00 94.69 414 GLN A CA 1
ATOM 3150 C C . GLN A 1 414 ? -16.864 9.137 -8.585 1.00 94.69 414 GLN A C 1
ATOM 3152 O O . GLN A 1 414 ? -16.763 10.339 -8.353 1.00 94.69 414 GLN A O 1
ATOM 3157 N N . GLN A 1 415 ? -18.040 8.511 -8.537 1.00 94.44 415 GLN A N 1
ATOM 3158 C CA . GLN A 1 415 ? -19.268 9.171 -8.104 1.00 94.44 415 GLN A CA 1
ATOM 3159 C C . GLN A 1 415 ? -19.205 9.511 -6.615 1.00 94.44 415 GLN A C 1
ATOM 3161 O O . GLN A 1 415 ? -19.580 10.621 -6.248 1.00 94.44 415 GLN A O 1
ATOM 3166 N N . ALA A 1 416 ? -18.686 8.606 -5.782 1.00 93.69 416 ALA A N 1
ATOM 3167 C CA . ALA A 1 416 ? -18.455 8.877 -4.369 1.00 93.69 416 ALA A CA 1
ATOM 3168 C C . ALA A 1 416 ? -17.468 10.039 -4.176 1.00 93.69 416 ALA A C 1
ATOM 3170 O O . ALA A 1 416 ? -17.752 10.961 -3.422 1.00 93.69 416 ALA A O 1
ATOM 3171 N N . LEU A 1 417 ? -16.376 10.067 -4.949 1.00 92.88 417 LEU A N 1
ATOM 3172 C CA . LEU A 1 417 ? -15.447 11.202 -4.976 1.00 92.88 417 LEU A CA 1
ATOM 3173 C C . LEU A 1 417 ? -16.132 12.514 -5.372 1.00 92.88 417 LEU A C 1
ATOM 3175 O O . LEU A 1 417 ? -15.921 13.518 -4.710 1.00 92.88 417 LEU A O 1
ATOM 3179 N N . ARG A 1 418 ? -16.951 12.527 -6.433 1.00 92.88 418 ARG A N 1
ATOM 3180 C CA . ARG A 1 418 ? -17.654 13.740 -6.904 1.00 92.88 418 ARG A CA 1
ATOM 3181 C C . ARG A 1 418 ? -18.690 14.278 -5.921 1.00 92.88 418 ARG A C 1
ATOM 3183 O O . ARG A 1 418 ? -18.992 15.459 -5.986 1.00 92.88 418 ARG A O 1
ATOM 3190 N N . LYS A 1 419 ? -19.249 13.415 -5.073 1.00 93.06 419 LYS A N 1
ATOM 3191 C CA . LYS A 1 419 ? -20.202 13.786 -4.021 1.00 93.06 419 LYS A CA 1
ATOM 3192 C C . LYS A 1 419 ? -19.517 14.269 -2.736 1.00 93.06 419 LYS A C 1
ATOM 3194 O O . LYS A 1 419 ? -20.218 14.602 -1.796 1.00 93.06 419 LYS A O 1
ATOM 3199 N N . SER A 1 420 ? -18.185 14.247 -2.669 1.00 90.56 420 SER A N 1
ATOM 3200 C CA . SER A 1 420 ? -17.447 14.753 -1.513 1.00 90.56 420 SER A CA 1
ATOM 3201 C C . SER A 1 420 ? -17.599 16.272 -1.410 1.00 90.56 420 SER A C 1
ATOM 3203 O O . SER A 1 420 ? -17.287 16.985 -2.362 1.00 90.56 420 SER A O 1
ATOM 3205 N N . ASP A 1 421 ? -18.030 16.756 -0.247 1.00 78.38 421 ASP A N 1
ATOM 3206 C CA . ASP A 1 421 ? -18.340 18.165 0.031 1.00 78.38 421 ASP A CA 1
ATOM 3207 C C . ASP A 1 421 ? -17.100 19.068 0.115 1.00 78.38 421 ASP A C 1
ATOM 3209 O O . ASP A 1 421 ? -17.228 20.279 0.287 1.00 78.38 421 ASP A O 1
ATOM 3213 N N . GLN A 1 422 ? -15.888 18.507 0.062 1.00 66.81 422 GLN A N 1
ATOM 3214 C CA . GLN A 1 422 ? -14.693 19.299 0.342 1.00 66.81 422 GLN A CA 1
ATOM 3215 C C . GLN A 1 422 ? -14.268 20.214 -0.798 1.00 66.81 422 GLN A C 1
ATOM 3217 O O . GLN A 1 422 ? -13.637 21.223 -0.506 1.00 66.81 422 GLN A O 1
ATOM 3222 N N . ASP A 1 423 ? -14.608 19.921 -2.060 1.00 70.75 423 ASP A N 1
ATOM 3223 C CA . ASP A 1 423 ? -14.023 20.647 -3.188 1.00 70.75 423 ASP A CA 1
ATOM 3224 C C . ASP A 1 423 ? -14.884 20.640 -4.455 1.00 70.75 423 ASP A C 1
ATOM 3226 O O . ASP A 1 423 ? -15.509 19.641 -4.798 1.00 70.75 423 ASP A O 1
ATOM 3230 N N . GLU A 1 424 ? -14.780 21.700 -5.262 1.00 83.50 424 GLU A N 1
ATOM 3231 C CA . GLU A 1 424 ? -15.397 21.762 -6.598 1.00 83.50 424 GLU A CA 1
ATOM 3232 C C . GLU A 1 424 ? -14.833 20.698 -7.567 1.00 83.50 424 GLU A C 1
ATOM 3234 O O . GLU A 1 424 ? -15.464 20.328 -8.563 1.00 83.50 424 GLU A O 1
ATOM 3239 N N . HIS A 1 425 ? -13.620 20.187 -7.301 1.00 90.00 425 HIS A N 1
ATOM 3240 C CA . HIS A 1 425 ? -12.874 19.307 -8.210 1.00 90.00 425 HIS A CA 1
ATOM 3241 C C . HIS A 1 425 ? -12.144 18.137 -7.506 1.00 90.00 425 HIS A C 1
ATOM 3243 O O . HIS A 1 425 ? -10.919 17.998 -7.633 1.00 90.00 425 HIS A O 1
ATOM 3249 N N . PRO A 1 426 ? -12.860 17.219 -6.834 1.00 89.62 426 PRO A N 1
ATOM 3250 C CA . PRO A 1 426 ? -12.269 16.191 -5.968 1.00 89.62 426 PRO A CA 1
ATOM 3251 C C . PRO A 1 426 ? -11.364 15.196 -6.717 1.00 89.62 426 PRO A C 1
ATOM 3253 O O . PRO A 1 426 ? -10.328 14.776 -6.208 1.00 89.62 426 PRO A O 1
ATOM 3256 N N . LEU A 1 427 ? -11.669 14.865 -7.979 1.00 91.19 427 LEU A N 1
ATOM 3257 C CA . LEU A 1 427 ? -10.796 14.012 -8.807 1.00 91.19 427 LEU A CA 1
ATOM 3258 C C . LEU A 1 427 ? -9.456 14.682 -9.145 1.00 91.19 427 LEU A C 1
ATOM 3260 O O . LEU A 1 427 ? -8.424 14.013 -9.238 1.00 91.19 427 LEU A O 1
ATOM 3264 N N . ARG A 1 428 ? -9.462 16.005 -9.350 1.00 92.50 428 ARG A N 1
ATOM 3265 C CA . ARG A 1 428 ? -8.240 16.778 -9.601 1.00 92.50 428 ARG A CA 1
ATOM 3266 C C . ARG A 1 428 ? -7.396 16.836 -8.330 1.00 92.50 428 ARG A C 1
ATOM 3268 O O . ARG A 1 428 ? -6.191 16.609 -8.401 1.00 92.50 428 ARG A O 1
ATOM 3275 N N . GLN A 1 429 ? -8.041 17.058 -7.187 1.00 92.06 429 GLN A N 1
ATOM 3276 C CA . GLN A 1 429 ? -7.404 17.037 -5.873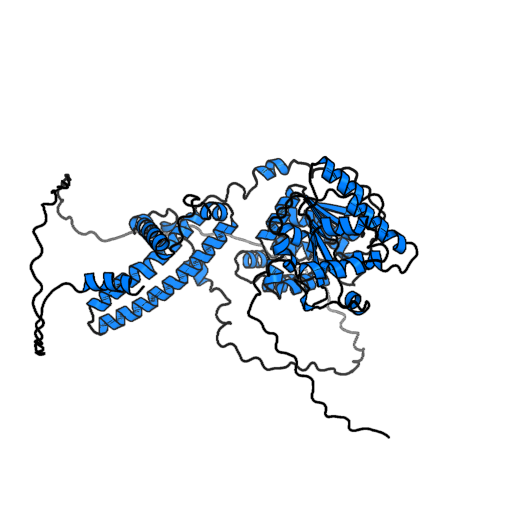 1.00 92.06 429 GLN A CA 1
ATOM 3277 C C . GLN A 1 429 ? -6.768 15.687 -5.565 1.00 92.06 429 GLN A C 1
ATOM 3279 O O . GLN A 1 429 ? -5.586 15.641 -5.234 1.00 92.06 429 GLN A O 1
ATOM 3284 N N . LEU A 1 430 ? -7.498 14.586 -5.764 1.00 94.25 430 LEU A N 1
ATOM 3285 C CA . LEU A 1 430 ? -6.954 13.240 -5.599 1.00 94.25 430 LEU A CA 1
ATOM 3286 C C . LEU A 1 430 ? -5.701 13.039 -6.458 1.00 94.25 430 LEU A C 1
ATOM 3288 O O . LEU A 1 430 ? -4.685 12.559 -5.962 1.00 94.25 430 LEU A O 1
ATOM 3292 N N . GLY A 1 431 ? -5.743 13.465 -7.723 1.00 94.25 431 GLY A N 1
ATOM 3293 C CA . GLY A 1 431 ? -4.582 13.442 -8.609 1.00 94.25 431 GLY A CA 1
ATOM 3294 C C . GLY A 1 431 ? -3.377 14.201 -8.046 1.00 94.25 431 GLY A C 1
ATOM 3295 O O . GLY A 1 431 ? -2.268 13.669 -8.044 1.00 94.25 431 GLY A O 1
ATOM 3296 N N . PHE A 1 432 ? -3.588 15.407 -7.514 1.00 92.50 432 PHE A N 1
ATOM 3297 C CA . PHE A 1 432 ? -2.526 16.197 -6.885 1.00 92.50 432 PHE A CA 1
ATOM 3298 C C . PHE A 1 432 ? -1.995 15.579 -5.591 1.00 92.50 432 PHE A C 1
ATOM 3300 O O . PHE A 1 432 ? -0.784 15.604 -5.371 1.00 92.50 432 PHE A O 1
ATOM 3307 N N . ARG A 1 433 ? -2.861 14.985 -4.759 1.00 92.69 433 ARG A N 1
ATOM 3308 C CA . ARG A 1 433 ? -2.441 14.245 -3.561 1.00 92.69 433 ARG A CA 1
ATOM 3309 C C . ARG A 1 433 ? -1.589 13.041 -3.959 1.00 92.69 433 ARG A C 1
ATOM 3311 O O . ARG A 1 433 ? -0.485 12.899 -3.465 1.00 92.69 433 ARG A O 1
ATOM 3318 N N . ILE A 1 434 ? -2.012 12.228 -4.926 1.00 94.88 434 ILE A N 1
ATOM 3319 C CA . ILE A 1 434 ? -1.198 11.101 -5.423 1.00 94.88 434 ILE A CA 1
ATOM 3320 C C . ILE A 1 434 ? 0.146 11.599 -5.982 1.00 94.88 434 ILE A C 1
ATOM 3322 O O . ILE A 1 434 ? 1.195 11.017 -5.707 1.00 94.88 434 ILE A O 1
ATOM 3326 N N . GLN A 1 435 ? 0.142 12.715 -6.716 1.00 93.12 435 GLN A N 1
ATOM 3327 C CA . GLN A 1 435 ? 1.370 13.320 -7.225 1.00 93.12 435 GLN A CA 1
ATOM 3328 C C . GLN A 1 435 ? 2.296 13.810 -6.099 1.00 93.12 435 GLN A C 1
ATOM 3330 O O . GLN A 1 435 ? 3.513 13.731 -6.259 1.00 93.12 435 GLN A O 1
ATOM 3335 N N . SER A 1 436 ? 1.769 14.291 -4.966 1.00 91.00 436 SER A N 1
ATOM 3336 C CA . SER A 1 436 ? 2.600 14.696 -3.823 1.00 91.00 436 SER A CA 1
ATOM 3337 C C . SER A 1 436 ? 3.332 13.502 -3.202 1.00 91.00 436 SER A C 1
ATOM 3339 O O . SER A 1 436 ? 4.509 13.637 -2.874 1.00 91.00 436 SER A O 1
ATOM 3341 N N . PHE A 1 437 ? 2.711 12.316 -3.141 1.00 92.00 437 PHE A N 1
ATOM 3342 C CA . PHE A 1 437 ? 3.414 11.083 -2.763 1.00 92.00 437 PHE A CA 1
ATOM 3343 C C . PHE A 1 437 ? 4.543 10.762 -3.748 1.00 92.00 437 PHE A C 1
ATOM 3345 O O . PHE A 1 437 ? 5.659 10.488 -3.317 1.00 92.00 437 PHE A O 1
ATOM 3352 N N . ALA A 1 438 ? 4.282 10.856 -5.057 1.00 92.75 438 ALA A N 1
ATOM 3353 C CA . ALA A 1 438 ? 5.255 10.538 -6.109 1.00 92.75 438 ALA A CA 1
ATOM 3354 C C . ALA A 1 438 ? 6.502 11.440 -6.118 1.00 92.75 438 ALA A C 1
ATOM 3356 O O . ALA A 1 438 ? 7.537 11.043 -6.646 1.00 92.75 438 ALA A O 1
ATOM 3357 N N . LYS A 1 439 ? 6.430 12.639 -5.521 1.00 90.25 439 LYS A N 1
ATOM 3358 C CA . LYS A 1 439 ? 7.588 13.539 -5.364 1.00 90.25 439 LYS A CA 1
ATOM 3359 C C . LYS A 1 439 ? 8.623 13.024 -4.358 1.00 90.25 439 LYS A C 1
ATOM 3361 O O . LYS A 1 439 ? 9.762 13.475 -4.391 1.00 90.25 439 LYS A O 1
ATOM 3366 N N . HIS A 1 440 ? 8.249 12.096 -3.477 1.00 91.75 440 HIS A N 1
ATOM 3367 C CA . HIS A 1 440 ? 9.139 11.532 -2.464 1.00 91.75 440 HIS A CA 1
ATOM 3368 C C . HIS A 1 440 ? 9.276 10.019 -2.685 1.00 91.75 440 HIS A C 1
ATOM 3370 O O . HIS A 1 440 ? 8.362 9.287 -2.306 1.00 91.75 440 HIS A O 1
ATOM 3376 N N . PRO A 1 441 ? 10.403 9.522 -3.235 1.00 90.31 441 PRO A N 1
ATOM 3377 C CA . PRO A 1 441 ? 10.552 8.115 -3.623 1.00 90.31 441 PRO A CA 1
ATOM 3378 C C . PRO A 1 441 ? 10.192 7.119 -2.515 1.00 90.31 441 PRO A C 1
ATOM 3380 O O . PRO A 1 441 ? 9.406 6.207 -2.743 1.00 90.31 441 PRO A O 1
ATOM 3383 N N . ILE A 1 442 ? 10.656 7.360 -1.283 1.00 90.00 442 ILE A N 1
ATOM 3384 C CA . ILE A 1 442 ? 10.349 6.501 -0.125 1.00 90.00 442 ILE A CA 1
ATOM 3385 C C . ILE A 1 442 ? 8.842 6.480 0.173 1.00 90.00 442 ILE A C 1
ATOM 3387 O O . ILE A 1 442 ? 8.269 5.413 0.395 1.00 90.00 442 ILE A O 1
ATOM 3391 N N . ARG A 1 443 ? 8.175 7.647 0.156 1.00 92.69 443 ARG A N 1
ATOM 3392 C CA . ARG A 1 443 ? 6.720 7.727 0.375 1.00 92.69 443 ARG A CA 1
ATOM 3393 C C . ARG A 1 443 ? 5.998 7.001 -0.756 1.00 92.69 443 ARG A C 1
ATOM 3395 O O . ARG A 1 443 ? 5.139 6.175 -0.484 1.00 92.69 443 ARG A O 1
ATOM 3402 N N . TRP A 1 444 ? 6.378 7.255 -2.002 1.00 95.38 444 TRP A N 1
ATOM 3403 C CA . TRP A 1 444 ? 5.785 6.646 -3.186 1.00 95.38 444 TRP A CA 1
ATOM 3404 C C . TRP A 1 444 ? 5.867 5.115 -3.178 1.00 95.38 444 TRP A C 1
ATOM 3406 O O . TRP A 1 444 ? 4.833 4.445 -3.228 1.00 95.38 444 TRP A O 1
ATOM 3416 N N . GLU A 1 445 ? 7.072 4.562 -3.030 1.00 94.81 445 GLU A N 1
ATOM 3417 C CA . GLU A 1 445 ? 7.345 3.117 -3.016 1.00 94.81 445 GLU A CA 1
ATOM 3418 C C . GLU A 1 445 ? 6.685 2.398 -1.831 1.00 94.81 445 GLU A C 1
ATOM 3420 O O . GLU A 1 445 ? 6.444 1.194 -1.877 1.00 94.81 445 GLU A O 1
ATOM 3425 N N . SER A 1 446 ? 6.335 3.128 -0.772 1.00 95.06 446 SER A N 1
ATOM 3426 C CA . SER A 1 446 ? 5.596 2.581 0.369 1.00 95.06 446 SER A CA 1
ATOM 3427 C C . SER A 1 446 ? 4.076 2.494 0.163 1.00 95.06 446 SER A C 1
ATOM 3429 O O . SER A 1 446 ? 3.367 2.053 1.070 1.00 95.06 446 SER A O 1
ATOM 3431 N N . THR A 1 447 ? 3.556 2.921 -0.992 1.00 97.31 447 THR A N 1
ATOM 3432 C CA . THR A 1 447 ? 2.118 2.884 -1.305 1.00 97.31 447 THR A CA 1
ATOM 3433 C C . THR A 1 447 ? 1.771 1.822 -2.342 1.00 97.31 447 THR A C 1
ATOM 3435 O O . THR A 1 447 ? 2.616 1.403 -3.135 1.00 97.31 447 THR A O 1
ATOM 3438 N N . ILE A 1 448 ? 0.490 1.455 -2.423 1.00 97.50 448 ILE A N 1
ATOM 3439 C CA . ILE A 1 448 ? -0.041 0.625 -3.518 1.00 97.50 448 ILE A CA 1
ATOM 3440 C C . ILE A 1 448 ? 0.044 1.312 -4.892 1.00 97.50 448 ILE A C 1
ATOM 3442 O O . ILE A 1 448 ? -0.158 0.668 -5.916 1.00 97.50 448 ILE A O 1
ATOM 3446 N N . TRP A 1 449 ? 0.307 2.620 -4.939 1.00 96.94 449 TRP A N 1
ATOM 3447 C CA . TRP A 1 449 ? 0.449 3.351 -6.195 1.00 96.94 449 TRP A CA 1
ATOM 3448 C C . TRP A 1 449 ? 1.866 3.314 -6.738 1.00 96.94 449 TRP A C 1
ATOM 3450 O O . TRP A 1 449 ? 2.022 3.310 -7.954 1.00 96.94 449 TRP A O 1
ATOM 3460 N N . GLY A 1 450 ? 2.872 3.301 -5.861 1.00 95.19 450 GLY A N 1
ATOM 3461 C CA . GLY A 1 450 ? 4.283 3.308 -6.246 1.00 95.19 450 GLY A CA 1
ATOM 3462 C C . GLY A 1 450 ? 4.987 1.970 -6.124 1.00 95.19 450 GLY A C 1
ATOM 3463 O O . GLY A 1 450 ? 6.049 1.791 -6.710 1.00 95.19 450 GLY A O 1
ATOM 3464 N N . SER A 1 451 ? 4.387 1.007 -5.427 1.00 95.00 451 SER A N 1
ATOM 3465 C CA . SER A 1 451 ? 4.876 -0.361 -5.401 1.00 95.00 451 SER A CA 1
ATOM 3466 C C . SER A 1 451 ? 3.853 -1.314 -5.972 1.00 95.00 451 SER A C 1
ATOM 3468 O O . SER A 1 451 ? 2.819 -1.646 -5.393 1.00 95.00 451 SER A O 1
ATOM 3470 N N . ASP A 1 452 ? 4.247 -1.817 -7.120 1.00 91.12 452 ASP A N 1
ATOM 3471 C CA . ASP A 1 452 ? 3.764 -3.024 -7.736 1.00 91.12 452 ASP A CA 1
ATOM 3472 C C . ASP A 1 452 ? 3.527 -4.143 -6.687 1.00 91.12 452 ASP A C 1
ATOM 3474 O O . ASP A 1 452 ? 2.433 -4.721 -6.608 1.00 91.12 452 ASP A O 1
ATOM 3478 N N . GLU A 1 453 ? 4.532 -4.448 -5.851 1.00 90.50 453 GLU A N 1
ATOM 3479 C CA . GLU A 1 453 ? 4.455 -5.477 -4.799 1.00 90.50 453 GLU A CA 1
ATOM 3480 C C . GLU A 1 453 ? 3.272 -5.261 -3.867 1.00 90.50 453 GLU A C 1
ATOM 3482 O O . GLU A 1 453 ? 2.447 -6.161 -3.687 1.00 90.50 453 GLU A O 1
ATOM 3487 N N . LEU A 1 454 ? 3.174 -4.053 -3.324 1.00 95.69 454 LEU A N 1
ATOM 3488 C CA . LEU A 1 454 ? 2.125 -3.680 -2.390 1.00 95.69 454 LEU A CA 1
ATOM 3489 C C . LEU A 1 454 ? 0.747 -3.720 -3.060 1.00 95.69 454 LEU A C 1
ATOM 3491 O O . LEU A 1 454 ? -0.198 -4.242 -2.468 1.00 95.69 454 LEU A O 1
ATOM 3495 N N . PHE A 1 455 ? 0.645 -3.272 -4.315 1.00 97.38 455 PHE A N 1
ATOM 3496 C CA . PHE A 1 455 ? -0.588 -3.350 -5.097 1.00 97.38 455 PHE A CA 1
ATOM 3497 C C . PHE A 1 455 ? -1.104 -4.789 -5.223 1.00 97.38 455 PHE A C 1
ATOM 3499 O O . PHE A 1 455 ? -2.247 -5.060 -4.856 1.00 97.38 455 PHE A O 1
ATOM 3506 N N . PHE A 1 456 ? -0.270 -5.739 -5.670 1.00 93.75 456 PHE A N 1
ATOM 3507 C CA . PHE A 1 456 ? -0.722 -7.131 -5.838 1.00 93.75 456 PHE A CA 1
ATOM 3508 C C . PHE A 1 456 ? -1.014 -7.841 -4.515 1.00 93.75 456 PHE A C 1
ATOM 3510 O O . PHE A 1 456 ? -1.889 -8.705 -4.478 1.00 93.75 456 PHE A O 1
ATOM 3517 N N . ARG A 1 457 ? -0.361 -7.462 -3.410 1.00 95.00 457 ARG A N 1
ATOM 3518 C CA . ARG A 1 457 ? -0.740 -7.968 -2.079 1.00 95.00 457 ARG A CA 1
ATOM 3519 C C . ARG A 1 457 ? -2.168 -7.565 -1.712 1.00 95.00 457 ARG A C 1
ATOM 3521 O O . ARG A 1 457 ? -2.920 -8.399 -1.212 1.00 95.00 457 ARG A O 1
ATOM 3528 N N . ILE A 1 458 ? -2.554 -6.316 -1.976 1.00 97.88 458 ILE A N 1
ATOM 3529 C CA . ILE A 1 458 ? -3.922 -5.836 -1.732 1.00 97.88 458 ILE A CA 1
ATOM 3530 C C . ILE A 1 458 ? -4.909 -6.438 -2.721 1.00 97.88 458 ILE A C 1
ATOM 3532 O O . ILE A 1 458 ? -5.963 -6.910 -2.305 1.00 97.88 458 ILE A O 1
ATOM 3536 N N . GLN A 1 459 ? -4.556 -6.505 -4.001 1.00 95.69 459 GLN A N 1
ATOM 3537 C CA . GLN A 1 459 ? -5.387 -7.147 -5.013 1.00 95.69 459 GLN A CA 1
ATOM 3538 C C . GLN A 1 459 ? -5.677 -8.612 -4.682 1.00 95.69 459 GLN A C 1
ATOM 3540 O O . GLN A 1 459 ? -6.821 -9.041 -4.791 1.00 95.69 459 GLN A O 1
ATOM 3545 N N . SER A 1 460 ? -4.674 -9.366 -4.228 1.00 92.69 460 SER A N 1
ATOM 3546 C CA . SER A 1 460 ? -4.851 -10.755 -3.802 1.00 92.69 460 SER A CA 1
ATOM 3547 C C . SER A 1 460 ? -5.861 -10.868 -2.653 1.00 92.69 460 SER A C 1
ATOM 3549 O O . SER A 1 460 ? -6.772 -11.689 -2.718 1.00 92.69 460 SER A O 1
ATOM 3551 N N . LYS A 1 461 ? -5.777 -9.985 -1.647 1.00 95.19 461 LYS A N 1
ATOM 3552 C CA . LYS A 1 461 ? -6.750 -9.931 -0.540 1.00 95.19 461 LYS A CA 1
ATOM 3553 C C . LYS A 1 461 ? -8.150 -9.542 -1.016 1.00 95.19 461 LYS A C 1
ATOM 3555 O O . LYS A 1 461 ? -9.126 -10.128 -0.556 1.00 95.19 461 LYS A O 1
ATOM 3560 N N . ALA A 1 462 ? -8.249 -8.585 -1.938 1.00 95.44 462 ALA A N 1
ATOM 3561 C CA . ALA A 1 462 ? -9.515 -8.176 -2.539 1.00 95.44 462 ALA A CA 1
ATOM 3562 C C . ALA A 1 462 ? -10.165 -9.337 -3.313 1.00 95.44 462 ALA A C 1
ATOM 3564 O O . ALA A 1 462 ? -11.344 -9.616 -3.125 1.00 95.44 462 ALA A O 1
ATOM 3565 N N . ALA A 1 463 ? -9.387 -10.071 -4.114 1.00 92.12 463 ALA A N 1
ATOM 3566 C CA . ALA A 1 463 ? -9.852 -11.242 -4.861 1.00 92.12 463 ALA A CA 1
ATOM 3567 C C . ALA A 1 463 ? -10.308 -12.400 -3.957 1.00 92.12 463 ALA A C 1
ATOM 3569 O O . ALA A 1 463 ? -11.187 -13.166 -4.335 1.00 92.12 463 ALA A O 1
ATOM 3570 N N . GLN A 1 464 ? -9.741 -12.504 -2.755 1.00 91.94 464 GLN A N 1
ATOM 3571 C CA . GLN A 1 464 ? -10.116 -13.494 -1.742 1.00 91.94 464 GLN A CA 1
ATOM 3572 C C . GLN A 1 464 ? -11.292 -13.050 -0.851 1.00 91.94 464 GLN A C 1
ATOM 3574 O O . GLN A 1 464 ? -11.618 -13.756 0.103 1.00 91.94 464 GLN A O 1
ATOM 3579 N N . GLY A 1 465 ? -11.882 -11.868 -1.074 1.00 92.94 465 GLY A N 1
ATOM 3580 C CA . GLY A 1 465 ? -12.938 -11.331 -0.205 1.00 92.94 465 GLY A CA 1
ATOM 3581 C C . GLY A 1 465 ? -12.470 -11.031 1.229 1.00 92.94 465 GLY A C 1
ATOM 3582 O O . GLY A 1 465 ? -13.257 -11.076 2.171 1.00 92.94 465 GLY A O 1
ATOM 3583 N N . ARG A 1 466 ? -11.171 -10.756 1.421 1.00 95.25 466 ARG A N 1
ATOM 3584 C CA . ARG A 1 466 ? -10.556 -10.496 2.740 1.00 95.25 466 ARG A CA 1
ATOM 3585 C C . ARG A 1 466 ? -10.480 -9.012 3.104 1.00 95.25 466 ARG A C 1
ATOM 3587 O O . ARG A 1 466 ? -9.947 -8.681 4.161 1.00 95.25 466 ARG A O 1
ATOM 3594 N N . ILE A 1 467 ? -10.973 -8.126 2.240 1.00 96.38 467 ILE A N 1
ATOM 3595 C CA . ILE A 1 467 ? -11.089 -6.689 2.508 1.00 96.38 467 ILE A CA 1
ATOM 3596 C C . ILE A 1 467 ? -12.572 -6.334 2.544 1.00 96.38 467 ILE A C 1
ATOM 3598 O O . ILE A 1 467 ? -13.264 -6.551 1.552 1.00 96.38 467 ILE A O 1
ATOM 3602 N N . LEU A 1 468 ? -13.047 -5.770 3.654 1.00 94.75 468 LEU A N 1
ATOM 3603 C CA . LEU A 1 468 ? -14.420 -5.286 3.776 1.00 94.75 468 LEU A CA 1
ATOM 3604 C C . LEU A 1 468 ? -14.447 -3.801 4.134 1.00 94.75 468 LEU A C 1
ATOM 3606 O O . LEU A 1 468 ? -13.627 -3.350 4.925 1.00 94.75 468 LEU A O 1
ATOM 3610 N N . ALA A 1 469 ? -15.424 -3.068 3.600 1.00 95.81 469 ALA A N 1
ATOM 3611 C CA . ALA A 1 469 ? -15.761 -1.728 4.053 1.00 95.81 469 ALA A CA 1
ATOM 3612 C C . ALA A 1 469 ? -17.070 -1.699 4.860 1.00 95.81 469 ALA A C 1
ATOM 3614 O O . ALA A 1 469 ? -18.131 -2.104 4.365 1.00 95.81 469 ALA A O 1
ATOM 3615 N N . VAL A 1 470 ? -16.978 -1.182 6.086 1.00 95.50 470 VAL A N 1
ATOM 3616 C CA . VAL A 1 470 ? -18.053 -1.094 7.083 1.00 95.50 470 VAL A CA 1
ATOM 3617 C C . VAL A 1 470 ? -18.383 0.371 7.338 1.00 95.50 470 VAL A C 1
ATOM 3619 O O . VAL A 1 470 ? -17.474 1.176 7.526 1.00 95.50 470 VAL A O 1
ATOM 3622 N N . THR A 1 471 ? -19.676 0.696 7.362 1.00 95.56 471 THR A N 1
ATOM 3623 C CA . THR A 1 471 ? -20.157 1.998 7.838 1.00 95.56 471 THR A CA 1
ATOM 3624 C C . THR A 1 471 ? -20.484 1.879 9.318 1.00 95.56 471 THR A C 1
ATOM 3626 O O . THR A 1 471 ? -21.309 1.041 9.685 1.00 95.56 471 THR A O 1
ATOM 3629 N N . GLY A 1 472 ? -19.840 2.685 10.156 1.00 95.81 472 GLY A N 1
ATOM 3630 C CA . GLY A 1 472 ? -20.036 2.649 11.600 1.00 95.81 472 GLY A CA 1
ATOM 3631 C C . GLY A 1 472 ? -19.324 3.779 12.333 1.00 95.81 472 GLY A C 1
ATOM 3632 O O . GLY A 1 472 ? -18.296 4.280 11.884 1.00 95.81 472 GLY A O 1
ATOM 3633 N N . ASP A 1 473 ? -19.857 4.164 13.484 1.00 95.19 473 ASP A N 1
ATOM 3634 C CA . ASP A 1 473 ? -19.227 5.080 14.424 1.00 95.19 473 ASP A CA 1
ATOM 3635 C C . ASP A 1 473 ? -18.309 4.280 15.366 1.00 95.19 473 ASP A C 1
ATOM 3637 O O . ASP A 1 473 ? -18.684 3.245 15.919 1.00 95.19 473 ASP A O 1
ATOM 3641 N N . LEU A 1 474 ? -17.080 4.757 15.582 1.00 95.94 474 LEU A N 1
ATOM 3642 C CA . LEU A 1 474 ? -16.163 4.158 16.560 1.00 95.94 474 LEU A CA 1
ATOM 3643 C C . LEU A 1 474 ? -16.748 4.179 17.987 1.00 95.94 474 LEU A C 1
ATOM 3645 O O . LEU A 1 474 ? -16.428 3.318 18.811 1.00 95.94 474 LEU A O 1
ATOM 3649 N N . SER A 1 475 ? -17.605 5.156 18.271 1.00 94.94 475 SER A N 1
ATOM 3650 C CA . SER A 1 475 ? -18.367 5.312 19.508 1.00 94.94 475 SER A CA 1
ATOM 3651 C C . SER A 1 475 ? -19.821 4.836 19.412 1.00 94.94 475 SER A C 1
ATOM 3653 O O . SER A 1 475 ? -20.561 4.995 20.377 1.00 94.94 475 SER A O 1
ATOM 3655 N N . GLY A 1 476 ? -20.228 4.227 18.294 1.00 94.19 476 GLY A N 1
ATOM 3656 C CA . GLY A 1 476 ? -21.554 3.632 18.123 1.00 94.19 476 GLY A CA 1
ATOM 3657 C C . GLY A 1 476 ? -21.726 2.341 18.924 1.00 94.19 476 GLY A C 1
ATOM 3658 O O . GLY A 1 476 ? -20.753 1.699 19.319 1.00 94.19 476 GLY A O 1
ATOM 3659 N N . ASP A 1 477 ? -22.961 1.942 19.204 1.00 94.19 477 ASP A N 1
ATOM 3660 C CA . ASP A 1 477 ? -23.263 0.789 20.057 1.00 94.19 477 ASP A CA 1
ATOM 3661 C C . ASP A 1 477 ? -23.257 -0.553 19.306 1.00 94.19 477 ASP A C 1
ATOM 3663 O O . ASP A 1 477 ? -23.278 -1.610 19.941 1.00 94.19 477 ASP A O 1
ATOM 3667 N N . LYS A 1 478 ? -23.199 -0.547 17.969 1.00 95.25 478 LYS A N 1
ATOM 3668 C CA . LYS A 1 478 ? -23.488 -1.728 17.148 1.00 95.25 478 LYS A CA 1
ATOM 3669 C C . LYS A 1 478 ? -22.345 -2.121 16.224 1.00 95.25 478 LYS A C 1
ATOM 3671 O O . LYS A 1 478 ? -21.841 -3.241 16.321 1.00 95.25 478 LYS A O 1
ATOM 3676 N N . ALA A 1 479 ? -21.925 -1.239 15.318 1.00 95.62 479 ALA A N 1
ATOM 3677 C CA . ALA A 1 479 ? -21.113 -1.630 14.163 1.00 95.62 479 ALA A CA 1
ATOM 3678 C C . ALA A 1 479 ? -19.736 -2.182 14.573 1.00 95.62 479 ALA A C 1
ATOM 3680 O O . ALA A 1 479 ? -19.335 -3.266 14.140 1.00 95.62 479 ALA A O 1
ATOM 3681 N N . LEU A 1 480 ? -19.022 -1.476 15.456 1.00 96.56 480 LEU A N 1
ATOM 3682 C CA . LEU A 1 480 ? -17.691 -1.889 15.913 1.00 96.56 480 LEU A CA 1
ATOM 3683 C C . LEU A 1 480 ? -17.733 -3.190 16.739 1.00 96.56 480 LEU A C 1
ATOM 3685 O O . LEU A 1 480 ? -16.832 -4.026 16.635 1.00 96.56 480 LEU A O 1
ATOM 3689 N N . ARG A 1 481 ? -18.803 -3.400 17.517 1.00 96.00 481 ARG A N 1
ATOM 3690 C CA . ARG A 1 481 ? -19.012 -4.637 18.288 1.00 96.00 481 ARG A CA 1
ATOM 3691 C C . ARG A 1 481 ? -19.294 -5.823 17.379 1.00 96.00 481 ARG A C 1
ATOM 3693 O O . ARG A 1 481 ? -18.643 -6.855 17.529 1.00 96.00 481 ARG A O 1
ATOM 3700 N N . ALA A 1 482 ? -20.169 -5.642 16.393 1.00 95.81 482 ALA A N 1
ATOM 3701 C CA . ALA A 1 482 ? -20.479 -6.662 15.399 1.00 95.81 482 ALA A CA 1
ATOM 3702 C C . ALA A 1 482 ? -19.237 -7.074 14.589 1.00 95.81 482 ALA A C 1
ATOM 3704 O O . ALA A 1 482 ? -19.034 -8.260 14.336 1.00 95.81 482 ALA A O 1
ATOM 3705 N N . VAL A 1 483 ? -18.343 -6.129 14.258 1.00 96.25 483 VAL A N 1
ATOM 3706 C CA . VAL A 1 483 ? -17.025 -6.452 13.676 1.00 96.25 483 VAL A CA 1
ATOM 3707 C C . VAL A 1 483 ? -16.221 -7.362 14.610 1.00 96.25 483 VAL A C 1
ATOM 3709 O O . VAL A 1 483 ? -15.678 -8.376 14.169 1.00 96.25 483 VAL A O 1
ATOM 3712 N N . GLY A 1 484 ? -16.147 -7.029 15.902 1.00 96.94 484 GLY A N 1
ATOM 3713 C CA . GLY A 1 484 ? -15.446 -7.842 16.897 1.00 96.94 484 GLY A CA 1
ATOM 3714 C C . GLY A 1 484 ? -16.034 -9.250 17.052 1.00 96.94 484 GLY A C 1
ATOM 3715 O O . GLY A 1 484 ? -15.289 -10.225 17.124 1.00 96.94 484 GLY A O 1
ATOM 3716 N N . GLU A 1 485 ? -17.358 -9.379 17.076 1.00 95.81 485 GLU A N 1
ATOM 3717 C CA . GLU A 1 485 ? -18.065 -10.664 17.138 1.00 95.81 485 GLU A CA 1
ATOM 3718 C C . GLU A 1 485 ? -17.824 -11.522 15.900 1.00 95.81 485 GLU A C 1
ATOM 3720 O O . GLU A 1 485 ? -17.497 -12.705 16.015 1.00 95.81 485 GLU A O 1
ATOM 3725 N N . ALA A 1 486 ? -17.915 -10.926 14.715 1.00 94.88 486 ALA A N 1
ATOM 3726 C CA . ALA A 1 486 ? -17.689 -11.642 13.475 1.00 94.88 486 ALA A CA 1
ATOM 3727 C C . ALA A 1 486 ? -16.232 -12.119 13.345 1.00 94.88 486 ALA A C 1
ATOM 3729 O O . ALA A 1 486 ? -15.990 -13.253 12.936 1.00 94.88 486 ALA A O 1
ATOM 3730 N N . LEU A 1 487 ? -15.262 -11.313 13.792 1.00 96.12 487 LEU A N 1
ATOM 3731 C CA . LEU A 1 487 ? -13.856 -11.718 13.877 1.00 96.12 487 LEU A CA 1
ATOM 3732 C C . LEU A 1 487 ? -13.639 -12.896 14.841 1.00 96.12 487 LEU A C 1
ATOM 3734 O O . LEU A 1 487 ? -12.946 -13.852 14.486 1.00 96.12 487 LEU A O 1
ATOM 3738 N N . ARG A 1 488 ? -14.293 -12.900 16.012 1.00 96.31 488 ARG A N 1
ATOM 3739 C CA . ARG A 1 488 ? -14.272 -14.058 16.929 1.00 96.31 488 ARG A CA 1
ATOM 3740 C C . ARG A 1 488 ? -14.859 -15.308 16.289 1.00 96.31 488 ARG A C 1
ATOM 3742 O O . ARG A 1 488 ? -14.282 -16.382 16.429 1.00 96.31 488 ARG A O 1
ATOM 3749 N N . LYS A 1 489 ? -15.981 -15.173 15.574 1.00 94.88 489 LYS A N 1
ATOM 3750 C CA . LYS A 1 489 ? -16.663 -16.289 14.902 1.00 94.88 489 LYS A CA 1
ATOM 3751 C C . LYS A 1 489 ? -15.755 -16.993 13.891 1.00 94.88 489 LYS A C 1
ATOM 3753 O O . LYS A 1 489 ? -15.854 -18.206 13.736 1.00 94.88 489 LYS A O 1
ATOM 3758 N N . VAL A 1 490 ? -14.854 -16.256 13.240 1.00 95.00 490 VAL A N 1
ATOM 3759 C CA . VAL A 1 490 ? -13.859 -16.817 12.308 1.00 95.00 490 VAL A CA 1
ATOM 3760 C C . VAL A 1 490 ? -12.493 -17.098 12.949 1.00 95.00 490 VAL A C 1
ATOM 3762 O O . VAL A 1 490 ? -11.554 -17.452 12.238 1.00 95.00 490 VAL A O 1
ATOM 3765 N N . GLY A 1 491 ? -12.362 -16.951 14.272 1.00 96.06 491 GLY A N 1
ATOM 3766 C CA . GLY A 1 491 ? -11.123 -17.222 15.006 1.00 96.06 491 GLY A CA 1
ATOM 3767 C C . GLY A 1 491 ? -9.969 -16.282 14.644 1.00 96.06 491 GLY A C 1
ATOM 3768 O O . GLY A 1 491 ? -8.820 -16.717 14.581 1.00 96.06 491 GLY A O 1
ATOM 3769 N N . VAL A 1 492 ? -10.261 -15.012 14.348 1.00 97.06 492 VAL A N 1
ATOM 3770 C CA . VAL A 1 492 ? -9.259 -14.016 13.949 1.00 97.06 492 VAL A CA 1
ATOM 3771 C C . VAL A 1 492 ? -9.193 -12.893 14.969 1.00 97.06 492 VAL A C 1
ATOM 3773 O O . VAL A 1 492 ? -10.175 -12.202 15.215 1.00 97.06 492 VAL A O 1
ATOM 3776 N N . ASP A 1 493 ? -7.992 -12.645 15.478 1.00 98.31 493 ASP A N 1
ATOM 3777 C CA . ASP A 1 493 ? -7.724 -11.510 16.352 1.00 98.31 493 ASP A CA 1
ATOM 3778 C C . ASP A 1 493 ? -7.248 -10.278 15.566 1.00 98.31 493 ASP A C 1
ATOM 3780 O O . ASP A 1 493 ? -6.550 -10.378 14.551 1.00 98.31 493 ASP A O 1
ATOM 3784 N N . ILE A 1 494 ? -7.564 -9.091 16.078 1.00 98.56 494 ILE A N 1
ATOM 3785 C CA . ILE A 1 494 ? -7.061 -7.798 15.619 1.00 98.56 494 ILE A CA 1
ATOM 3786 C C . ILE A 1 494 ? -5.616 -7.631 16.075 1.00 98.56 494 ILE A C 1
ATOM 3788 O O . ILE A 1 494 ? -5.323 -7.579 17.270 1.00 98.56 494 ILE A O 1
ATOM 3792 N N . SER A 1 495 ? -4.708 -7.475 15.117 1.00 98.44 495 SER A N 1
ATOM 3793 C CA . SER A 1 495 ? -3.308 -7.138 15.389 1.00 98.44 495 SER A CA 1
ATOM 3794 C C . SER A 1 495 ? -3.008 -5.659 15.254 1.00 98.44 495 SER A C 1
ATOM 3796 O O . SER A 1 495 ? -2.031 -5.189 15.839 1.00 98.44 495 SER A O 1
ATOM 3798 N N . VAL A 1 496 ? -3.803 -4.927 14.477 1.00 98.38 496 VAL A N 1
ATOM 3799 C CA . VAL A 1 496 ? -3.680 -3.475 14.365 1.00 98.38 496 VAL A CA 1
ATOM 3800 C C . VAL A 1 496 ? -5.065 -2.844 14.349 1.00 98.38 496 VAL A C 1
ATOM 3802 O O . VAL A 1 496 ? -5.901 -3.223 13.532 1.00 98.38 496 VAL A O 1
ATOM 3805 N N . LEU A 1 497 ? -5.274 -1.881 15.246 1.00 98.25 497 LEU A N 1
ATOM 3806 C CA . LEU A 1 497 ? -6.383 -0.931 15.210 1.00 98.25 497 LEU A CA 1
ATOM 3807 C C . LEU A 1 497 ? -5.812 0.443 14.843 1.00 98.25 497 LEU A C 1
ATOM 3809 O O . LEU A 1 497 ? -5.022 0.975 15.610 1.00 98.25 497 LEU A O 1
ATOM 3813 N N . ASP A 1 498 ? -6.180 1.021 13.707 1.00 97.88 498 ASP A N 1
ATOM 3814 C CA . ASP A 1 498 ? -5.705 2.345 13.287 1.00 97.88 498 ASP A CA 1
ATOM 3815 C C . ASP A 1 498 ? -6.863 3.345 13.187 1.00 97.88 498 ASP A C 1
ATOM 3817 O O . ASP A 1 498 ? -7.695 3.262 12.284 1.00 97.88 498 ASP A O 1
ATOM 3821 N N . ILE A 1 499 ? -6.902 4.296 14.120 1.00 96.69 499 ILE A N 1
ATOM 3822 C CA . ILE A 1 499 ? -7.986 5.276 14.267 1.00 96.69 499 ILE A CA 1
ATOM 3823 C C . ILE A 1 499 ? -7.653 6.654 13.675 1.00 96.69 499 ILE A C 1
ATOM 3825 O O . ILE A 1 499 ? -8.427 7.586 13.884 1.00 96.69 499 ILE A O 1
ATOM 3829 N N . SER A 1 500 ? -6.534 6.809 12.946 1.00 95.31 500 SER A N 1
ATOM 3830 C CA . SER A 1 500 ? -6.081 8.119 12.429 1.00 95.31 500 SER A CA 1
ATOM 3831 C C . SER A 1 500 ? -6.125 9.181 13.549 1.00 95.31 500 SER A C 1
ATOM 3833 O O . SER A 1 500 ? -5.687 8.887 14.661 1.00 95.31 500 SER A O 1
ATOM 3835 N N . ASN A 1 501 ? -6.654 10.379 13.306 1.00 93.38 501 ASN A N 1
ATOM 3836 C CA . ASN A 1 501 ? -6.856 11.420 14.313 1.00 93.38 501 ASN A CA 1
ATOM 3837 C C . ASN A 1 501 ? -8.287 11.441 14.883 1.00 93.38 501 ASN A C 1
ATOM 3839 O O . ASN A 1 501 ? -8.697 12.423 15.505 1.00 93.38 501 ASN A O 1
ATOM 3843 N N . ALA A 1 502 ? -9.074 10.370 14.702 1.00 93.12 502 ALA A N 1
ATOM 3844 C CA . ALA A 1 502 ? -10.470 10.321 15.144 1.00 93.12 502 ALA A CA 1
ATOM 3845 C C . ALA A 1 502 ? -10.625 10.563 16.657 1.00 93.12 502 ALA A C 1
ATOM 3847 O O . ALA A 1 502 ? -11.637 11.102 17.106 1.00 93.12 502 ALA A O 1
ATOM 3848 N N . HIS A 1 503 ? -9.609 10.235 17.460 1.00 90.12 503 HIS A N 1
ATOM 3849 C CA . HIS A 1 503 ? -9.622 10.495 18.900 1.00 90.12 503 HIS A CA 1
ATOM 3850 C C . HIS A 1 503 ? -9.660 11.987 19.248 1.00 90.12 503 HIS A C 1
ATOM 3852 O O . HIS A 1 503 ? -10.183 12.344 20.305 1.00 90.12 503 HIS A O 1
ATOM 3858 N N . GLU A 1 504 ? -9.132 12.871 18.395 1.00 87.31 504 GLU A N 1
ATOM 3859 C CA . GLU A 1 504 ? -9.221 14.322 18.597 1.00 87.31 504 GLU A CA 1
ATOM 3860 C C . GLU A 1 504 ? -10.688 14.751 18.590 1.00 87.31 504 GLU A C 1
ATOM 3862 O O . GLU A 1 504 ? -11.128 15.506 19.455 1.00 87.31 504 GLU A O 1
ATOM 3867 N N . HIS A 1 505 ? -11.474 14.181 17.678 1.00 87.00 505 HIS A N 1
ATOM 3868 C CA . HIS A 1 505 ? -12.902 14.443 17.565 1.00 87.00 505 HIS A CA 1
ATOM 3869 C C . HIS A 1 505 ? -13.680 13.824 18.727 1.00 87.00 505 HIS A C 1
ATOM 3871 O O . HIS A 1 505 ? -14.431 14.539 19.390 1.00 87.00 505 HIS A O 1
ATOM 3877 N N . LEU A 1 506 ? -13.411 12.554 19.046 1.00 87.88 506 LEU A N 1
ATOM 3878 C CA . LEU A 1 506 ? -14.064 11.836 20.147 1.00 87.88 506 LEU A CA 1
ATOM 3879 C C . LEU A 1 506 ? -13.805 12.479 21.521 1.00 87.88 506 LEU A C 1
ATOM 3881 O O . LEU A 1 506 ? -14.645 12.382 22.409 1.00 87.88 506 LEU A O 1
ATOM 3885 N N . SER A 1 507 ? -12.652 13.134 21.712 1.00 82.19 507 SER A N 1
ATOM 3886 C CA . SER A 1 507 ? -12.260 13.742 22.995 1.00 82.19 507 SER A CA 1
ATOM 3887 C C . SER A 1 507 ? -12.510 15.250 23.097 1.00 82.19 507 SER A C 1
ATOM 3889 O O . SER A 1 507 ? -12.406 15.809 24.189 1.00 82.19 507 SER A O 1
ATOM 3891 N N . SER A 1 508 ? -12.817 15.936 21.991 1.00 74.44 508 SER A N 1
ATOM 3892 C CA . SER A 1 508 ? -12.896 17.407 21.968 1.00 74.44 508 SER A CA 1
ATOM 3893 C C . SER A 1 508 ? -14.155 18.011 22.604 1.00 74.44 508 SER A C 1
ATOM 3895 O O . SER A 1 508 ? -14.218 19.230 22.736 1.00 74.44 508 SER A O 1
ATOM 3897 N N . GLY A 1 509 ? -15.121 17.195 23.040 1.00 59.44 509 GLY A N 1
ATOM 3898 C CA . GLY A 1 509 ? -16.100 17.532 24.085 1.00 59.44 509 GLY A CA 1
ATOM 3899 C C . GLY A 1 509 ? -16.925 18.817 23.930 1.00 59.44 509 GLY A C 1
ATOM 3900 O O . GLY A 1 509 ? -17.398 19.330 24.937 1.00 59.44 509 GLY A O 1
ATOM 3901 N N . ARG A 1 510 ? -17.109 19.376 22.724 1.00 55.16 510 ARG A N 1
ATOM 3902 C CA . ARG A 1 510 ? -17.840 20.654 22.570 1.00 55.16 510 ARG A CA 1
ATOM 3903 C C . ARG A 1 510 ? -19.365 20.528 22.672 1.00 55.16 510 ARG A C 1
ATOM 3905 O O . ARG A 1 510 ? -20.034 21.549 22.782 1.00 55.16 510 ARG A O 1
ATOM 3912 N N . SER A 1 511 ? -19.916 19.314 22.671 1.00 59.94 511 SER A N 1
ATOM 3913 C CA . SER A 1 511 ? -21.336 19.057 22.934 1.00 59.94 511 SER A CA 1
ATOM 3914 C C . SER A 1 511 ? -21.512 17.958 23.985 1.00 59.94 511 SER A C 1
ATOM 3916 O O . SER A 1 511 ? -20.643 17.100 24.161 1.00 59.94 511 SER A O 1
ATOM 3918 N N . ALA A 1 512 ? -22.656 17.973 24.676 1.00 63.34 512 ALA A N 1
ATOM 3919 C CA . ALA A 1 512 ? -23.018 16.953 25.662 1.00 63.34 512 ALA A CA 1
ATOM 3920 C C . ALA A 1 512 ? -23.075 15.532 25.061 1.00 63.34 512 ALA A C 1
ATOM 3922 O O . ALA A 1 512 ? -22.835 14.555 25.767 1.00 63.34 512 ALA A O 1
ATOM 3923 N N . GLU A 1 513 ? -23.344 15.413 23.757 1.00 64.88 513 GLU A N 1
ATOM 3924 C CA . GLU A 1 513 ? -23.298 14.142 23.026 1.00 64.88 513 GLU A CA 1
ATOM 3925 C C . GLU A 1 513 ? -21.857 13.629 22.875 1.00 64.88 513 GLU A C 1
ATOM 3927 O O . GLU A 1 513 ? -21.589 12.465 23.166 1.00 64.88 513 GLU A O 1
ATOM 3932 N N . ILE A 1 514 ? -20.900 14.509 22.554 1.00 67.56 514 ILE A N 1
ATOM 3933 C CA . ILE A 1 514 ? -19.479 14.147 22.397 1.00 67.56 514 ILE A CA 1
ATOM 3934 C C . ILE A 1 514 ? -18.859 13.694 23.730 1.00 67.56 514 ILE A C 1
ATOM 3936 O O . ILE A 1 514 ? -17.975 12.839 23.747 1.00 67.56 514 ILE A O 1
ATOM 3940 N N . ALA A 1 515 ? -19.344 14.204 24.867 1.00 70.62 515 ALA A N 1
ATOM 3941 C CA . ALA A 1 515 ? -18.876 13.767 26.186 1.00 70.62 515 ALA A CA 1
ATOM 3942 C C . ALA A 1 515 ? -19.123 12.265 26.447 1.00 70.62 515 ALA A C 1
ATOM 3944 O O . ALA A 1 515 ? -18.377 11.646 27.208 1.00 70.62 515 ALA A O 1
ATOM 3945 N N . LYS A 1 516 ? -20.131 11.661 25.796 1.00 82.31 516 LYS A N 1
ATOM 3946 C CA . LYS A 1 516 ? -20.416 10.218 25.885 1.00 82.31 516 LYS A CA 1
ATOM 3947 C C . LYS A 1 516 ? -19.611 9.385 24.883 1.00 82.31 516 LYS A C 1
ATOM 3949 O O . LYS A 1 516 ? -19.348 8.213 25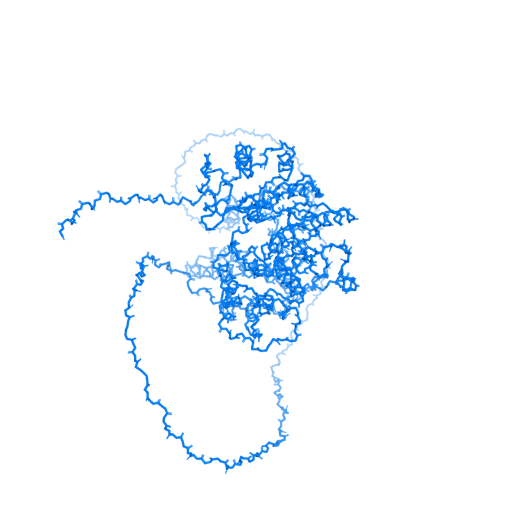.154 1.00 82.31 516 LYS A O 1
ATOM 3954 N N . SER A 1 517 ? -19.173 9.980 23.771 1.00 88.00 517 SER A N 1
ATOM 3955 C CA . SER A 1 517 ? -18.479 9.268 22.691 1.00 88.00 517 SER A CA 1
ATOM 3956 C C . SER A 1 517 ? -17.162 8.637 23.140 1.00 88.00 517 SER A C 1
ATOM 3958 O O . SER A 1 517 ? -16.856 7.512 22.754 1.00 88.00 517 SER A O 1
ATOM 3960 N N . TRP A 1 518 ? -16.378 9.318 23.983 1.00 88.62 518 TRP A N 1
ATOM 3961 C CA . TRP A 1 518 ? -15.083 8.788 24.418 1.00 88.62 518 TRP A CA 1
ATOM 3962 C C . TRP A 1 518 ? -15.195 7.559 25.342 1.00 88.62 518 TRP A C 1
ATOM 3964 O O . TRP A 1 518 ? -14.568 6.542 25.032 1.00 88.62 518 TRP A O 1
ATOM 3974 N N . PRO A 1 519 ? -16.000 7.571 26.427 1.00 89.69 519 PRO A N 1
ATOM 3975 C CA . PRO A 1 519 ? -16.258 6.361 27.208 1.00 89.69 519 PRO A CA 1
ATOM 3976 C C . PRO A 1 519 ? -16.804 5.202 26.366 1.00 89.69 519 PRO A C 1
ATOM 3978 O O . PRO A 1 519 ? -16.301 4.085 26.490 1.00 89.69 519 PRO A O 1
ATOM 3981 N N . GLN A 1 520 ? -17.765 5.469 25.473 1.00 92.44 520 GLN A N 1
ATOM 3982 C CA . GLN A 1 520 ? -18.359 4.430 24.629 1.00 92.44 520 GLN A CA 1
ATOM 3983 C C . GLN A 1 520 ? -17.343 3.834 23.649 1.00 92.44 520 GLN A C 1
ATOM 3985 O O . GLN A 1 520 ? -17.273 2.615 23.493 1.00 92.44 520 GLN A O 1
ATOM 3990 N N . PHE A 1 521 ? -16.499 4.671 23.041 1.00 93.25 521 PHE A N 1
ATOM 3991 C CA . PHE A 1 521 ? -15.386 4.223 22.208 1.00 93.25 521 PHE A CA 1
ATOM 3992 C C . PHE A 1 521 ? -14.439 3.295 22.975 1.00 93.25 521 PHE A C 1
ATOM 3994 O O . PHE A 1 521 ? -14.093 2.221 22.483 1.00 93.25 521 PHE A O 1
ATOM 4001 N N . LEU A 1 522 ? -14.027 3.676 24.190 1.00 92.19 522 LEU A N 1
ATOM 4002 C CA . LEU A 1 522 ? -13.153 2.836 25.010 1.00 92.19 522 LEU A CA 1
ATOM 4003 C C . LEU A 1 522 ? -13.810 1.499 25.347 1.00 92.19 522 LEU A C 1
ATOM 4005 O O . LEU A 1 522 ? -13.145 0.466 25.271 1.00 92.19 522 LEU A O 1
ATOM 4009 N N . GLU A 1 523 ? -15.100 1.504 25.672 1.00 94.00 523 GLU A N 1
ATOM 4010 C CA . GLU A 1 523 ? -15.860 0.280 25.903 1.00 94.00 523 GLU A CA 1
ATOM 4011 C C . GLU A 1 523 ? -15.851 -0.618 24.655 1.00 94.00 523 GLU A C 1
ATOM 4013 O O . GLU A 1 523 ? -15.457 -1.785 24.734 1.00 94.00 523 GLU A O 1
ATOM 4018 N N . ASN A 1 524 ? -16.158 -0.062 23.481 1.00 95.44 524 ASN A N 1
ATOM 4019 C CA . ASN A 1 524 ? -16.145 -0.797 22.219 1.00 95.44 524 ASN A CA 1
ATOM 4020 C C . ASN A 1 524 ? -14.764 -1.380 21.902 1.00 95.44 524 ASN A C 1
ATOM 4022 O O . ASN A 1 524 ? -14.653 -2.555 21.557 1.00 95.44 524 ASN A O 1
ATOM 4026 N N . VAL A 1 525 ? -13.696 -0.594 22.071 1.00 94.75 525 VAL A N 1
ATOM 4027 C CA . VAL A 1 525 ? -12.315 -1.057 21.876 1.00 94.75 525 VAL A CA 1
ATOM 4028 C C . VAL A 1 525 ? -11.975 -2.176 22.856 1.00 94.75 525 VAL A C 1
ATOM 4030 O O . VAL A 1 525 ? -11.349 -3.159 22.466 1.00 94.75 525 VAL A O 1
ATOM 4033 N N . THR A 1 526 ? -12.404 -2.093 24.119 1.00 95.00 526 THR A N 1
ATOM 4034 C CA . THR A 1 526 ? -12.176 -3.182 25.083 1.00 95.00 526 THR A CA 1
ATOM 4035 C C . THR A 1 526 ? -12.927 -4.467 24.747 1.00 95.00 526 THR A C 1
ATOM 4037 O O . THR A 1 526 ? -12.484 -5.542 25.153 1.00 95.00 526 THR A O 1
ATOM 4040 N N . ALA A 1 527 ? -14.007 -4.365 23.971 1.00 95.88 527 ALA A N 1
ATOM 4041 C CA . ALA A 1 527 ? -14.780 -5.489 23.471 1.00 95.88 527 ALA A CA 1
ATOM 4042 C C . ALA A 1 527 ? -14.227 -6.087 22.164 1.00 95.88 527 ALA A C 1
ATOM 4044 O O . ALA A 1 527 ? -14.837 -7.012 21.634 1.00 95.88 527 ALA A O 1
ATOM 4045 N N . LEU A 1 528 ? -13.092 -5.625 21.633 1.00 97.69 528 LEU A N 1
ATOM 4046 C CA . LEU A 1 528 ? -12.474 -6.201 20.435 1.00 97.69 528 LEU A CA 1
ATOM 4047 C C . LEU A 1 528 ? -11.559 -7.405 20.757 1.00 97.69 528 LEU A C 1
ATOM 4049 O O . LEU A 1 528 ? -10.885 -7.407 21.792 1.00 97.69 528 LEU A O 1
ATOM 4053 N N . PRO A 1 529 ? -11.475 -8.424 19.875 1.00 97.81 529 PRO A N 1
ATOM 4054 C CA . PRO A 1 529 ? -10.571 -9.561 20.058 1.00 97.81 529 PRO A CA 1
ATOM 4055 C C . PRO A 1 529 ? -9.133 -9.180 19.670 1.00 97.81 529 PRO A C 1
ATOM 4057 O O . PRO A 1 529 ? -8.731 -9.347 18.527 1.00 97.81 529 PRO A O 1
ATOM 4060 N N . PHE A 1 530 ? -8.347 -8.607 20.582 1.00 98.31 530 PHE A N 1
ATOM 4061 C CA . PHE A 1 530 ? -6.961 -8.218 20.285 1.00 98.31 530 PHE A CA 1
ATOM 4062 C C . PHE A 1 530 ? -5.966 -9.373 20.414 1.00 98.31 530 PHE A C 1
ATOM 4064 O O . PHE A 1 530 ? -5.928 -10.068 21.429 1.00 98.31 530 PHE A O 1
ATOM 4071 N N . ALA A 1 531 ? -5.048 -9.468 19.452 1.00 98.12 531 ALA A N 1
ATOM 4072 C CA . ALA A 1 531 ? -3.904 -10.363 19.545 1.00 98.12 531 ALA A CA 1
ATOM 4073 C C . ALA A 1 531 ? -2.949 -9.910 20.676 1.00 98.12 531 ALA A C 1
ATOM 4075 O O . ALA A 1 531 ? -2.821 -8.708 20.938 1.00 98.12 531 ALA A O 1
ATOM 4076 N N . PRO A 1 532 ? -2.161 -10.811 21.299 1.00 96.75 532 PRO A N 1
ATOM 4077 C CA . PRO A 1 532 ? -1.260 -10.448 22.405 1.00 96.75 532 PRO A CA 1
ATOM 4078 C C . PRO A 1 532 ? -0.232 -9.355 22.066 1.00 96.75 532 PRO A C 1
ATOM 4080 O O . PRO A 1 532 ? 0.181 -8.580 22.930 1.00 96.75 532 PRO A O 1
ATOM 4083 N N . LYS A 1 533 ? 0.189 -9.293 20.795 1.00 95.88 533 LYS A N 1
ATOM 4084 C CA . LYS A 1 533 ? 1.133 -8.299 20.258 1.00 95.88 533 LYS A CA 1
ATOM 4085 C C . LYS A 1 533 ? 0.437 -7.216 19.431 1.00 95.88 533 LYS A C 1
ATOM 4087 O O . LYS A 1 533 ? 1.082 -6.598 18.581 1.00 95.88 533 LYS A O 1
ATOM 4092 N N . ALA A 1 534 ? -0.862 -7.007 19.627 1.00 97.56 534 ALA A N 1
ATOM 4093 C CA . ALA A 1 534 ? -1.597 -6.010 18.872 1.00 97.56 534 ALA A CA 1
ATOM 4094 C C . ALA A 1 534 ? -1.102 -4.586 19.157 1.00 97.56 534 ALA A C 1
ATOM 4096 O O . ALA A 1 534 ? -0.583 -4.286 20.238 1.00 97.56 534 ALA A O 1
ATOM 4097 N N . SER A 1 535 ? -1.272 -3.708 18.175 1.00 96.25 535 SER A N 1
ATOM 4098 C CA . SER A 1 535 ? -0.907 -2.297 18.253 1.00 96.25 535 SER A CA 1
ATOM 4099 C C . SER A 1 535 ? -2.095 -1.410 17.892 1.00 96.25 535 SER A C 1
ATOM 4101 O O . SER A 1 535 ? -2.939 -1.796 17.090 1.00 96.25 535 SER A O 1
ATOM 4103 N N . VAL A 1 536 ? -2.149 -0.223 18.482 1.00 95.69 536 VAL A N 1
ATOM 4104 C CA . VAL A 1 536 ? -3.101 0.829 18.142 1.00 95.69 536 VAL A CA 1
ATOM 4105 C C . VAL A 1 536 ? -2.324 1.968 17.505 1.00 95.69 536 VAL A C 1
ATOM 4107 O O . VAL A 1 536 ? -1.321 2.417 18.066 1.00 95.69 536 VAL A O 1
ATOM 4110 N N . PHE A 1 537 ? -2.741 2.386 16.319 1.00 95.62 537 PHE A N 1
ATOM 4111 C CA . PHE A 1 537 ? -2.147 3.489 15.581 1.00 95.62 537 PHE A CA 1
ATOM 4112 C C . PHE A 1 537 ? -3.095 4.680 15.603 1.00 95.62 537 PHE A C 1
ATOM 4114 O O . PHE A 1 537 ? -4.312 4.518 15.522 1.00 95.62 537 PHE A O 1
ATOM 4121 N N . PHE A 1 538 ? -2.525 5.868 15.731 1.00 94.06 538 PHE A N 1
ATOM 4122 C CA . PHE A 1 538 ? -3.255 7.125 15.652 1.00 94.06 538 PHE A CA 1
ATOM 4123 C C . PHE A 1 538 ? -2.306 8.246 15.237 1.00 94.06 538 PHE A C 1
ATOM 4125 O O . PHE A 1 538 ? -1.080 8.115 15.333 1.00 94.06 538 PHE A O 1
ATOM 4132 N N . THR A 1 539 ? -2.876 9.336 14.755 1.00 92.69 539 THR A N 1
ATOM 4133 C CA . THR A 1 539 ? -2.169 10.532 14.303 1.00 92.69 539 THR A CA 1
ATOM 4134 C C . THR A 1 539 ? -2.685 11.753 15.041 1.00 92.69 539 THR A C 1
ATOM 4136 O O . THR A 1 539 ? -3.871 11.829 15.327 1.00 92.69 539 THR A O 1
ATOM 4139 N N . GLU A 1 540 ? -1.820 12.716 15.350 1.00 89.06 540 GLU A N 1
ATOM 4140 C CA . GLU A 1 540 ? -2.243 13.987 15.958 1.00 89.06 540 GLU A CA 1
ATOM 4141 C C . GLU A 1 540 ? -1.843 15.176 15.100 1.00 89.06 540 GLU A C 1
ATOM 4143 O O . GLU A 1 540 ? -0.735 15.219 14.558 1.00 89.06 540 GLU A O 1
ATOM 4148 N N . HIS A 1 541 ? -2.728 16.162 15.001 1.00 87.31 541 HIS A N 1
ATOM 4149 C CA . HIS A 1 541 ? -2.423 17.424 14.357 1.00 87.31 541 HIS A CA 1
ATOM 4150 C C . HIS A 1 541 ? -1.543 18.289 15.285 1.00 87.31 541 HIS A C 1
ATOM 4152 O O . HIS A 1 541 ? -1.881 18.470 16.461 1.00 87.31 541 HIS A O 1
ATOM 4158 N N . PRO A 1 542 ? -0.448 18.906 14.795 1.00 83.06 542 PRO A N 1
ATOM 4159 C CA . PRO A 1 542 ? 0.455 19.707 15.624 1.00 83.06 542 PRO A CA 1
ATOM 4160 C C . PRO A 1 542 ? -0.238 20.827 16.413 1.00 83.06 542 PRO A C 1
ATOM 4162 O O . PRO A 1 542 ? 0.155 21.122 17.538 1.00 83.06 542 PRO A O 1
ATOM 4165 N N . SER A 1 543 ? -1.299 21.438 15.871 1.00 80.69 543 SER A N 1
ATOM 4166 C CA . SER A 1 543 ? -2.050 22.480 16.595 1.00 80.69 543 SER A CA 1
ATOM 4167 C C . SER A 1 543 ? -2.867 21.930 17.771 1.00 80.69 543 SER A C 1
ATOM 4169 O O . SER A 1 543 ? -3.000 22.601 18.799 1.00 80.69 543 SER A O 1
ATOM 4171 N N . TYR A 1 544 ? -3.373 20.696 17.667 1.00 71.94 544 TYR A N 1
ATOM 4172 C CA . TYR A 1 544 ? -4.009 20.011 18.792 1.00 71.94 544 TYR A CA 1
ATOM 4173 C C . TYR A 1 544 ? -2.977 19.705 19.881 1.00 71.94 544 TYR A C 1
ATOM 4175 O O . TYR A 1 544 ? -3.268 19.792 21.076 1.00 71.94 544 TYR A O 1
ATOM 4183 N N . PHE A 1 545 ? -1.736 19.436 19.466 1.00 67.31 545 PHE A N 1
ATOM 4184 C CA . PHE A 1 545 ? -0.626 19.227 20.378 1.00 67.31 545 PHE A CA 1
ATOM 4185 C C . PHE A 1 545 ? -0.208 20.501 21.125 1.00 67.31 545 PHE A C 1
ATOM 4187 O O . PHE A 1 545 ? -0.100 20.480 22.348 1.00 67.31 545 PHE A O 1
ATOM 4194 N N . GLN A 1 546 ? -0.015 21.612 20.409 1.00 66.75 546 GLN A N 1
ATOM 4195 C CA . GLN A 1 546 ? 0.477 22.877 20.974 1.00 66.75 546 GLN A CA 1
ATOM 4196 C C . GLN A 1 546 ? -0.546 23.590 21.867 1.00 66.75 546 GLN A C 1
ATOM 4198 O O . GLN A 1 546 ? -0.177 24.183 22.879 1.00 66.75 546 GLN A O 1
ATOM 4203 N N . SER A 1 547 ? -1.834 23.534 21.514 1.00 59.19 547 SER A N 1
ATOM 4204 C CA . SER A 1 547 ? -2.902 24.204 22.279 1.00 59.19 547 SER A CA 1
ATOM 4205 C C . SER A 1 547 ? -3.123 23.602 23.668 1.00 59.19 547 SER A C 1
ATOM 4207 O O . SER A 1 547 ? -3.652 24.258 24.564 1.00 59.19 547 SER A O 1
ATOM 4209 N N . LYS A 1 548 ? -2.680 22.362 23.873 1.00 58.44 548 LYS A N 1
ATOM 4210 C CA . LYS A 1 548 ? -2.747 21.645 25.139 1.00 58.44 548 LYS A CA 1
ATOM 4211 C C . LYS A 1 548 ? -1.326 21.491 25.669 1.00 58.44 548 LYS A C 1
ATOM 4213 O O . LYS A 1 548 ? -0.735 20.438 25.462 1.00 58.44 548 LYS A O 1
ATOM 4218 N N . ARG A 1 549 ? -0.801 22.554 26.311 1.00 45.09 549 ARG A N 1
ATOM 4219 C CA . ARG A 1 549 ? 0.490 22.599 27.038 1.00 45.09 549 ARG A CA 1
ATOM 4220 C C . ARG A 1 549 ? 0.657 21.339 27.898 1.00 45.09 549 ARG A C 1
ATOM 4222 O O . ARG A 1 549 ? 0.236 21.298 29.047 1.00 45.09 549 ARG A O 1
ATOM 4229 N N . THR A 1 550 ? 1.230 20.299 27.315 1.00 47.47 550 THR A N 1
ATOM 4230 C CA . THR A 1 550 ? 1.835 19.184 28.032 1.00 47.47 550 THR A CA 1
ATOM 4231 C C . THR A 1 550 ? 3.326 19.407 27.990 1.00 47.47 550 THR A C 1
ATOM 4233 O O . THR A 1 550 ? 3.839 19.687 26.906 1.00 47.47 550 THR A O 1
ATOM 4236 N N . ASP A 1 551 ? 3.988 19.235 29.130 1.00 44.62 551 ASP A N 1
ATOM 4237 C CA . ASP A 1 551 ? 5.444 19.173 29.316 1.00 44.62 551 ASP A CA 1
ATOM 4238 C C . ASP A 1 551 ? 6.048 17.979 28.558 1.00 44.62 551 ASP A C 1
ATOM 4240 O O . ASP A 1 551 ? 6.548 17.014 29.130 1.00 44.62 551 ASP A O 1
ATOM 4244 N N . PHE A 1 552 ? 5.893 17.981 27.242 1.00 43.59 552 PHE A N 1
ATOM 4245 C CA . PHE A 1 552 ? 6.265 16.887 26.375 1.00 43.59 552 PHE A CA 1
ATOM 4246 C C . PHE A 1 552 ? 7.541 17.261 25.641 1.00 43.59 552 PHE A C 1
ATOM 4248 O O . PHE A 1 552 ? 7.565 18.234 24.887 1.00 43.59 552 PHE A O 1
ATOM 4255 N N . ASP A 1 553 ? 8.583 16.471 25.867 1.00 47.44 553 ASP A N 1
ATOM 4256 C CA . ASP A 1 553 ? 9.847 16.587 25.161 1.00 47.44 553 ASP A CA 1
ATOM 4257 C C . ASP A 1 553 ? 9.686 16.040 23.726 1.00 47.44 553 ASP A C 1
ATOM 4259 O O . ASP A 1 553 ? 9.458 14.831 23.556 1.00 47.44 553 ASP A O 1
ATOM 4263 N N . PRO A 1 554 ? 9.761 16.892 22.683 1.00 45.91 554 PRO A N 1
ATOM 4264 C CA . PRO A 1 554 ? 9.640 16.467 21.290 1.00 45.91 554 PRO A CA 1
ATOM 4265 C C . PRO A 1 554 ? 10.691 15.421 20.878 1.00 45.91 554 PRO A C 1
ATOM 4267 O O . PRO A 1 554 ? 10.437 14.675 19.930 1.00 45.91 554 PRO A O 1
ATOM 4270 N N . ASP A 1 555 ? 11.798 15.287 21.617 1.00 42.50 555 ASP A N 1
ATOM 4271 C CA . ASP A 1 555 ? 12.844 14.289 21.359 1.00 42.50 555 ASP A CA 1
ATOM 4272 C C . ASP A 1 555 ? 12.407 12.843 21.694 1.00 42.50 555 ASP A C 1
ATOM 4274 O O . ASP A 1 555 ? 13.075 11.878 21.313 1.00 42.50 555 ASP A O 1
ATOM 4278 N N . SER A 1 556 ? 11.252 12.665 22.352 1.00 41.31 556 SER A N 1
ATOM 4279 C CA . SER A 1 556 ? 10.677 11.362 22.728 1.00 41.31 556 SER A CA 1
ATOM 4280 C C . SER A 1 556 ? 9.621 10.815 21.751 1.00 41.31 556 SER A C 1
ATOM 4282 O O . SER A 1 556 ? 9.047 9.746 21.959 1.00 41.31 556 SER A O 1
ATOM 4284 N N . VAL A 1 557 ? 9.343 11.492 20.635 1.00 50.16 557 VAL A N 1
ATOM 4285 C CA . VAL A 1 557 ? 8.480 10.920 19.587 1.00 50.16 557 VAL A CA 1
ATOM 4286 C C . VAL A 1 557 ? 9.332 10.060 18.675 1.00 50.16 557 VAL A C 1
ATOM 4288 O O . VAL A 1 557 ? 10.230 10.554 18.002 1.00 50.16 557 VAL A O 1
ATOM 4291 N N . THR A 1 558 ? 9.024 8.767 18.587 1.00 47.53 558 THR A N 1
ATOM 4292 C CA . THR A 1 558 ? 9.840 7.846 17.786 1.00 47.53 558 THR A CA 1
ATOM 4293 C C . THR A 1 558 ? 9.843 8.218 16.297 1.00 47.53 558 THR A C 1
ATOM 4295 O O . THR A 1 558 ? 10.810 7.900 15.614 1.00 47.53 558 THR A O 1
ATOM 4298 N N . LEU A 1 559 ? 8.792 8.887 15.791 1.00 49.50 559 LEU A N 1
ATOM 4299 C CA . LEU A 1 559 ? 8.632 9.278 14.383 1.00 49.50 559 LEU A CA 1
ATOM 4300 C C . LEU A 1 559 ? 7.771 10.561 14.225 1.00 49.50 559 LEU A C 1
ATOM 4302 O O . LEU A 1 559 ? 6.643 10.511 13.732 1.00 49.50 559 LEU A O 1
ATOM 4306 N N . ALA A 1 560 ? 8.276 11.725 14.649 1.00 44.53 560 ALA A N 1
ATOM 4307 C CA . ALA A 1 560 ? 7.660 13.018 14.320 1.00 44.53 560 ALA A CA 1
ATOM 4308 C C . ALA A 1 560 ? 8.179 13.528 12.964 1.00 44.53 560 ALA A C 1
ATOM 4310 O O . ALA A 1 560 ? 9.385 13.651 12.766 1.00 44.53 560 ALA A O 1
ATOM 4311 N N . HIS A 1 561 ? 7.281 13.859 12.030 1.00 49.06 561 HIS A N 1
ATOM 4312 C CA . HIS A 1 561 ? 7.631 14.606 10.817 1.00 49.06 561 HIS A CA 1
ATOM 4313 C C . HIS A 1 561 ? 6.883 15.948 10.842 1.00 49.06 561 HIS A C 1
ATOM 4315 O O . HIS A 1 561 ? 5.672 15.944 11.059 1.00 49.06 561 HIS A O 1
ATOM 4321 N N . PRO A 1 562 ? 7.541 17.093 10.587 1.00 51.25 562 PRO A N 1
ATOM 4322 C CA . PRO A 1 562 ? 6.945 18.432 10.720 1.00 51.25 562 PRO A CA 1
ATOM 4323 C C . PRO A 1 562 ? 5.847 18.767 9.691 1.00 51.25 562 PRO A C 1
ATOM 4325 O O . PRO A 1 562 ? 5.373 19.896 9.641 1.00 51.25 562 PRO A O 1
ATOM 4328 N N . GLU A 1 563 ? 5.410 17.804 8.877 1.00 58.09 563 GLU A N 1
ATOM 4329 C CA . GLU A 1 563 ? 4.393 18.028 7.848 1.00 58.09 563 GLU A CA 1
ATOM 4330 C C . GLU A 1 563 ? 3.054 17.435 8.321 1.00 58.09 563 GLU A C 1
ATOM 4332 O O . GLU A 1 563 ? 2.783 16.244 8.162 1.00 58.09 563 GLU A O 1
ATOM 4337 N N . ASN A 1 564 ? 2.225 18.301 8.913 1.00 80.06 564 ASN A N 1
ATOM 4338 C CA . ASN A 1 564 ? 0.790 18.170 9.222 1.00 80.06 564 ASN A CA 1
ATOM 4339 C C . ASN A 1 564 ? 0.329 17.164 10.289 1.00 80.06 564 ASN A C 1
ATOM 4341 O O . ASN A 1 564 ? -0.704 17.422 10.898 1.00 80.06 564 ASN A O 1
ATOM 4345 N N . PHE A 1 565 ? 1.036 16.058 10.539 1.00 88.19 565 PHE A N 1
ATOM 4346 C CA . PHE A 1 565 ? 0.619 15.064 11.541 1.00 88.19 565 PHE A CA 1
ATOM 4347 C C . PHE A 1 565 ? 1.803 14.395 12.240 1.00 88.19 565 PHE A C 1
ATOM 4349 O O . PHE A 1 565 ? 2.836 14.125 11.624 1.00 88.19 565 PHE A O 1
ATOM 4356 N N . TRP A 1 566 ? 1.627 14.065 13.516 1.00 88.62 566 TRP A N 1
ATOM 4357 C CA . TRP A 1 566 ? 2.511 13.189 14.286 1.00 88.62 566 TRP A CA 1
ATOM 4358 C C . TRP A 1 566 ? 1.954 11.772 14.298 1.00 88.62 566 TRP A C 1
ATOM 4360 O O . TRP A 1 566 ? 0.744 11.612 14.390 1.00 88.62 566 TRP A O 1
ATOM 4370 N N . TYR A 1 567 ? 2.812 10.755 14.198 1.00 90.06 567 TYR A N 1
ATOM 4371 C CA . TYR A 1 567 ? 2.404 9.362 13.996 1.00 90.06 567 TYR A CA 1
ATOM 4372 C C . TYR A 1 567 ? 2.755 8.523 15.220 1.00 90.06 567 TYR A C 1
ATOM 4374 O O . TYR A 1 567 ? 3.920 8.421 15.602 1.00 90.06 567 TYR A O 1
ATOM 4382 N N . PHE A 1 568 ? 1.748 7.880 15.809 1.00 90.75 568 PHE A N 1
ATOM 4383 C CA . PHE A 1 568 ? 1.898 7.081 17.020 1.00 90.75 568 PHE A CA 1
ATOM 4384 C C . PHE A 1 568 ? 1.522 5.626 16.781 1.00 90.75 568 PHE A C 1
ATOM 4386 O O . PHE A 1 568 ? 0.552 5.330 16.081 1.00 90.75 568 PHE A O 1
ATOM 4393 N N . ALA A 1 569 ? 2.284 4.723 17.398 1.00 93.06 569 ALA A N 1
ATOM 4394 C CA . ALA A 1 569 ? 2.006 3.296 17.453 1.00 93.06 569 ALA A CA 1
ATOM 4395 C C . ALA A 1 569 ? 2.247 2.786 18.877 1.00 93.06 569 ALA A C 1
ATOM 4397 O O . ALA A 1 569 ? 3.377 2.779 19.359 1.00 93.06 569 ALA A O 1
ATOM 4398 N N . VAL A 1 570 ? 1.191 2.333 19.548 1.00 91.25 570 VAL A N 1
ATOM 4399 C CA . VAL A 1 570 ? 1.247 1.877 20.947 1.00 91.25 570 VAL A CA 1
ATOM 4400 C C . VAL A 1 570 ? 0.761 0.433 21.072 1.00 91.25 570 VAL A C 1
ATOM 4402 O O . VAL A 1 570 ? -0.120 0.017 20.323 1.00 91.25 570 VAL A O 1
ATOM 4405 N N . PRO A 1 571 ? 1.287 -0.388 21.993 1.00 94.38 571 PRO A N 1
ATOM 4406 C CA . PRO A 1 571 ? 0.723 -1.711 22.257 1.00 94.38 571 PRO A CA 1
ATOM 4407 C C . PRO A 1 571 ? -0.740 -1.631 22.726 1.00 94.38 571 PRO A C 1
ATOM 4409 O O . PRO A 1 571 ? -1.041 -0.935 23.695 1.00 94.38 571 PRO A O 1
ATOM 4412 N N . ALA A 1 572 ? -1.644 -2.412 22.125 1.00 93.69 572 ALA A N 1
ATOM 4413 C CA . ALA A 1 572 ? -3.075 -2.392 22.461 1.00 93.69 572 ALA A CA 1
ATOM 4414 C C . ALA A 1 572 ? -3.335 -2.688 23.948 1.00 93.69 572 ALA A C 1
ATOM 4416 O O . ALA A 1 572 ? -4.148 -2.028 24.588 1.00 93.69 572 ALA A O 1
ATOM 4417 N N . ARG A 1 573 ? -2.558 -3.601 24.550 1.00 91.94 573 ARG A N 1
ATOM 4418 C CA . ARG A 1 573 ? -2.616 -3.908 25.992 1.00 91.94 573 ARG A CA 1
ATOM 4419 C C . ARG A 1 573 ? -2.463 -2.678 26.897 1.00 91.94 573 ARG A C 1
ATOM 4421 O O . ARG A 1 573 ? -3.012 -2.665 27.995 1.00 91.94 573 ARG A O 1
ATOM 4428 N N . GLN A 1 574 ? -1.699 -1.671 26.466 1.00 87.50 574 GLN A N 1
ATOM 4429 C CA . GLN A 1 574 ? -1.490 -0.451 27.244 1.00 87.50 574 GLN A CA 1
ATOM 4430 C C . GLN A 1 574 ? -2.733 0.431 27.197 1.00 87.50 574 GLN A C 1
ATOM 4432 O O . GLN A 1 574 ? -3.206 0.842 28.256 1.00 87.50 574 GLN A O 1
ATOM 4437 N N . LEU A 1 575 ? -3.310 0.626 26.005 1.00 86.31 575 LEU A N 1
ATOM 4438 C CA . LEU A 1 575 ? -4.593 1.309 25.856 1.00 86.31 575 LEU A CA 1
ATOM 4439 C C . LEU A 1 575 ? -5.674 0.628 26.702 1.00 86.31 575 LEU A C 1
ATOM 4441 O O . LEU A 1 575 ? -6.332 1.290 27.494 1.00 86.31 575 LEU A O 1
ATOM 4445 N N . LEU A 1 576 ? -5.800 -0.698 26.608 1.00 88.38 576 LEU A N 1
ATOM 4446 C CA . LEU A 1 576 ? -6.798 -1.467 27.358 1.00 88.38 576 LEU A CA 1
ATOM 4447 C C . LEU A 1 576 ? -6.619 -1.345 28.877 1.00 88.38 576 LEU A C 1
ATOM 4449 O O . LEU A 1 576 ? -7.596 -1.186 29.608 1.00 88.38 576 LEU A O 1
ATOM 4453 N N . ARG A 1 577 ? -5.375 -1.399 29.373 1.00 87.75 577 ARG A N 1
ATOM 4454 C CA . ARG A 1 577 ? -5.083 -1.202 30.801 1.00 87.75 577 ARG A CA 1
ATOM 4455 C C . ARG A 1 577 ? -5.484 0.199 31.250 1.00 87.75 577 ARG A C 1
ATOM 4457 O O . ARG A 1 577 ? -6.106 0.348 32.299 1.00 87.75 577 ARG A O 1
ATOM 4464 N N . ALA A 1 578 ? -5.124 1.214 30.474 1.00 79.75 578 ALA A N 1
ATOM 4465 C CA . ALA A 1 578 ? -5.426 2.587 30.832 1.00 79.75 578 ALA A CA 1
ATOM 4466 C C . ALA A 1 578 ? -6.937 2.889 30.720 1.00 79.75 578 ALA A C 1
ATOM 4468 O O . ALA A 1 578 ? -7.468 3.550 31.612 1.00 79.75 578 ALA A O 1
ATOM 4469 N N . ALA A 1 579 ? -7.652 2.297 29.754 1.00 83.19 579 ALA A N 1
ATOM 4470 C CA . ALA A 1 579 ? -9.113 2.372 29.642 1.00 83.19 579 ALA A CA 1
ATOM 4471 C C . ALA A 1 579 ? -9.809 1.812 30.893 1.00 83.19 579 ALA A C 1
ATOM 4473 O O . ALA A 1 579 ? -10.631 2.491 31.501 1.00 83.19 579 ALA A O 1
ATOM 4474 N N . ARG A 1 580 ? -9.399 0.622 31.353 1.00 84.94 580 ARG A N 1
ATOM 4475 C CA . ARG A 1 580 ? -9.949 -0.018 32.565 1.00 84.94 580 ARG A CA 1
ATOM 4476 C C . ARG A 1 580 ? -9.635 0.729 33.858 1.00 84.94 580 ARG A C 1
ATOM 4478 O O . ARG A 1 580 ? -10.378 0.618 34.820 1.00 84.94 580 ARG A O 1
ATOM 4485 N N . SER A 1 581 ? -8.532 1.472 33.898 1.00 84.31 581 SER A N 1
ATOM 4486 C CA . SER A 1 581 ? -8.119 2.202 35.102 1.00 84.31 581 SER A CA 1
ATOM 4487 C C . SER A 1 581 ? -8.900 3.496 35.354 1.00 84.31 581 SER A C 1
ATOM 4489 O O . SER A 1 581 ? -8.598 4.193 36.317 1.00 84.31 581 SER A O 1
ATOM 4491 N N . GLY A 1 582 ? -9.815 3.888 34.459 1.00 78.06 582 GLY A N 1
ATOM 4492 C CA . GLY A 1 582 ? -10.520 5.174 34.537 1.00 78.06 582 GLY A CA 1
ATOM 4493 C C . GLY A 1 582 ? -9.640 6.399 34.250 1.00 78.06 582 GLY A C 1
ATOM 4494 O O . GLY A 1 582 ? -10.156 7.498 34.080 1.00 78.06 582 GLY A O 1
ATOM 4495 N N . ARG A 1 583 ? -8.317 6.232 34.092 1.00 71.56 583 ARG A N 1
ATOM 4496 C CA . ARG A 1 583 ? -7.364 7.326 33.815 1.00 71.56 583 ARG A CA 1
ATOM 4497 C C . ARG A 1 583 ? -7.613 8.060 32.493 1.00 71.56 583 ARG A C 1
ATOM 4499 O O . ARG A 1 583 ? -7.037 9.120 32.281 1.00 71.56 583 ARG A O 1
ATOM 4506 N N . PHE A 1 584 ? -8.458 7.520 31.614 1.00 69.56 584 PHE A N 1
ATOM 4507 C CA . PHE A 1 584 ? -8.857 8.159 30.359 1.00 69.56 584 PHE A CA 1
ATOM 4508 C C . PHE A 1 584 ? -10.166 8.956 30.424 1.00 69.56 584 PHE A C 1
ATOM 4510 O O . PHE A 1 584 ? -10.592 9.460 29.387 1.00 69.56 584 PHE A O 1
ATOM 4517 N N . GLN A 1 585 ? -10.801 9.115 31.592 1.00 60.88 585 GLN A N 1
ATOM 4518 C CA . GLN A 1 585 ? -12.091 9.817 31.691 1.00 60.88 585 GLN A CA 1
ATOM 4519 C C . GLN A 1 585 ? -12.045 11.296 31.251 1.00 60.88 585 GLN A C 1
ATOM 4521 O O . GLN A 1 585 ? -13.077 11.837 30.869 1.00 60.88 585 GLN A O 1
ATOM 4526 N N . HIS A 1 586 ? -10.866 11.931 31.202 1.00 58.69 586 HIS A N 1
ATOM 4527 C CA . HIS A 1 586 ? -10.698 13.336 30.788 1.00 58.69 586 HIS A CA 1
ATOM 4528 C C . HIS A 1 586 ? -9.980 13.519 29.434 1.00 58.69 586 HIS A C 1
ATOM 4530 O O . HIS A 1 586 ? -9.373 14.558 29.168 1.00 58.69 586 HIS A O 1
ATOM 4536 N N . GLY A 1 587 ? -10.035 12.512 28.558 1.00 57.00 587 GLY A N 1
ATOM 4537 C CA . GLY A 1 587 ? -9.401 12.553 27.239 1.00 57.00 587 GLY A CA 1
ATOM 4538 C C . GLY A 1 587 ? -7.915 12.171 27.250 1.00 57.00 587 GLY A C 1
ATOM 4539 O O . GLY A 1 587 ? -7.381 11.637 28.222 1.00 57.00 587 GLY A O 1
ATOM 4540 N N . LEU A 1 588 ? -7.240 12.397 26.120 1.00 57.38 588 LEU A N 1
ATOM 4541 C CA . LEU A 1 588 ? -5.979 11.735 25.759 1.00 57.38 588 LEU A CA 1
ATOM 4542 C C . LEU A 1 588 ? -4.717 12.137 26.558 1.00 57.38 588 LEU A C 1
ATOM 4544 O O . LEU A 1 588 ? -3.628 11.647 26.256 1.00 57.38 588 LEU A O 1
ATOM 4548 N N . TRP A 1 589 ? -4.824 12.972 27.596 1.00 54.28 589 TRP A N 1
ATOM 4549 C CA . TRP A 1 589 ? -3.686 13.362 28.446 1.00 54.28 589 TRP A CA 1
ATOM 4550 C C . TRP A 1 589 ? -2.939 12.144 29.030 1.00 54.28 589 TRP A C 1
ATOM 4552 O O . TRP A 1 589 ? -1.720 12.177 29.191 1.00 54.28 589 TRP A O 1
ATOM 4562 N N . ALA A 1 590 ? -3.636 11.021 29.235 1.00 50.19 590 ALA A N 1
ATOM 4563 C CA . ALA A 1 590 ? -3.034 9.769 29.692 1.00 50.19 590 ALA A CA 1
ATOM 4564 C C . ALA A 1 590 ? -2.253 8.985 28.612 1.00 50.19 590 ALA A C 1
ATOM 4566 O O . ALA A 1 590 ? -1.394 8.189 28.982 1.00 50.19 590 ALA A O 1
ATOM 4567 N N . PHE A 1 591 ? -2.468 9.207 27.306 1.00 55.78 591 PHE A N 1
ATOM 4568 C CA . PHE A 1 591 ? -1.618 8.604 26.261 1.00 55.78 591 PHE A CA 1
ATOM 4569 C C . PHE A 1 591 ? -0.276 9.328 26.160 1.00 55.78 591 PHE A C 1
ATOM 4571 O O . PHE A 1 591 ? 0.755 8.670 26.023 1.00 55.78 591 PHE A O 1
ATOM 4578 N N . LYS A 1 592 ? -0.279 10.663 26.291 1.00 53.59 592 LYS A N 1
ATOM 4579 C CA . LYS A 1 592 ? 0.933 11.494 26.232 1.00 53.59 592 LYS A CA 1
ATOM 4580 C C . LYS A 1 592 ? 1.929 11.126 27.340 1.00 53.59 592 LYS A C 1
ATOM 4582 O O . LYS A 1 592 ? 3.103 10.918 27.056 1.00 53.59 592 LYS A O 1
ATOM 4587 N N . GLY A 1 593 ? 1.445 10.908 28.567 1.00 51.00 593 GLY A N 1
ATOM 4588 C CA . GLY A 1 593 ? 2.280 10.414 29.672 1.00 51.00 593 GLY A CA 1
ATOM 4589 C C . GLY A 1 593 ? 2.754 8.956 29.525 1.00 51.00 593 GLY A C 1
ATOM 4590 O O . GLY A 1 593 ? 3.727 8.559 30.162 1.00 51.00 593 GLY A O 1
ATOM 4591 N N . PHE A 1 594 ? 2.093 8.139 28.693 1.00 48.50 594 PHE A N 1
ATOM 4592 C CA . PHE A 1 594 ? 2.432 6.720 28.507 1.00 48.50 594 PHE A CA 1
ATOM 4593 C C . PHE A 1 594 ? 3.430 6.485 27.367 1.00 48.50 594 PHE A C 1
ATOM 4595 O O . PHE A 1 594 ? 4.307 5.633 27.502 1.00 48.50 594 PHE A O 1
ATOM 4602 N N . ALA A 1 595 ? 3.322 7.250 26.273 1.00 49.53 595 ALA A N 1
ATOM 4603 C CA . ALA A 1 595 ? 4.312 7.252 25.195 1.00 49.53 595 ALA A CA 1
ATOM 4604 C C . ALA A 1 595 ? 5.702 7.675 25.714 1.00 49.53 595 ALA A C 1
ATOM 4606 O O . ALA A 1 595 ? 6.705 7.070 25.343 1.00 49.53 595 ALA A O 1
ATOM 4607 N N . TRP A 1 596 ? 5.730 8.618 26.664 1.00 39.66 596 TRP A N 1
ATOM 4608 C CA . TRP A 1 596 ? 6.929 9.114 27.347 1.00 39.66 596 TRP A CA 1
ATOM 4609 C C . TRP A 1 596 ? 7.764 8.004 28.022 1.00 39.66 596 TRP A C 1
ATOM 4611 O O . TRP A 1 596 ? 8.955 7.879 27.753 1.00 39.66 596 TRP A O 1
ATOM 4621 N N . ARG A 1 597 ? 7.145 7.097 28.800 1.00 39.03 597 ARG A N 1
ATOM 4622 C CA . ARG A 1 597 ? 7.865 5.998 29.494 1.00 39.03 597 ARG A CA 1
ATOM 4623 C C . ARG A 1 597 ? 8.463 4.930 28.570 1.00 39.03 597 ARG A C 1
ATOM 4625 O O . ARG A 1 597 ? 9.237 4.085 29.021 1.00 39.03 597 ARG A O 1
ATOM 4632 N N . PHE A 1 598 ? 8.069 4.897 27.300 1.00 38.44 598 PHE A N 1
ATOM 4633 C CA . PHE A 1 598 ? 8.492 3.846 26.374 1.00 38.44 598 PHE A CA 1
ATOM 4634 C C . PHE A 1 598 ? 9.781 4.201 25.624 1.00 38.44 598 PHE A C 1
ATOM 4636 O O . PHE A 1 598 ? 10.530 3.302 25.253 1.00 38.44 598 PHE A O 1
ATOM 4643 N N . VAL A 1 599 ? 10.082 5.491 25.459 1.00 40.41 599 VAL A N 1
ATOM 4644 C CA . VAL A 1 599 ? 11.362 5.941 24.885 1.00 40.41 599 VAL A CA 1
ATOM 4645 C C . VAL A 1 599 ? 12.525 5.667 25.828 1.00 40.41 599 VAL A C 1
ATOM 4647 O O . VAL A 1 599 ? 13.609 5.325 25.372 1.00 40.41 599 VAL A O 1
ATOM 4650 N N . GLU A 1 600 ? 12.287 5.714 27.136 1.00 33.34 600 GLU A N 1
ATOM 4651 C CA . GLU A 1 600 ? 13.304 5.374 28.135 1.00 33.34 600 GLU A CA 1
ATOM 4652 C C . GLU A 1 600 ? 13.594 3.864 28.228 1.00 33.34 600 GLU A C 1
ATOM 4654 O O . GLU A 1 600 ? 14.629 3.479 28.764 1.00 33.34 600 GLU A O 1
ATOM 4659 N N . THR A 1 601 ? 12.697 2.993 27.739 1.00 34.22 601 THR A N 1
ATOM 4660 C CA . THR A 1 601 ? 12.758 1.536 27.994 1.00 34.22 601 THR A CA 1
ATOM 4661 C C . THR A 1 601 ? 12.827 0.651 26.748 1.00 34.22 601 THR A C 1
ATOM 4663 O O . THR A 1 601 ? 13.060 -0.552 26.876 1.00 34.22 601 THR A O 1
ATOM 4666 N N . ALA A 1 602 ? 12.638 1.198 25.546 1.00 32.66 602 ALA A N 1
ATOM 4667 C CA . ALA A 1 602 ? 12.902 0.478 24.306 1.00 32.66 602 ALA A CA 1
ATOM 4668 C C . ALA A 1 602 ? 14.404 0.513 23.988 1.00 32.66 602 ALA A C 1
ATOM 4670 O O . ALA A 1 602 ? 15.011 1.583 24.023 1.00 32.66 602 ALA A O 1
ATOM 4671 N N . ASP A 1 603 ? 14.991 -0.639 23.635 1.00 29.81 603 ASP A N 1
ATOM 4672 C CA . ASP A 1 603 ? 16.338 -0.682 23.055 1.00 29.81 603 ASP A CA 1
ATOM 4673 C C . ASP A 1 603 ? 16.419 0.359 21.928 1.00 29.81 603 ASP A C 1
ATOM 4675 O O . ASP A 1 603 ? 15.535 0.372 21.058 1.00 29.81 603 ASP A O 1
ATOM 4679 N N . PRO A 1 604 ? 17.429 1.248 21.922 1.00 34.44 604 PRO A N 1
ATOM 4680 C CA . PRO A 1 604 ? 17.529 2.275 20.904 1.00 34.44 604 PRO A CA 1
ATOM 4681 C C . PRO A 1 604 ? 17.563 1.598 19.535 1.00 34.44 604 PRO A C 1
ATOM 4683 O O . PRO A 1 604 ? 18.500 0.870 19.201 1.00 34.44 604 PRO A O 1
ATOM 4686 N N . VAL A 1 605 ? 16.535 1.854 18.720 1.00 35.12 605 VAL A N 1
ATOM 4687 C CA . VAL A 1 605 ? 16.626 1.641 17.274 1.00 35.12 605 VAL A CA 1
ATOM 4688 C C . VAL A 1 605 ? 17.913 2.345 16.838 1.00 35.12 605 VAL A C 1
ATOM 4690 O O . VAL A 1 605 ? 18.101 3.501 17.235 1.00 35.12 605 VAL A O 1
ATOM 4693 N N . PRO A 1 606 ? 18.822 1.690 16.088 1.00 31.73 606 PRO A N 1
ATOM 4694 C CA . PRO A 1 606 ? 20.068 2.315 15.676 1.00 31.73 606 PRO A CA 1
ATOM 4695 C C . PRO A 1 606 ? 19.738 3.661 15.045 1.00 31.73 606 PRO A C 1
ATOM 4697 O O . PRO A 1 606 ? 19.036 3.712 14.031 1.00 31.73 606 PRO A O 1
ATOM 4700 N N . ARG A 1 607 ? 20.174 4.750 15.692 1.00 35.09 607 ARG A N 1
ATOM 4701 C CA . ARG A 1 607 ? 20.005 6.097 15.155 1.00 35.09 607 ARG A CA 1
ATOM 4702 C C . ARG A 1 607 ? 20.510 6.052 13.719 1.00 35.09 607 ARG A C 1
ATOM 4704 O O . ARG A 1 607 ? 21.629 5.599 13.479 1.00 35.09 607 ARG A O 1
ATOM 4711 N N . ALA A 1 608 ? 19.700 6.520 12.774 1.00 32.81 608 ALA A N 1
ATOM 4712 C CA . ALA A 1 608 ? 20.193 6.889 11.459 1.00 32.81 608 ALA A CA 1
ATOM 4713 C C . ALA A 1 608 ? 21.136 8.087 11.657 1.00 32.81 608 ALA A C 1
ATOM 4715 O O . ALA A 1 608 ? 20.748 9.246 11.551 1.00 32.81 608 ALA A O 1
ATOM 4716 N N . THR A 1 609 ? 22.372 7.811 12.065 1.00 31.44 609 THR A N 1
ATOM 4717 C CA . THR A 1 609 ? 23.443 8.793 12.173 1.00 31.44 609 THR A CA 1
ATOM 4718 C C . THR A 1 609 ? 23.760 9.255 10.759 1.00 31.44 609 THR A C 1
ATOM 4720 O O . THR A 1 609 ? 24.374 8.505 10.001 1.00 31.44 609 THR A O 1
ATOM 4723 N N . GLY A 1 610 ? 23.314 10.451 10.372 1.00 31.52 610 GLY A N 1
ATOM 4724 C CA . GLY A 1 610 ? 23.708 10.977 9.066 1.00 31.52 610 GLY A CA 1
ATOM 4725 C C . GLY A 1 610 ? 23.073 12.261 8.551 1.00 31.52 610 GLY A C 1
ATOM 4726 O O . GLY A 1 610 ? 23.539 12.731 7.524 1.00 31.52 610 GLY A O 1
ATOM 4727 N N . LEU A 1 611 ? 22.073 12.858 9.204 1.00 28.66 611 LEU A N 1
ATOM 4728 C CA . LEU A 1 611 ? 21.525 14.151 8.770 1.00 28.66 611 LEU A CA 1
ATOM 4729 C C . LEU A 1 611 ? 21.309 15.060 9.983 1.00 28.66 611 LEU A C 1
ATOM 4731 O O . LEU A 1 611 ? 20.232 15.102 10.570 1.00 28.66 611 LEU A O 1
ATOM 4735 N N . MET A 1 612 ? 22.366 15.778 10.371 1.00 27.47 612 MET A N 1
ATOM 4736 C CA . MET A 1 612 ? 22.207 16.993 11.167 1.00 27.47 612 MET A CA 1
ATOM 4737 C C . MET A 1 612 ? 21.520 18.033 10.284 1.00 27.47 612 MET A C 1
ATOM 4739 O O . MET A 1 612 ? 22.090 18.492 9.296 1.00 27.47 612 MET A O 1
ATOM 4743 N N . VAL A 1 613 ? 20.293 18.399 10.639 1.00 31.88 613 VAL A N 1
ATOM 4744 C CA . VAL A 1 613 ? 19.668 19.626 10.145 1.00 31.88 613 VAL A CA 1
ATOM 4745 C C . VAL A 1 613 ? 20.448 20.791 10.765 1.00 31.88 613 VAL A C 1
ATOM 4747 O O . VAL A 1 613 ? 20.581 20.821 11.992 1.00 31.88 613 VAL A O 1
ATOM 4750 N N . PRO A 1 614 ? 21.009 21.729 9.982 1.00 32.84 614 PRO A N 1
ATOM 4751 C CA . PRO A 1 614 ? 21.686 22.878 10.559 1.00 32.84 614 PRO A CA 1
ATOM 4752 C C . PRO A 1 614 ? 20.692 23.688 11.397 1.00 32.84 614 PRO A C 1
ATOM 4754 O O . PRO A 1 614 ? 19.579 23.990 10.962 1.00 32.84 614 PRO A O 1
ATOM 4757 N N . LYS A 1 615 ? 21.113 24.022 12.622 1.00 30.91 615 LYS A N 1
ATOM 4758 C CA . LYS A 1 615 ? 20.444 24.982 13.505 1.00 30.91 615 LYS A CA 1
ATOM 4759 C C . LYS A 1 615 ? 20.146 26.244 12.688 1.00 30.91 615 LYS A C 1
ATOM 4761 O O . LYS A 1 615 ? 21.073 26.847 12.150 1.00 30.91 615 LYS A O 1
ATOM 4766 N N . ARG A 1 616 ? 18.873 26.646 12.589 1.00 35.38 616 ARG A N 1
ATOM 4767 C CA . ARG A 1 616 ? 18.521 27.988 12.106 1.00 35.38 616 ARG A CA 1
ATOM 4768 C C . ARG A 1 616 ? 19.198 28.992 13.037 1.00 35.38 616 ARG A C 1
ATOM 4770 O O . ARG A 1 616 ? 18.902 29.001 14.228 1.00 35.38 616 ARG A O 1
ATOM 4777 N N . SER A 1 617 ? 20.122 29.780 12.503 1.00 39.09 617 SER A N 1
ATOM 4778 C CA . SER A 1 617 ? 20.643 30.961 13.182 1.00 39.09 617 SER A CA 1
ATOM 4779 C C . SER A 1 617 ? 19.493 31.938 13.410 1.00 39.09 617 SER A C 1
ATOM 4781 O O . SER A 1 617 ? 18.703 32.188 12.496 1.00 39.09 617 SER A O 1
ATOM 4783 N N . GLU A 1 618 ? 19.390 32.456 14.630 1.00 40.03 618 GLU A N 1
ATOM 4784 C CA . GLU A 1 618 ? 18.482 33.550 14.967 1.00 40.03 618 GLU A CA 1
ATOM 4785 C C . GLU A 1 618 ? 18.749 34.756 14.048 1.00 40.03 618 GLU A C 1
ATOM 4787 O O . GLU A 1 618 ? 19.903 34.997 13.674 1.00 40.03 618 GLU A O 1
ATOM 4792 N N . PRO A 1 619 ? 17.710 35.497 13.626 1.00 39.28 619 PRO A N 1
ATOM 4793 C CA . PRO A 1 619 ? 17.913 36.712 12.856 1.00 39.28 619 PRO A CA 1
ATOM 4794 C C . PRO A 1 619 ? 18.595 37.774 13.737 1.00 39.28 619 PRO A C 1
ATOM 4796 O O . PRO A 1 619 ? 18.268 37.881 14.920 1.00 39.28 619 PRO A O 1
ATOM 4799 N N . PRO A 1 620 ? 19.532 38.563 13.183 1.00 37.38 620 PRO A N 1
ATOM 4800 C CA . PRO A 1 620 ? 20.247 39.571 13.946 1.00 37.38 620 PRO A CA 1
ATOM 4801 C C . PRO A 1 620 ? 19.305 40.673 14.440 1.00 37.38 620 PRO A C 1
ATOM 4803 O O . PRO A 1 620 ? 18.470 41.208 13.709 1.00 37.38 620 PRO A O 1
ATOM 4806 N N . GLU A 1 621 ? 19.489 41.010 15.710 1.00 42.75 621 GLU A N 1
ATOM 4807 C CA . GLU A 1 621 ? 18.814 42.065 16.450 1.00 42.75 621 GLU A CA 1
ATOM 4808 C C . GLU A 1 621 ? 19.332 43.446 16.005 1.00 42.75 621 GLU A C 1
ATOM 4810 O O . GLU A 1 621 ? 20.137 44.081 16.679 1.00 42.75 621 GLU A O 1
ATOM 4815 N N . SER A 1 622 ? 18.915 43.923 14.830 1.00 45.66 622 SER A N 1
ATOM 4816 C CA . SER A 1 622 ? 19.169 45.312 14.423 1.00 45.66 622 SER A CA 1
ATOM 4817 C C . SER A 1 622 ? 18.193 45.805 13.356 1.00 45.66 622 SER A C 1
ATOM 4819 O O . SER A 1 622 ? 18.500 45.833 12.173 1.00 45.66 622 SER A O 1
ATOM 4821 N N . GLN A 1 623 ? 17.012 46.254 13.790 1.00 39.12 623 GLN A N 1
ATOM 4822 C CA . GLN A 1 623 ? 16.295 47.390 13.187 1.00 39.12 623 GLN A CA 1
ATOM 4823 C C . GLN A 1 623 ? 15.097 47.775 14.071 1.00 39.12 623 GLN A C 1
ATOM 4825 O O . GLN A 1 623 ? 13.935 47.537 13.761 1.00 39.12 623 GLN A O 1
ATOM 4830 N N . LYS A 1 624 ? 15.399 48.395 15.216 1.00 43.16 624 LYS A N 1
ATOM 4831 C CA . LYS A 1 624 ? 14.493 49.356 15.855 1.00 43.16 624 LYS A CA 1
ATOM 4832 C C . LYS A 1 624 ? 14.984 50.747 15.470 1.00 43.16 624 LYS A C 1
ATOM 4834 O O . LYS A 1 624 ? 15.834 51.306 16.150 1.00 43.16 624 LYS A O 1
ATOM 4839 N N . ILE A 1 625 ? 14.474 51.280 14.365 1.00 40.94 625 ILE A N 1
ATOM 4840 C CA . ILE A 1 625 ? 14.499 52.719 14.088 1.00 40.94 625 ILE A CA 1
ATOM 4841 C C . ILE A 1 625 ? 13.068 53.093 13.721 1.00 40.94 625 ILE A C 1
ATOM 4843 O O . ILE A 1 625 ? 12.456 52.468 12.858 1.00 40.94 625 ILE A O 1
ATOM 4847 N N . GLY A 1 626 ? 12.523 54.019 14.502 1.00 38.91 626 GLY A N 1
ATOM 4848 C CA . GLY A 1 626 ? 11.104 54.311 14.572 1.00 38.91 626 GLY A CA 1
ATOM 4849 C C . GLY A 1 626 ? 10.558 55.136 13.417 1.00 38.91 626 GLY A C 1
ATOM 4850 O O . GLY A 1 626 ? 11.289 55.762 12.653 1.00 38.91 626 GLY A O 1
ATOM 4851 N N . GLN A 1 627 ? 9.232 55.176 13.376 1.00 32.56 627 GLN A N 1
ATOM 4852 C CA . GLN A 1 627 ? 8.475 56.259 12.774 1.00 32.56 627 GLN A CA 1
ATOM 4853 C C . GLN A 1 627 ? 7.326 56.617 13.721 1.00 32.56 627 GLN A C 1
ATOM 4855 O O . GLN A 1 627 ? 6.316 55.926 13.787 1.00 32.56 627 GLN A O 1
ATOM 4860 N N . GLU A 1 628 ? 7.532 57.694 14.477 1.00 39.81 628 GLU A N 1
ATOM 4861 C CA . GLU A 1 628 ? 6.474 58.637 14.829 1.00 39.81 628 GLU A CA 1
ATOM 4862 C C . GLU A 1 628 ? 6.524 59.769 13.797 1.00 39.81 628 GLU A C 1
ATOM 4864 O O . GLU A 1 628 ? 7.502 60.522 13.755 1.00 39.81 628 GLU A O 1
ATOM 4869 N N . LYS A 1 629 ? 5.496 59.848 12.949 1.00 38.78 629 LYS A N 1
ATOM 4870 C CA . LYS A 1 629 ? 4.707 61.045 12.613 1.00 38.78 629 LYS A CA 1
ATOM 4871 C C . LYS A 1 629 ? 3.675 60.703 11.550 1.00 38.78 629 LYS A C 1
ATOM 4873 O O . LYS A 1 629 ? 4.079 60.139 10.511 1.00 38.78 629 LYS A O 1
#

Foldseek 3Di:
DVVVVVVVVVVLPDDDDDDDDDDDDDDDDDDDDDDDDDDDDDDDDDDDDDDDDDDDDDDDDDDDDDDDDDDDDDDDDDDDDDDDDDDDDDDDDPDDDDDDDDDDDDDDDDDDDDDDPDPPDDPPPLFDPPVLVVVLDQDPVLLVVPVVVVVCLVVLVVVVVVVVCVPVVPPCDPCPPDCPVVVLLLAPVSLVVLLVVLSVQLVVLVVVLVVLVVVLVVCVVVVVVSVNVVSVVCNCSPRVSSNSNSSNSNSVSVNPDHNCCPVHPVLVVLVPVDLPVLLVDQDFDQAAAQLQQAADPDLVLLVCLVVQAAQEFEEEEEGAQSQLLSLLSHRYQAYEHEYRHPLRLQLRVLLLVLLLPAPFLLSSLLLLLQFDDDPVLVVCPVVVSDDLLVSLVVRLPGDHDPDRDPRPSSVRNVVSQCSNNPDPCSSNSNSVSLSVLVVDLSSQCSGSNNPRSSSVSSNVCSSNSRYHYGNDQLLDPTNLLSVQVSSVVVPTAAQEYEYEAVLCQLQVPPDPVSLSSQLSSLVSLLSHRHDQNHKYKYKDFVVSVVVPDDPADPVLQPDDDPRGIRIDIGGSVVSNVCSVVCVCSNGDPVVRVVSNVVSVPDDDPPPPPDDDDDDPDDDDDDDPDDDDD

pLDDT: mean 73.16, std 25.68, range [27.47, 98.56]

Secondary structure (DSSP, 8-state):
-HHHHHHHHHHHS-----------PPPP-PPPPPPPPPPPPPP-----------PPPPP------------------------PPP---------------------------------SSSGGGSS--HHHHHHTSPPGGGTTSHHHHHTTHHHHHHHHHHHHHHHS-----SSTT-THHHHHHTSHHHHHHHHHHHHHHHHHHHHHHHHHHHHHHHHHHTT-HHHHHHHHHHHIIIIIHHHHHHHHHHHHHHHSPSPTTSS-HHHHHHHSS----TTTTPPPP--B---TTSS---TTGGGGHHHHTT-EEEEEESSSHHHHHHHHHSEEEEEEEEESBHHHHHHHHHHHHHHHH-SSHHHHHHHHTTPPP-HHHHHHHHTTSS-HHHHHHHHHHSPPPSSPPS-HHHHHHHHHHHT-TT-S-HHHHHHHHHHHHHTSHHHHHTSTTT-HHHHHHHHHHHHTT-EEEEE--TT-SSHHHHHHHHHHHTT--EEEEE-TTHHHHHH---STTHHHHHHHHHHHHHTS-EEEEEEEEEEE-HHHHHHS-----GGG-TTB-SSS-EEEEEEHHHHHHHHHTTTTTT-THHHHHHHHHHHTTS------TT--PPPPPPPPS--------

Sequence (629 aa):
MRSALAGVLCVLMACPGEALEFSVARARAPAPAPLPSALPAPAVAFRAALPVALTPPAPAASTLARLPLLAAALDDPAPLSRAARDPSASPAELRQEAGRPFGEGAAAGSTQSADEPPLLFPSLWTKEPRIMTAYFRPKAVERDGRLYRVLGVRQYHALYQALARKLTKTPASKTGPVQFHDVELATQRGRERRIQLSKNFEFFHLFGAVGTSVFMAGFYHRGWTAALVAAGVYNLLVNVYPVLLQRYVRARLLALPPPRGAAPADAAASANAQPADWLGGIPLEAGSSRGSYILPNEHNGHLYAPVLKGKTGALLSVGTFRVLNAAAHGNFSHVILFDYDSLTTAFNRANVELIRTSQDRFEYLTRLLNRPRDEHLLRAARGGEISDQLFLQKLLARRPLTRQGPDSAAREAQQALRKSDQDEHPLRQLGFRIQSFAKHPIRWESTIWGSDELFFRIQSKAAQGRILAVTGDLSGDKALRAVGEALRKVGVDISVLDISNAHEHLSSGRSAEIAKSWPQFLENVTALPFAPKASVFFTEHPSYFQSKRTDFDPDSVTLAHPENFWYFAVPARQLLRAARSGRFQHGLWAFKGFAWRFVETADPVPRATGLMVPKRSEPPESQKIGQEK

Radius of gyration: 36.15 Å; chains: 1; bounding box: 105×107×93 Å